Protein AF-A0A9P4GC83-F1 (afdb_monomer)

Structure (mmCIF, N/CA/C/O backbone):
data_AF-A0A9P4GC83-F1
#
_entry.id   AF-A0A9P4GC83-F1
#
loop_
_atom_site.group_PDB
_atom_site.id
_atom_site.type_symbol
_atom_site.label_atom_id
_atom_site.label_alt_id
_atom_site.label_comp_id
_atom_site.label_asym_id
_atom_site.label_entity_id
_atom_site.label_seq_id
_atom_site.pdbx_PDB_ins_code
_atom_site.Cartn_x
_atom_site.Cartn_y
_atom_site.Cartn_z
_atom_site.occupancy
_atom_site.B_iso_or_equiv
_atom_site.auth_seq_id
_atom_site.auth_comp_id
_atom_site.auth_asym_id
_atom_site.auth_atom_id
_atom_site.pdbx_PDB_model_num
ATOM 1 N N . MET A 1 1 ? -7.203 -22.198 38.207 1.00 61.03 1 MET A N 1
ATOM 2 C CA . MET A 1 1 ? -6.965 -21.087 37.252 1.00 61.03 1 MET A CA 1
ATOM 3 C C . MET A 1 1 ? -7.260 -19.683 37.796 1.00 61.03 1 MET A C 1
ATOM 5 O O . MET A 1 1 ? -6.795 -18.734 37.185 1.00 61.03 1 MET A O 1
ATOM 9 N N . ALA A 1 2 ? -7.936 -19.503 38.944 1.00 72.25 2 ALA A N 1
ATOM 10 C CA . ALA A 1 2 ? -8.154 -18.164 39.523 1.00 72.25 2 ALA A CA 1
ATOM 11 C C . ALA A 1 2 ? -6.854 -17.390 39.854 1.00 72.25 2 ALA A C 1
ATOM 13 O O . ALA A 1 2 ? -6.883 -16.169 39.933 1.00 72.25 2 ALA A O 1
ATOM 14 N N . ALA A 1 3 ? -5.722 -18.091 39.991 1.00 88.06 3 ALA A N 1
ATOM 15 C CA . ALA A 1 3 ? -4.434 -17.529 40.393 1.00 88.06 3 ALA A CA 1
ATOM 16 C C . ALA A 1 3 ? -3.537 -17.014 39.247 1.00 88.06 3 ALA A C 1
ATOM 18 O O . ALA A 1 3 ? -2.466 -16.494 39.533 1.00 88.06 3 ALA A O 1
ATOM 19 N N . VAL A 1 4 ? -3.915 -17.166 37.969 1.00 95.44 4 VAL A N 1
ATOM 20 C CA . VAL A 1 4 ? -3.075 -16.663 36.860 1.00 95.44 4 VAL A CA 1
ATOM 21 C C . VAL A 1 4 ? -3.232 -15.139 36.768 1.00 95.44 4 VAL A C 1
ATOM 23 O O . VAL A 1 4 ? -4.381 -14.698 36.716 1.00 95.44 4 VAL A O 1
ATOM 26 N N . PRO A 1 5 ? -2.156 -14.333 36.763 1.00 97.12 5 PRO A N 1
ATOM 27 C CA . PRO A 1 5 ? -2.219 -12.876 36.572 1.00 97.12 5 PRO A CA 1
ATOM 28 C C . PRO A 1 5 ? -2.770 -12.442 35.196 1.00 97.12 5 PRO A C 1
ATOM 30 O O . PRO A 1 5 ? -2.703 -13.203 34.231 1.00 97.12 5 PRO A O 1
ATOM 33 N N . ASP A 1 6 ? -3.357 -11.239 35.101 1.00 97.25 6 ASP A N 1
ATOM 34 C CA . ASP A 1 6 ? -3.986 -10.735 33.859 1.00 97.25 6 ASP A CA 1
ATOM 35 C C . ASP A 1 6 ? -2.978 -10.548 32.718 1.00 97.25 6 ASP A C 1
ATOM 37 O O . ASP A 1 6 ? -3.271 -10.891 31.577 1.00 97.25 6 ASP A O 1
ATOM 41 N N . ASP A 1 7 ? -1.783 -10.054 33.023 1.00 96.38 7 ASP A N 1
ATOM 42 C CA . ASP A 1 7 ? -0.672 -9.870 32.085 1.00 96.38 7 ASP A CA 1
ATOM 43 C C . ASP A 1 7 ? -0.224 -11.193 31.452 1.00 96.38 7 ASP A C 1
ATOM 45 O O . ASP A 1 7 ? 0.020 -11.246 30.247 1.00 96.38 7 ASP A O 1
ATOM 49 N N . ILE A 1 8 ? -0.219 -12.287 32.220 1.00 97.25 8 ILE A N 1
ATOM 50 C CA . ILE A 1 8 ? 0.067 -13.628 31.692 1.00 97.25 8 ILE A CA 1
ATOM 51 C C . ILE A 1 8 ? -1.050 -14.103 30.755 1.00 97.25 8 ILE A C 1
ATOM 53 O O . ILE A 1 8 ? -0.769 -14.664 29.697 1.00 97.25 8 ILE A O 1
ATOM 57 N N . LEU A 1 9 ? -2.318 -13.860 31.101 1.00 96.94 9 LEU A N 1
ATOM 58 C CA . LEU A 1 9 ? -3.450 -14.207 30.231 1.00 96.94 9 LEU A CA 1
ATOM 59 C C . LEU A 1 9 ? -3.446 -13.396 28.930 1.00 96.94 9 LEU A C 1
ATOM 61 O O . LEU A 1 9 ? -3.713 -13.957 27.868 1.00 96.94 9 LEU A O 1
ATOM 65 N N . ILE A 1 10 ? -3.108 -12.106 29.001 1.00 96.50 10 ILE A N 1
ATOM 66 C CA . ILE A 1 10 ? -2.930 -11.246 27.826 1.00 96.50 10 ILE A CA 1
ATOM 67 C C . ILE A 1 10 ? -1.776 -11.769 26.973 1.00 96.50 10 ILE A C 1
ATOM 69 O O . ILE A 1 10 ? -1.946 -11.912 25.768 1.00 96.50 10 ILE A O 1
ATOM 73 N N . ALA A 1 11 ? -0.635 -12.118 27.573 1.00 96.12 11 ALA A N 1
ATOM 74 C CA . ALA A 1 11 ? 0.493 -12.683 26.838 1.00 96.12 11 ALA A CA 1
ATOM 75 C C . ALA A 1 11 ? 0.105 -13.982 26.112 1.00 96.12 11 ALA A C 1
ATOM 77 O O . ALA A 1 11 ? 0.424 -14.132 24.935 1.00 96.12 11 ALA A O 1
ATOM 78 N N . ILE A 1 12 ? -0.640 -14.881 26.768 1.00 96.00 12 ILE A N 1
ATOM 79 C CA . ILE A 1 12 ? -1.166 -16.103 26.139 1.00 96.00 12 ILE A CA 1
ATOM 80 C C . ILE A 1 12 ? -2.078 -15.750 24.961 1.00 96.00 12 ILE A C 1
ATOM 82 O O . ILE A 1 12 ? -1.865 -16.256 23.864 1.00 96.00 12 ILE A O 1
ATOM 86 N N . ALA A 1 13 ? -3.061 -14.869 25.154 1.00 95.75 13 ALA A N 1
ATOM 87 C CA . ALA A 1 13 ? -3.983 -14.470 24.092 1.00 95.75 13 ALA A CA 1
ATOM 88 C C . ALA A 1 13 ? -3.262 -13.805 22.905 1.00 95.75 13 ALA A C 1
ATOM 90 O O . ALA A 1 13 ? -3.585 -14.084 21.751 1.00 95.75 13 ALA A O 1
ATOM 91 N N . THR A 1 14 ? -2.245 -12.984 23.177 1.00 94.81 14 THR A N 1
ATOM 92 C CA . THR A 1 14 ? -1.383 -12.376 22.157 1.00 94.81 14 THR A CA 1
ATOM 93 C C . THR A 1 14 ? -0.623 -13.443 21.374 1.00 94.81 14 THR A C 1
ATOM 95 O O . THR A 1 14 ? -0.592 -13.372 20.150 1.00 94.81 14 THR A O 1
ATOM 98 N N . GLN A 1 15 ? -0.056 -14.459 22.035 1.00 94.50 15 GLN A N 1
ATOM 99 C CA . GLN A 1 15 ? 0.605 -15.569 21.335 1.00 94.50 15 GLN A CA 1
ATOM 100 C C . GLN A 1 15 ? -0.380 -16.413 20.525 1.00 94.50 15 GLN A C 1
ATOM 102 O O . GLN A 1 15 ? -0.055 -16.822 19.416 1.00 94.50 15 GLN A O 1
ATOM 107 N N . LEU A 1 16 ? -1.598 -16.638 21.033 1.00 93.19 16 LEU A N 1
ATOM 108 C CA . LEU A 1 16 ? -2.639 -17.324 20.268 1.00 93.19 16 LEU A CA 1
ATOM 109 C C . LEU A 1 16 ? -2.961 -16.563 18.982 1.00 93.19 16 LEU A C 1
ATOM 111 O O . LEU A 1 16 ? -3.020 -17.192 17.935 1.00 93.19 16 LEU A O 1
ATOM 115 N N . LYS A 1 17 ? -3.100 -15.233 19.048 1.00 91.88 17 LYS A N 1
ATOM 116 C CA . LYS A 1 17 ? -3.368 -14.382 17.878 1.00 91.88 17 LYS A CA 1
ATOM 117 C C . LYS A 1 17 ? -2.250 -14.423 16.829 1.00 91.88 17 LYS A C 1
ATOM 119 O O . LYS A 1 17 ? -2.549 -14.332 15.647 1.00 91.88 17 LYS A O 1
ATOM 124 N N . ARG A 1 18 ? -0.991 -14.565 17.257 1.00 90.38 18 ARG A N 1
ATOM 125 C CA . ARG A 1 18 ? 0.178 -14.603 16.362 1.00 90.38 18 ARG A CA 1
ATOM 126 C C . ARG A 1 18 ? 0.273 -15.874 15.516 1.00 90.38 18 ARG A C 1
ATOM 128 O O . ARG A 1 18 ? 0.962 -15.855 14.507 1.00 90.38 18 ARG A O 1
ATOM 135 N N . ASN A 1 19 ? -0.363 -16.964 15.941 1.00 86.38 19 ASN A N 1
ATOM 136 C CA . ASN A 1 19 ? -0.348 -18.221 15.199 1.00 86.38 19 ASN A CA 1
ATOM 137 C C . ASN A 1 19 ? -1.348 -18.177 14.037 1.00 86.38 19 ASN A C 1
ATOM 139 O O . ASN A 1 19 ? -2.395 -17.548 14.154 1.00 86.38 19 ASN A O 1
ATOM 143 N N . ASP A 1 20 ? -1.085 -18.923 12.965 1.00 67.94 20 ASP A N 1
ATOM 144 C CA . ASP A 1 20 ? -1.919 -18.924 11.749 1.00 67.94 20 ASP A CA 1
ATOM 145 C C . ASP A 1 20 ? -3.374 -19.355 12.011 1.00 67.94 20 ASP A C 1
ATOM 147 O O . ASP A 1 20 ? -4.316 -18.815 11.440 1.00 67.94 20 ASP A O 1
ATOM 151 N N . SER A 1 21 ? -3.603 -20.253 12.976 1.00 72.75 21 SER A N 1
ATOM 152 C CA . SER A 1 21 ? -4.951 -20.637 13.431 1.00 72.75 21 SER A CA 1
ATOM 153 C C . SER A 1 21 ? -5.561 -19.670 14.462 1.00 72.75 21 SER A C 1
ATOM 155 O O . SER A 1 21 ? -6.570 -19.985 15.114 1.00 72.75 21 SER A O 1
ATOM 157 N N . GLY A 1 22 ? -4.933 -18.510 14.655 1.00 69.25 22 GLY A N 1
ATOM 158 C CA . GLY A 1 22 ? -5.035 -17.689 15.854 1.00 69.25 22 GLY A CA 1
ATOM 159 C C . GLY A 1 22 ? -6.421 -17.146 16.134 1.00 69.25 22 GLY A C 1
ATOM 160 O O . GLY A 1 22 ? -6.842 -17.130 17.291 1.00 69.25 22 GLY A O 1
ATOM 161 N N . THR A 1 23 ? -7.186 -16.813 15.094 1.00 79.06 23 THR A N 1
ATOM 162 C CA . THR A 1 23 ? -8.576 -16.364 15.235 1.00 79.06 23 THR A CA 1
ATOM 163 C C . THR A 1 23 ? -9.425 -17.426 15.937 1.00 79.06 23 THR A C 1
ATOM 165 O O . THR A 1 23 ? -10.077 -17.133 16.938 1.00 79.06 23 THR A O 1
ATOM 168 N N . SER A 1 24 ? -9.349 -18.689 15.500 1.00 86.12 24 SER A N 1
ATOM 169 C CA . SER A 1 24 ? -10.138 -19.787 16.082 1.00 86.12 24 SER A CA 1
ATOM 170 C C . SER A 1 24 ? -9.767 -20.077 17.543 1.00 86.12 24 SER A C 1
ATOM 172 O O . SER A 1 24 ? -10.641 -20.284 18.389 1.00 86.12 24 SER A O 1
ATOM 174 N N . HIS A 1 25 ? -8.475 -20.027 17.871 1.00 90.31 25 HIS A N 1
ATOM 175 C CA . HIS A 1 25 ? -7.998 -20.225 19.237 1.00 90.31 25 HIS A CA 1
ATOM 176 C C . HIS A 1 25 ? -8.367 -19.052 20.146 1.00 90.31 25 HIS A C 1
ATOM 178 O O . HIS A 1 25 ? -8.709 -19.261 21.311 1.00 90.31 25 HIS A O 1
ATOM 184 N N . LEU A 1 26 ? -8.347 -17.825 19.624 1.00 92.19 26 LEU A N 1
ATOM 185 C CA . LEU A 1 26 ? -8.762 -16.642 20.365 1.00 92.19 26 LEU A CA 1
ATOM 186 C C . LEU A 1 26 ? -10.275 -16.650 20.638 1.00 92.19 26 LEU A C 1
ATOM 188 O O . LEU A 1 26 ? -10.698 -16.232 21.716 1.00 92.19 26 LEU A O 1
ATOM 192 N N . PHE A 1 27 ? -11.087 -17.210 19.733 1.00 91.31 27 PHE A N 1
ATOM 193 C CA . PHE A 1 27 ? -12.505 -17.476 20.003 1.00 91.31 27 PHE A CA 1
ATOM 194 C C . PHE A 1 27 ? -12.703 -18.462 21.149 1.00 91.31 27 PHE A C 1
ATOM 196 O O . PHE A 1 27 ? -13.449 -18.171 22.086 1.00 91.31 27 PHE A O 1
ATOM 203 N N . ALA A 1 28 ? -12.000 -19.595 21.122 1.00 94.44 28 ALA A N 1
ATOM 204 C CA . ALA A 1 28 ? -12.045 -20.551 22.225 1.00 94.44 28 ALA A CA 1
ATOM 205 C C . ALA A 1 28 ? -11.584 -19.903 23.545 1.00 94.44 28 ALA A C 1
ATOM 207 O O . ALA A 1 28 ? -12.216 -20.095 24.584 1.00 94.44 28 ALA A O 1
ATOM 208 N N . PHE A 1 29 ? -10.543 -19.063 23.499 1.00 95.06 29 PHE A N 1
ATOM 209 C CA . PHE A 1 29 ? -10.026 -18.320 24.651 1.00 95.06 29 PHE A CA 1
ATOM 210 C C . PHE A 1 29 ? -11.097 -17.429 25.296 1.00 95.06 29 PHE A C 1
ATOM 212 O O . PHE A 1 29 ? -11.295 -17.485 26.513 1.00 95.06 29 PHE A O 1
ATOM 219 N N . ILE A 1 30 ? -11.833 -16.634 24.509 1.00 96.31 30 ILE A N 1
ATOM 220 C CA . ILE A 1 30 ? -12.856 -15.732 25.064 1.00 96.31 30 ILE A CA 1
ATOM 221 C C . ILE A 1 30 ? -14.093 -16.468 25.595 1.00 96.31 30 ILE A C 1
ATOM 223 O O . ILE A 1 30 ? -14.866 -15.880 26.348 1.00 96.31 30 ILE A O 1
ATOM 227 N N . GLN A 1 31 ? -14.279 -17.744 25.252 1.00 96.25 31 GLN A N 1
ATOM 228 C CA . GLN A 1 31 ? -15.385 -18.569 25.746 1.00 96.25 31 GLN A CA 1
ATOM 229 C C . GLN A 1 31 ? -15.092 -19.237 27.103 1.00 96.25 31 GLN A C 1
ATOM 231 O O . GLN A 1 31 ? -16.015 -19.740 27.740 1.00 96.25 31 GLN A O 1
ATOM 236 N N . VAL A 1 32 ? -13.843 -19.209 27.593 1.00 96.44 32 VAL A N 1
ATOM 237 C CA . VAL A 1 32 ? -13.439 -19.913 28.829 1.00 96.44 32 VAL A CA 1
ATOM 238 C C . VAL A 1 32 ? -14.127 -19.360 30.083 1.00 96.44 32 VAL A C 1
ATOM 240 O O . VAL A 1 32 ? -14.608 -20.111 30.927 1.00 96.44 32 VAL A O 1
ATOM 243 N N . SER A 1 33 ? -14.122 -18.038 30.269 1.00 96.62 33 SER A N 1
ATOM 244 C CA . SER A 1 33 ? -14.726 -17.377 31.435 1.00 96.62 33 SER A CA 1
ATOM 245 C C . SER A 1 33 ? -14.951 -15.891 31.170 1.00 96.62 33 SER A C 1
ATOM 247 O O . SER A 1 33 ? -14.331 -15.319 30.278 1.00 96.62 33 SER A O 1
ATOM 249 N N . ARG A 1 34 ? -15.747 -15.213 32.011 1.00 96.69 34 ARG A N 1
ATOM 250 C CA . ARG A 1 34 ? -15.958 -13.756 31.907 1.00 96.69 34 ARG A CA 1
ATOM 251 C C . ARG A 1 34 ? -14.649 -12.955 31.940 1.00 96.69 34 ARG A C 1
ATOM 253 O O . ARG A 1 34 ? -14.531 -11.964 31.229 1.00 96.69 34 ARG A O 1
ATOM 260 N N . ARG A 1 35 ? -13.670 -13.374 32.749 1.00 96.69 35 ARG A N 1
ATOM 261 C CA . ARG A 1 35 ? -12.359 -12.708 32.838 1.00 96.69 35 ARG A CA 1
ATOM 262 C C . ARG A 1 35 ? -11.583 -12.843 31.527 1.00 96.69 35 ARG A C 1
ATOM 264 O O . ARG A 1 35 ? -11.107 -11.848 31.001 1.00 96.69 35 ARG A O 1
ATOM 271 N N . TRP A 1 36 ? -11.521 -14.052 30.974 1.00 96.94 36 TRP A N 1
ATOM 272 C CA . TRP A 1 36 ? -10.828 -14.325 29.710 1.00 96.94 36 TRP A CA 1
ATOM 273 C C . TRP A 1 36 ? -11.515 -13.632 28.535 1.00 96.94 36 TRP A C 1
ATOM 275 O O . TRP A 1 36 ? -10.850 -13.021 27.708 1.00 96.94 36 TRP A O 1
ATOM 285 N N . HIS A 1 37 ? -12.848 -13.627 28.530 1.00 96.75 37 HIS A N 1
ATOM 286 C CA . HIS A 1 37 ? -13.650 -12.862 27.586 1.00 96.75 37 HIS A CA 1
ATOM 287 C C . HIS A 1 37 ? -13.256 -11.379 27.584 1.00 96.75 37 HIS A C 1
ATOM 289 O O . HIS A 1 37 ? -12.935 -10.823 26.539 1.00 96.75 37 HIS A O 1
ATOM 295 N N . MET A 1 38 ? -13.214 -10.739 28.758 1.00 97.25 38 MET A N 1
ATOM 296 C CA . MET A 1 38 ? -12.844 -9.324 28.883 1.00 97.25 38 MET A CA 1
ATOM 297 C C . MET A 1 38 ? -11.419 -9.024 28.396 1.00 97.25 38 MET A C 1
ATOM 299 O O . MET A 1 38 ? -11.211 -7.983 27.780 1.00 97.25 38 MET A O 1
ATOM 303 N N . LEU A 1 39 ? -10.458 -9.917 28.654 1.00 97.38 39 LEU A N 1
ATOM 304 C CA . LEU A 1 39 ? -9.053 -9.728 28.265 1.00 97.38 39 LEU A CA 1
ATOM 305 C C . LEU A 1 39 ? -8.784 -10.046 26.788 1.00 97.38 39 LEU A C 1
ATOM 307 O O . LEU A 1 39 ? -7.953 -9.392 26.165 1.00 97.38 39 LEU A O 1
ATOM 311 N N . GLY A 1 40 ? -9.475 -11.035 26.218 1.00 96.62 40 GLY A N 1
ATOM 312 C CA . GLY A 1 40 ? -9.287 -11.442 24.823 1.00 96.62 40 GLY A CA 1
ATOM 313 C C . GLY A 1 40 ? -10.053 -10.573 23.823 1.00 96.62 40 GLY A C 1
ATOM 314 O O . GLY A 1 40 ? -9.612 -10.429 22.686 1.00 96.62 40 GLY A O 1
ATOM 315 N N . LEU A 1 41 ? -11.161 -9.943 24.234 1.00 96.50 41 LEU A N 1
ATOM 316 C CA . LEU A 1 41 ? -11.970 -9.085 23.360 1.00 96.50 41 LEU A CA 1
ATOM 317 C C . LEU A 1 41 ? -11.170 -7.954 22.676 1.00 96.50 41 LEU A C 1
ATOM 319 O O . LEU A 1 41 ? -11.301 -7.819 21.460 1.00 96.50 41 LEU A O 1
ATOM 323 N N . PRO A 1 42 ? -10.339 -7.154 23.381 1.00 96.94 42 PRO A N 1
ATOM 324 C CA . PRO A 1 42 ? -9.515 -6.129 22.737 1.00 96.94 42 PRO A CA 1
ATOM 325 C C . PRO A 1 42 ? -8.538 -6.689 21.697 1.00 96.94 42 PRO A C 1
ATOM 327 O O . PRO A 1 42 ? -8.276 -6.034 20.696 1.00 96.94 42 PRO A O 1
ATOM 330 N N . LEU A 1 43 ? -8.015 -7.901 21.902 1.00 95.25 43 LEU A N 1
ATOM 331 C CA . LEU A 1 43 ? -7.116 -8.545 20.942 1.00 95.25 43 LEU A CA 1
ATOM 332 C C . LEU A 1 43 ? -7.873 -9.040 19.708 1.00 95.25 43 LEU A C 1
ATOM 334 O O . LEU A 1 43 ? -7.364 -8.893 18.596 1.00 95.25 43 LEU A O 1
ATOM 338 N N . LEU A 1 44 ? -9.082 -9.575 19.907 1.00 94.56 44 LEU A N 1
ATOM 339 C CA . LEU A 1 44 ? -9.939 -10.096 18.845 1.00 94.56 44 LEU A CA 1
ATOM 340 C C . LEU A 1 44 ? -10.470 -8.982 17.936 1.00 94.56 44 LEU A C 1
ATOM 342 O O . LEU A 1 44 ? -10.393 -9.094 16.720 1.00 94.56 44 LEU A O 1
ATOM 346 N N . TYR A 1 45 ? -10.979 -7.899 18.526 1.00 96.00 45 TYR A N 1
ATOM 347 C CA . TYR A 1 45 ? -11.541 -6.765 17.783 1.00 96.00 45 TYR A CA 1
ATOM 348 C C . TYR A 1 45 ? -10.507 -5.686 17.446 1.00 96.00 45 TYR A C 1
ATOM 350 O O . TYR A 1 45 ? -10.834 -4.739 16.740 1.00 96.00 45 TYR A O 1
ATOM 358 N N . GLY A 1 46 ? -9.277 -5.798 17.956 1.00 96.31 46 GLY A N 1
ATOM 359 C CA . GLY A 1 46 ? -8.257 -4.759 17.830 1.00 96.31 46 GLY A CA 1
ATOM 360 C C . GLY A 1 46 ? -7.879 -4.453 16.386 1.00 96.31 46 GLY A C 1
ATOM 361 O O . GLY A 1 46 ? -7.846 -3.290 16.006 1.00 96.31 46 GLY A O 1
ATOM 362 N N . ASN A 1 47 ? -7.637 -5.483 15.575 1.00 96.56 47 ASN A N 1
ATOM 363 C CA . ASN A 1 47 ? -7.235 -5.336 14.175 1.00 96.56 47 ASN A CA 1
ATOM 364 C C . ASN A 1 47 ? -8.162 -6.203 13.325 1.00 96.56 47 ASN A C 1
ATOM 366 O O . ASN A 1 47 ? -8.007 -7.422 13.306 1.00 96.56 47 ASN A O 1
ATOM 370 N N . ILE A 1 48 ? -9.159 -5.573 12.707 1.00 95.75 48 ILE A N 1
ATOM 371 C CA . ILE A 1 48 ? -10.187 -6.240 11.908 1.00 95.75 48 ILE A CA 1
ATOM 372 C C . ILE A 1 48 ? -9.793 -6.132 10.441 1.00 95.75 48 ILE A C 1
ATOM 374 O O . ILE A 1 48 ? -9.567 -5.030 9.945 1.00 95.75 48 ILE A O 1
ATOM 378 N N . SER A 1 49 ? -9.772 -7.264 9.746 1.00 94.62 49 SER A N 1
ATOM 379 C CA . SER A 1 49 ? -9.771 -7.299 8.288 1.00 94.62 49 SER A CA 1
ATOM 380 C C . SER A 1 49 ? -11.099 -7.850 7.795 1.00 94.62 49 SER A C 1
ATOM 382 O O . SER A 1 49 ? -11.639 -8.791 8.380 1.00 94.62 49 SER A O 1
ATOM 384 N N . VAL A 1 50 ? -11.639 -7.235 6.751 1.00 94.06 50 VAL A N 1
ATOM 385 C CA . VAL A 1 50 ? -12.881 -7.639 6.104 1.00 94.06 50 VAL A CA 1
ATOM 386 C C . VAL A 1 50 ? -12.588 -7.818 4.622 1.00 94.06 50 VAL A C 1
ATOM 388 O O . VAL A 1 50 ? -12.293 -6.849 3.922 1.00 94.06 50 VAL A O 1
ATOM 391 N N . THR A 1 51 ? -12.649 -9.063 4.154 1.00 92.44 51 THR A N 1
ATOM 392 C CA . THR A 1 51 ? -12.488 -9.401 2.736 1.00 92.44 51 THR A CA 1
ATOM 393 C C . THR A 1 51 ? -13.813 -9.264 1.990 1.00 92.44 51 THR A C 1
ATOM 395 O O . THR A 1 51 ? -14.874 -9.152 2.611 1.00 92.44 51 THR A O 1
ATOM 398 N N . THR A 1 52 ? -13.768 -9.345 0.660 1.00 88.94 52 THR A N 1
ATOM 399 C CA . THR A 1 52 ? -14.924 -9.365 -0.249 1.00 88.94 52 THR A CA 1
ATOM 400 C C . THR A 1 52 ? -16.128 -10.134 0.297 1.00 88.94 52 THR A C 1
ATOM 402 O O . THR A 1 52 ? -17.237 -9.602 0.328 1.00 88.94 52 THR A O 1
ATOM 405 N N . ARG A 1 53 ? -15.913 -11.374 0.758 1.00 87.50 53 ARG A N 1
ATOM 406 C CA . ARG A 1 53 ? -16.980 -12.268 1.243 1.00 87.50 53 ARG A CA 1
ATOM 407 C C . ARG A 1 53 ? -17.597 -11.792 2.559 1.00 87.50 53 ARG A C 1
ATOM 409 O O . ARG A 1 53 ? -18.797 -11.943 2.771 1.00 87.50 53 ARG A O 1
ATOM 416 N N . GLY A 1 54 ? -16.785 -11.184 3.421 1.00 90.31 54 GLY A N 1
ATOM 417 C CA . GLY A 1 54 ? -17.195 -10.717 4.743 1.00 90.31 54 GLY A CA 1
ATOM 418 C C . GLY A 1 54 ? -17.813 -9.318 4.757 1.00 90.31 54 GLY A C 1
ATOM 419 O O . GLY A 1 54 ? -18.461 -8.973 5.746 1.00 90.31 54 GLY A O 1
ATOM 420 N N . LEU A 1 55 ? -17.641 -8.508 3.702 1.00 91.25 55 LEU A N 1
ATOM 421 C CA . LEU A 1 55 ? -18.038 -7.092 3.694 1.00 91.25 55 LEU A CA 1
ATOM 422 C C . LEU A 1 55 ? -19.510 -6.880 4.038 1.00 91.25 55 LEU A C 1
ATOM 424 O O . LEU A 1 55 ? -19.818 -6.122 4.960 1.00 91.25 55 LEU A O 1
ATOM 428 N N . GLU A 1 56 ? -20.420 -7.534 3.311 1.00 92.06 56 GLU A N 1
ATOM 429 C CA . GLU A 1 56 ? -21.859 -7.334 3.510 1.00 92.06 56 GLU A CA 1
ATOM 430 C C . GLU A 1 56 ? -22.290 -7.781 4.895 1.00 92.06 56 GLU A C 1
ATOM 432 O O . GLU A 1 56 ? -22.987 -7.053 5.609 1.00 92.06 56 GLU A O 1
ATOM 437 N N . ARG A 1 57 ? -21.833 -8.962 5.305 1.00 91.00 57 ARG A N 1
ATOM 438 C CA . ARG A 1 57 ? -22.178 -9.477 6.617 1.00 91.00 57 ARG A CA 1
ATOM 439 C C . ARG A 1 57 ? -21.655 -8.554 7.704 1.00 91.00 57 ARG A C 1
ATOM 441 O O . ARG A 1 57 ? -22.447 -8.148 8.547 1.00 91.00 57 ARG A O 1
ATOM 448 N N . PHE A 1 58 ? -20.373 -8.190 7.672 1.00 94.44 58 PHE A N 1
ATOM 449 C CA . PHE A 1 58 ? -19.765 -7.296 8.655 1.00 94.44 58 PHE A CA 1
ATOM 450 C C . PHE A 1 58 ? -20.532 -5.976 8.752 1.00 94.44 58 PHE A C 1
ATOM 452 O O . PHE A 1 58 ? -20.897 -5.569 9.854 1.00 94.44 58 PHE A O 1
ATOM 459 N N . ALA A 1 59 ? -20.856 -5.357 7.613 1.00 94.75 59 ALA A N 1
ATOM 460 C CA . ALA A 1 59 ? -21.624 -4.118 7.571 1.00 94.75 59 ALA A CA 1
ATOM 461 C C . ALA A 1 59 ? -23.004 -4.240 8.248 1.00 94.75 59 ALA A C 1
ATOM 463 O O . ALA A 1 59 ? -23.487 -3.278 8.842 1.00 94.75 59 ALA A O 1
ATOM 464 N N . ASN A 1 60 ? -23.624 -5.422 8.190 1.00 93.38 60 ASN A N 1
ATOM 465 C CA . ASN A 1 60 ? -24.945 -5.675 8.765 1.00 93.38 60 ASN A CA 1
ATOM 466 C C . ASN A 1 60 ? -24.903 -6.105 10.241 1.00 93.38 60 ASN A C 1
ATOM 468 O O . ASN A 1 60 ? -25.838 -5.809 10.986 1.00 93.38 60 ASN A O 1
ATOM 472 N N . ILE A 1 61 ? -23.862 -6.827 10.672 1.00 94.69 61 ILE A N 1
ATOM 473 C CA . ILE A 1 61 ? -23.819 -7.452 12.007 1.00 94.69 61 ILE A CA 1
ATOM 474 C C . ILE A 1 61 ? -22.882 -6.754 12.991 1.00 94.69 61 ILE A C 1
ATOM 476 O O . ILE A 1 61 ? -22.929 -7.059 14.187 1.00 94.69 61 ILE A O 1
ATOM 480 N N . PHE A 1 62 ? -22.018 -5.846 12.527 1.00 95.00 62 PHE A N 1
ATOM 481 C CA . PHE A 1 62 ? -21.090 -5.152 13.410 1.00 95.00 62 PHE A CA 1
ATOM 482 C C . PHE A 1 62 ? -21.852 -4.380 14.491 1.00 95.00 62 PHE A C 1
ATOM 484 O O . PHE A 1 62 ? -22.695 -3.528 14.215 1.00 95.00 62 PHE A O 1
ATOM 491 N N . LEU A 1 63 ? -21.536 -4.672 15.754 1.00 95.00 63 LEU A N 1
ATOM 492 C CA . LEU A 1 63 ? -22.184 -4.036 16.893 1.00 95.00 63 LEU A CA 1
ATOM 493 C C . LEU A 1 63 ? -21.362 -2.820 17.347 1.00 95.00 63 LEU A C 1
ATOM 495 O O . LEU A 1 63 ? -20.252 -3.010 17.855 1.00 95.00 63 LEU A O 1
ATOM 499 N N . PRO A 1 64 ? -21.917 -1.589 17.315 1.00 95.75 64 PRO A N 1
ATOM 500 C CA . PRO A 1 64 ? -21.194 -0.367 17.690 1.00 95.75 64 PRO A CA 1
ATOM 501 C C . PRO A 1 64 ? -20.573 -0.390 19.094 1.00 95.75 64 PRO A C 1
ATOM 503 O O . PRO A 1 64 ? -19.590 0.299 19.359 1.00 95.75 64 PRO A O 1
ATOM 506 N N . LYS A 1 65 ? -21.095 -1.225 20.006 1.00 96.12 65 LYS A N 1
ATOM 507 C CA . LYS A 1 65 ? -20.533 -1.415 21.355 1.00 96.12 65 LYS A CA 1
ATOM 508 C C . LYS A 1 65 ? -19.074 -1.897 21.346 1.00 96.12 65 LYS A C 1
ATOM 510 O O . LYS A 1 65 ? -18.360 -1.646 22.315 1.00 96.12 65 LYS A O 1
ATOM 515 N N . TYR A 1 66 ? -18.633 -2.564 20.277 1.00 96.88 66 TYR A N 1
ATOM 516 C CA . TYR A 1 66 ? -17.247 -3.003 20.105 1.00 96.88 66 TYR A CA 1
ATOM 517 C C . TYR A 1 66 ? -16.366 -1.962 19.406 1.00 96.88 66 TYR A C 1
ATOM 519 O O . TYR A 1 66 ? -15.151 -2.128 19.394 1.00 96.88 66 TYR A O 1
ATOM 527 N N . GLY A 1 67 ? -16.926 -0.855 18.901 1.00 97.19 67 GLY A N 1
ATOM 528 C CA . GLY A 1 67 ? -16.175 0.170 18.165 1.00 97.19 67 GLY A CA 1
ATOM 529 C C . GLY A 1 67 ? -15.010 0.779 18.948 1.00 97.19 67 GLY A C 1
ATOM 530 O O . GLY A 1 67 ? -13.971 1.093 18.379 1.00 97.19 67 GLY A O 1
ATOM 531 N N . LYS A 1 68 ? -15.113 0.846 20.281 1.00 97.69 68 LYS A N 1
ATOM 532 C CA . LYS A 1 68 ? -14.020 1.311 21.155 1.00 97.69 68 LYS A CA 1
ATOM 533 C C . LYS A 1 68 ? -12.833 0.346 21.235 1.00 97.69 68 LYS A C 1
ATOM 535 O O . LYS A 1 68 ? -11.769 0.748 21.699 1.00 97.69 68 LYS A O 1
ATOM 540 N N . LEU A 1 69 ? -13.016 -0.915 20.857 1.00 97.75 69 LEU A N 1
ATOM 541 C CA . LEU A 1 69 ? -11.951 -1.916 20.849 1.00 97.75 69 LEU A CA 1
ATOM 542 C C . LEU A 1 69 ? -11.188 -1.919 19.525 1.00 97.75 69 LEU A C 1
ATOM 544 O O . LEU A 1 69 ? -10.034 -2.331 19.511 1.00 97.75 69 LEU A O 1
ATOM 548 N N . VAL A 1 70 ? -11.810 -1.442 18.444 1.00 98.25 70 VAL A N 1
ATOM 549 C CA . VAL A 1 70 ? -11.210 -1.429 17.110 1.00 98.25 70 VAL A CA 1
ATOM 550 C C . VAL A 1 70 ? -10.111 -0.378 17.043 1.00 98.25 70 VAL A C 1
ATOM 552 O O . VAL A 1 70 ? -10.335 0.801 17.320 1.00 98.25 70 VAL A O 1
ATOM 555 N N . ARG A 1 71 ? -8.910 -0.829 16.689 1.00 98.38 71 ARG A N 1
ATOM 556 C CA . ARG A 1 71 ? -7.709 -0.012 16.490 1.00 98.38 71 ARG A CA 1
ATOM 557 C C . ARG A 1 71 ? -7.281 0.024 15.028 1.00 98.38 71 ARG A C 1
ATOM 559 O O . ARG A 1 71 ? -6.711 1.024 14.609 1.00 98.38 71 ARG A O 1
ATOM 566 N N . SER A 1 72 ? -7.576 -1.016 14.258 1.00 98.50 72 SER A N 1
ATOM 567 C CA . SER A 1 72 ? -7.396 -1.033 12.811 1.00 98.50 72 SER A CA 1
ATOM 568 C C . SER A 1 72 ? -8.589 -1.680 12.117 1.00 98.50 72 SER A C 1
ATOM 570 O O . SER A 1 72 ? -9.134 -2.668 12.619 1.00 98.50 72 SER A O 1
ATOM 572 N N . LEU A 1 73 ? -8.974 -1.112 10.975 1.00 98.31 73 LEU A N 1
ATOM 573 C CA . LEU A 1 73 ? -9.950 -1.675 10.051 1.00 98.31 73 LEU A CA 1
ATOM 574 C C . LEU A 1 73 ? -9.349 -1.695 8.642 1.00 98.31 73 LEU A C 1
ATOM 576 O O . LEU A 1 73 ? -9.030 -0.640 8.092 1.00 98.31 73 LEU A O 1
ATOM 580 N N . SER A 1 74 ? -9.239 -2.885 8.060 1.00 97.94 74 SER A N 1
ATOM 581 C CA . SER A 1 74 ? -8.816 -3.094 6.675 1.00 97.94 74 SER A CA 1
ATOM 582 C C . SER A 1 74 ? -9.971 -3.669 5.863 1.00 97.94 74 SER A C 1
ATOM 584 O O . SER A 1 74 ? -10.526 -4.704 6.225 1.00 97.94 74 SER A O 1
ATOM 586 N N . LEU A 1 75 ? -10.341 -3.000 4.778 1.00 96.69 75 LEU A N 1
ATOM 587 C CA . LEU A 1 75 ? -11.334 -3.454 3.812 1.00 96.69 75 LEU A CA 1
ATOM 588 C C . LEU A 1 75 ? -10.585 -3.896 2.555 1.00 96.69 75 LEU A C 1
ATOM 590 O O . LEU A 1 75 ? -9.938 -3.073 1.909 1.00 96.69 75 LEU A O 1
ATOM 594 N N . ARG A 1 76 ? -10.649 -5.185 2.225 1.00 93.75 76 ARG A N 1
ATOM 595 C CA . ARG A 1 76 ? -9.965 -5.769 1.065 1.00 93.75 76 ARG A CA 1
ATOM 596 C C . ARG A 1 76 ? -10.983 -6.315 0.085 1.00 93.75 76 ARG A C 1
ATOM 598 O O . ARG A 1 76 ? -11.769 -7.192 0.443 1.00 93.75 76 ARG A O 1
ATOM 605 N N . VAL A 1 77 ? -10.958 -5.814 -1.142 1.00 92.25 77 VAL A N 1
ATOM 606 C CA . VAL A 1 77 ? -11.849 -6.276 -2.205 1.00 92.25 77 VAL A CA 1
ATOM 607 C C . VAL A 1 77 ? -11.033 -6.877 -3.322 1.00 92.25 77 VAL A C 1
ATOM 609 O O . VAL A 1 77 ? -10.209 -6.212 -3.933 1.00 92.25 77 VAL A O 1
ATOM 612 N N . GLY A 1 78 ? -11.289 -8.149 -3.575 1.00 88.19 78 GLY A N 1
ATOM 613 C CA . GLY A 1 78 ? -10.569 -8.982 -4.517 1.00 88.19 78 GLY A CA 1
ATOM 614 C C . GLY A 1 78 ? -11.496 -9.623 -5.535 1.00 88.19 78 GLY A C 1
ATOM 615 O O . GLY A 1 78 ? -12.714 -9.437 -5.523 1.00 88.19 78 GLY A O 1
ATOM 616 N N . ALA A 1 79 ? -10.941 -10.424 -6.438 1.00 80.06 79 ALA A N 1
ATOM 617 C CA . ALA A 1 79 ? -11.782 -11.353 -7.189 1.00 80.06 79 ALA A CA 1
ATOM 618 C C . ALA A 1 79 ? -12.445 -12.352 -6.219 1.00 80.06 79 ALA A C 1
ATOM 620 O O . ALA A 1 79 ? -11.834 -12.756 -5.241 1.00 80.06 79 ALA A O 1
ATOM 621 N N . ILE A 1 80 ? -13.648 -12.846 -6.537 1.00 69.19 80 ILE A N 1
ATOM 622 C CA . ILE A 1 80 ? -14.369 -13.873 -5.740 1.00 69.19 80 ILE A CA 1
ATOM 623 C C . ILE A 1 80 ? -13.527 -15.161 -5.535 1.00 69.19 80 ILE A C 1
ATOM 625 O O . ILE A 1 80 ? -13.794 -15.993 -4.663 1.00 69.19 80 ILE A O 1
ATOM 629 N N . ARG A 1 81 ? -12.491 -15.337 -6.366 1.00 65.06 81 ARG A N 1
ATOM 630 C CA . ARG A 1 81 ? -11.500 -16.419 -6.312 1.00 65.06 81 ARG A CA 1
ATOM 631 C C . ARG A 1 81 ? -10.061 -15.907 -6.157 1.00 65.06 81 ARG A C 1
ATOM 633 O O . ARG A 1 81 ? -9.138 -16.630 -6.529 1.00 65.06 81 ARG A O 1
ATOM 640 N N . SER A 1 82 ? -9.847 -14.664 -5.719 1.00 63.19 82 SER A N 1
ATOM 641 C CA . SER A 1 82 ? -8.483 -14.160 -5.542 1.00 63.19 82 SER A CA 1
ATOM 642 C C . SER A 1 82 ? -7.768 -14.932 -4.440 1.00 63.19 82 SER A C 1
ATOM 644 O O . SER A 1 82 ? -8.387 -15.586 -3.597 1.00 63.19 82 SER A O 1
ATOM 646 N N . HIS A 1 83 ? -6.439 -14.871 -4.456 1.00 58.09 83 HIS A N 1
ATOM 647 C CA . HIS A 1 83 ? -5.607 -15.507 -3.439 1.00 58.09 83 HIS A CA 1
ATOM 648 C C . HIS A 1 83 ? -5.909 -15.006 -2.025 1.00 58.09 83 HIS A C 1
ATOM 650 O O . HIS A 1 83 ? -5.673 -15.740 -1.074 1.00 58.09 83 HIS A O 1
ATOM 656 N N . VAL A 1 84 ? -6.479 -13.806 -1.883 1.00 58.62 84 VAL A N 1
ATOM 657 C CA . VAL A 1 84 ? -6.922 -13.274 -0.589 1.00 58.62 84 VAL A CA 1
ATOM 658 C C . VAL A 1 84 ? -8.132 -14.035 -0.042 1.00 58.62 84 VAL A C 1
ATOM 660 O O . VAL A 1 84 ? -8.217 -14.251 1.162 1.00 58.62 84 VAL A O 1
ATOM 663 N N . ASP A 1 85 ? -9.016 -14.520 -0.915 1.00 55.09 85 ASP A N 1
ATOM 664 C CA . ASP A 1 85 ? -10.152 -15.375 -0.544 1.00 55.09 85 ASP A CA 1
ATOM 665 C C . ASP A 1 85 ? -9.773 -16.866 -0.443 1.00 55.09 85 ASP A C 1
ATOM 667 O O . ASP A 1 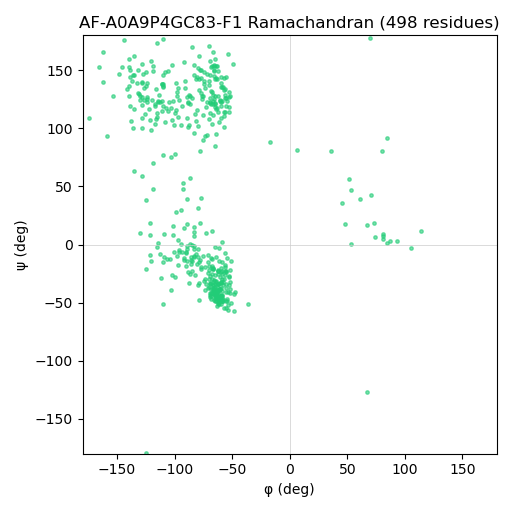85 ? -10.466 -17.642 0.213 1.00 55.09 85 ASP A O 1
ATOM 671 N N . MET A 1 86 ? -8.698 -17.275 -1.122 1.00 50.56 86 MET A N 1
ATOM 672 C CA . MET A 1 86 ? -8.184 -18.652 -1.174 1.00 50.56 86 MET A CA 1
ATOM 673 C C . MET A 1 86 ? -6.970 -18.857 -0.264 1.00 50.56 86 MET A C 1
ATOM 675 O O . MET A 1 86 ? -6.241 -19.832 -0.453 1.00 50.56 86 MET A O 1
ATOM 679 N N . ASP A 1 87 ? -6.722 -17.939 0.675 1.00 47.34 87 ASP A N 1
ATOM 680 C CA . ASP A 1 87 ? -5.574 -18.010 1.572 1.00 47.34 87 ASP A CA 1
ATOM 681 C C . ASP A 1 87 ? -5.568 -19.397 2.250 1.00 47.34 87 ASP A C 1
ATOM 683 O O . ASP A 1 87 ? -6.491 -19.704 3.007 1.00 47.34 87 ASP A O 1
ATOM 687 N N . PRO A 1 88 ? -4.573 -20.268 1.981 1.00 38.03 88 PRO A N 1
ATOM 688 C CA . PRO A 1 88 ? -4.512 -21.606 2.571 1.00 38.03 88 PRO A CA 1
ATOM 689 C C . PRO A 1 88 ? -4.338 -21.560 4.098 1.00 38.03 88 PRO A C 1
ATOM 691 O O . PRO A 1 88 ? -4.463 -22.592 4.762 1.00 38.03 88 PRO A O 1
ATOM 694 N N . TYR A 1 89 ? -4.052 -20.375 4.644 1.00 41.78 89 TYR A N 1
ATOM 695 C CA . TYR A 1 89 ? -3.946 -20.089 6.067 1.00 41.78 89 TYR A CA 1
ATOM 696 C C . TYR A 1 89 ? -5.230 -19.476 6.651 1.00 41.78 89 TYR A C 1
ATOM 698 O O . TYR A 1 89 ? -5.375 -19.429 7.874 1.00 41.78 89 TYR A O 1
ATOM 706 N N . LEU A 1 90 ? -6.204 -19.077 5.820 1.00 44.12 90 LEU A N 1
ATOM 707 C CA . LEU A 1 90 ? -7.585 -18.924 6.273 1.00 44.12 90 LEU A CA 1
ATOM 708 C C . LEU A 1 90 ? -8.187 -20.332 6.410 1.00 44.12 90 LEU A C 1
ATOM 710 O O . LEU A 1 90 ? -8.093 -21.134 5.481 1.00 44.12 90 LEU A O 1
ATOM 714 N N . PRO A 1 91 ? -8.792 -20.684 7.561 1.00 37.97 91 PRO A N 1
ATOM 715 C CA . PRO A 1 91 ? -9.406 -21.993 7.742 1.00 37.97 91 PRO A CA 1
ATOM 716 C C . PRO A 1 91 ? -10.392 -22.259 6.605 1.00 37.97 91 PRO A C 1
ATOM 718 O O . PRO A 1 91 ? -11.376 -21.537 6.458 1.00 37.97 91 PRO A O 1
ATOM 721 N N . SER A 1 92 ? -10.134 -23.299 5.815 1.00 39.81 92 SER A N 1
ATOM 722 C CA . SER A 1 92 ? -10.850 -23.601 4.574 1.00 39.81 92 SER A CA 1
ATOM 723 C C . SER A 1 92 ? -12.321 -24.014 4.744 1.00 39.81 92 SER A C 1
ATOM 725 O O . SER A 1 92 ? -12.904 -24.471 3.773 1.00 39.81 92 SER A O 1
ATOM 727 N N . ASN A 1 93 ? -12.930 -23.857 5.931 1.00 42.75 93 ASN A N 1
ATOM 728 C CA . ASN A 1 93 ? -14.362 -24.059 6.196 1.00 42.75 93 ASN A CA 1
ATOM 729 C C . ASN A 1 93 ? -14.824 -23.378 7.516 1.00 42.75 93 ASN A C 1
ATOM 731 O O . ASN A 1 93 ? -14.128 -23.431 8.537 1.00 42.75 93 ASN A O 1
ATOM 735 N N . ASP A 1 94 ? -16.023 -22.780 7.484 1.00 45.38 94 ASP A N 1
ATOM 736 C CA . ASP A 1 94 ? -16.980 -22.426 8.565 1.00 45.38 94 ASP A CA 1
ATOM 737 C C . ASP A 1 94 ? -16.556 -21.604 9.797 1.00 45.38 94 ASP A C 1
ATOM 739 O O . ASP A 1 94 ? -17.380 -21.371 10.687 1.00 45.38 94 ASP A O 1
ATOM 743 N N . ARG A 1 95 ? -15.298 -21.169 9.927 1.00 47.81 95 ARG A N 1
ATOM 744 C CA . ARG A 1 95 ? -14.799 -20.605 11.205 1.00 47.81 95 ARG A CA 1
ATOM 745 C C . ARG A 1 95 ? -14.263 -19.183 11.166 1.00 47.81 95 ARG A C 1
ATOM 747 O O . ARG A 1 95 ? -13.743 -18.720 12.184 1.00 47.81 95 ARG A O 1
ATOM 754 N N . ASP A 1 96 ? -14.417 -18.469 10.057 1.00 51.47 96 ASP A N 1
ATOM 755 C CA . ASP A 1 96 ? -14.365 -17.011 10.151 1.00 51.47 96 ASP A CA 1
ATOM 756 C C . ASP A 1 96 ? -15.592 -16.575 10.980 1.00 51.47 96 ASP A C 1
ATOM 758 O O . ASP A 1 96 ? -16.714 -16.966 10.650 1.00 51.47 96 ASP A O 1
ATOM 762 N N . PRO A 1 97 ? -15.446 -15.806 12.073 1.00 52.94 97 PRO A N 1
ATOM 763 C CA . PRO A 1 97 ? -16.598 -15.261 12.801 1.00 52.94 97 PRO A CA 1
ATOM 764 C C . PRO A 1 97 ? -17.549 -14.448 11.921 1.00 52.94 97 PRO A C 1
ATOM 766 O O . PRO A 1 97 ? -18.730 -14.306 12.252 1.00 52.94 97 PRO A O 1
ATOM 769 N N . TRP A 1 98 ? -17.042 -13.933 10.803 1.00 52.12 98 TRP A N 1
ATOM 770 C CA . TRP A 1 98 ? -17.809 -13.255 9.775 1.00 52.12 98 TRP A CA 1
ATOM 771 C C . TRP A 1 98 ? -18.201 -14.195 8.614 1.00 52.12 98 TRP A C 1
ATOM 773 O O . TRP A 1 98 ? -19.009 -13.795 7.791 1.00 52.12 98 TRP A O 1
ATOM 783 N N . ASN A 1 99 ? -17.772 -15.464 8.568 1.00 47.03 99 ASN A N 1
ATOM 784 C CA . ASN A 1 99 ? -18.248 -16.489 7.612 1.00 47.03 99 ASN A CA 1
ATOM 785 C C . ASN A 1 99 ? -18.791 -17.765 8.291 1.00 47.03 99 ASN A C 1
ATOM 787 O O . ASN A 1 99 ? -18.599 -18.859 7.779 1.00 47.03 99 ASN A O 1
ATOM 791 N N . LEU A 1 100 ? -19.512 -17.660 9.417 1.00 46.09 100 LEU A N 1
ATOM 792 C CA . LEU A 1 100 ? -20.391 -18.753 9.862 1.00 46.09 100 LEU A CA 1
ATOM 793 C C . LEU A 1 100 ? -21.496 -18.941 8.810 1.00 46.09 100 LEU A C 1
ATOM 795 O O . LEU A 1 100 ? -22.473 -18.179 8.829 1.00 46.09 100 LEU A O 1
ATOM 799 N N . GLU A 1 101 ? -21.316 -19.868 7.873 1.00 44.31 101 GLU A N 1
ATOM 800 C CA . GLU A 1 101 ? -22.404 -20.415 7.071 1.00 44.31 101 GLU A CA 1
ATOM 801 C C . GLU A 1 101 ? -23.305 -21.210 8.023 1.00 44.31 101 GLU A C 1
ATOM 803 O O . GLU A 1 101 ? -22.909 -22.201 8.628 1.00 44.31 101 GLU A O 1
ATOM 808 N N . GLY A 1 102 ? -24.518 -20.710 8.245 1.00 39.16 102 GLY A N 1
ATOM 809 C CA . GLY A 1 102 ? -25.608 -21.580 8.655 1.00 39.16 102 GLY A CA 1
ATOM 810 C C . GLY A 1 102 ? -26.206 -22.124 7.373 1.00 39.16 102 GLY A C 1
ATOM 811 O O . GLY A 1 102 ? -26.600 -21.300 6.555 1.00 39.16 102 GLY A O 1
ATOM 812 N N . ASP A 1 103 ? -26.220 -23.453 7.218 1.00 38.09 103 ASP A N 1
ATOM 813 C CA . ASP A 1 103 ? -26.895 -24.232 6.168 1.00 38.09 103 ASP A CA 1
ATOM 814 C C . ASP A 1 103 ? -27.987 -23.432 5.430 1.00 38.09 103 ASP A C 1
ATOM 816 O O . ASP A 1 103 ? -29.167 -23.451 5.787 1.00 38.09 103 ASP A O 1
ATOM 820 N N . LEU A 1 104 ? -27.586 -22.720 4.379 1.00 40.78 104 LEU A N 1
ATOM 821 C CA . LEU A 1 104 ? -28.480 -22.269 3.326 1.00 40.78 104 LEU A CA 1
ATOM 822 C C . LEU A 1 104 ? -28.232 -23.209 2.159 1.00 40.78 104 LEU A C 1
ATOM 824 O O . LEU A 1 104 ? -27.553 -22.894 1.186 1.00 40.78 104 LEU A O 1
ATOM 828 N N . SER A 1 105 ? -28.769 -24.417 2.303 1.00 40.66 105 SER A N 1
ATOM 829 C CA . SER A 1 105 ? -28.993 -25.319 1.189 1.00 40.66 105 SER A CA 1
ATOM 830 C C . SER A 1 105 ? -30.025 -24.683 0.253 1.00 40.66 105 SER A C 1
ATOM 832 O O . SER A 1 105 ? -31.213 -24.967 0.372 1.00 40.66 105 SER A O 1
ATOM 834 N N . ASP A 1 106 ? -29.585 -23.823 -0.661 1.00 37.88 106 ASP A N 1
ATOM 835 C CA . ASP A 1 106 ? -30.412 -23.341 -1.763 1.00 37.88 106 ASP A CA 1
ATOM 836 C C . ASP A 1 106 ? -29.633 -23.367 -3.086 1.00 37.88 106 ASP A C 1
ATOM 838 O O . ASP A 1 106 ? -28.656 -22.653 -3.290 1.00 37.88 106 ASP A O 1
ATOM 842 N N . GLY A 1 107 ? -30.132 -24.200 -4.004 1.00 35.38 107 GLY A N 1
ATOM 843 C CA . GLY A 1 107 ? -30.190 -23.877 -5.429 1.00 35.38 107 GLY A CA 1
ATOM 844 C C . GLY A 1 107 ? -28.923 -24.045 -6.267 1.00 35.38 107 GLY A C 1
ATOM 845 O O . GLY A 1 107 ? -28.289 -23.070 -6.640 1.00 35.38 107 GLY A O 1
ATOM 846 N N . ASN A 1 108 ? -28.647 -25.289 -6.666 1.00 34.38 108 ASN A N 1
ATOM 847 C CA . ASN A 1 108 ? -28.095 -25.709 -7.965 1.00 34.38 108 ASN A CA 1
ATOM 848 C C . ASN A 1 108 ? -27.647 -24.575 -8.936 1.00 34.38 108 ASN A C 1
ATOM 850 O O . ASN A 1 108 ? -28.349 -24.235 -9.887 1.00 34.38 108 ASN A O 1
ATOM 854 N N . LEU A 1 109 ? -26.444 -24.032 -8.732 1.00 33.56 109 LEU A N 1
ATOM 855 C CA . LEU A 1 109 ? -25.685 -23.275 -9.735 1.00 33.56 109 LEU A CA 1
ATOM 856 C C . LEU A 1 109 ? -24.482 -24.122 -10.157 1.00 33.56 109 LEU A C 1
ATOM 858 O O . LEU A 1 109 ? -23.347 -23.909 -9.734 1.00 33.56 109 LEU A O 1
ATOM 862 N N . THR A 1 110 ? -24.733 -25.124 -10.993 1.00 31.02 110 THR A N 1
ATOM 863 C CA . THR A 1 110 ? -23.684 -25.794 -11.761 1.00 31.02 110 THR A CA 1
ATOM 864 C C . THR A 1 110 ? -23.273 -24.869 -12.905 1.00 31.02 110 THR A C 1
ATOM 866 O O . THR A 1 110 ? -23.855 -24.882 -13.983 1.00 31.02 110 THR A O 1
ATOM 869 N N . MET A 1 111 ? -22.282 -24.009 -12.659 1.00 33.91 111 MET A N 1
ATOM 870 C CA . MET A 1 111 ? -21.608 -23.271 -13.728 1.00 33.91 111 MET A CA 1
ATOM 871 C C . MET A 1 111 ? -20.538 -24.165 -14.357 1.00 33.91 111 MET A C 1
ATOM 873 O O . MET A 1 111 ? -19.536 -24.489 -13.717 1.00 33.91 111 MET A O 1
ATOM 877 N N . GLU A 1 112 ? -20.751 -24.550 -15.615 1.00 31.64 112 GLU A N 1
ATOM 878 C CA . GLU A 1 112 ? -19.716 -25.145 -16.459 1.00 31.64 112 GLU A CA 1
ATOM 879 C C . GLU A 1 112 ? -18.549 -24.160 -16.608 1.00 31.64 112 GLU A C 1
ATOM 881 O O . GLU A 1 112 ? -18.708 -23.011 -17.023 1.00 31.64 112 GLU A O 1
ATOM 886 N N . ALA A 1 113 ? -17.357 -24.610 -16.224 1.00 29.91 113 ALA A N 1
ATOM 887 C CA . ALA A 1 113 ? -16.127 -23.856 -16.372 1.00 29.91 113 ALA A CA 1
ATOM 888 C C . ALA A 1 113 ? -15.706 -23.846 -17.849 1.00 29.91 113 ALA A C 1
ATOM 890 O O . ALA A 1 113 ? -15.011 -24.748 -18.315 1.00 29.91 113 ALA A O 1
ATOM 891 N N . GLY A 1 114 ? -16.117 -22.813 -18.584 1.00 31.23 114 GLY A N 1
ATOM 892 C CA . GLY A 1 114 ? -15.484 -22.456 -19.849 1.00 31.23 114 GLY A CA 1
ATOM 893 C C . GLY A 1 114 ? -14.042 -22.022 -19.587 1.00 31.23 114 GLY A C 1
ATOM 894 O O . GLY A 1 114 ? -13.799 -21.092 -18.817 1.00 31.23 114 GLY A O 1
ATOM 895 N N . ALA A 1 115 ? -13.080 -22.718 -20.190 1.00 32.09 115 ALA A N 1
ATOM 896 C CA . ALA A 1 115 ? -11.678 -22.326 -20.179 1.00 32.09 115 ALA A CA 1
ATOM 897 C C . ALA A 1 115 ? -11.534 -20.955 -20.861 1.00 32.09 115 ALA A C 1
ATOM 899 O O . ALA A 1 115 ? -11.641 -20.845 -22.080 1.00 32.09 115 ALA A O 1
ATOM 900 N N . LEU A 1 116 ? -11.325 -19.903 -20.069 1.00 37.25 116 LEU A N 1
ATOM 901 C CA . LEU A 1 116 ? -10.974 -18.579 -20.575 1.00 37.25 116 LEU A CA 1
ATOM 902 C C . LEU A 1 116 ? -9.542 -18.645 -21.123 1.00 37.25 116 LEU A C 1
ATOM 904 O O . LEU A 1 116 ? -8.580 -18.780 -20.365 1.00 37.25 116 LEU A O 1
ATOM 908 N N . ASN A 1 117 ? -9.412 -18.600 -22.449 1.00 33.44 117 ASN A N 1
ATOM 909 C CA . ASN A 1 117 ? -8.130 -18.555 -23.142 1.00 33.44 117 ASN A CA 1
ATOM 910 C C . ASN A 1 117 ? -7.446 -17.201 -22.896 1.00 33.44 117 ASN A C 1
ATOM 912 O O . ASN A 1 117 ? -7.970 -16.149 -23.245 1.00 33.44 117 ASN A O 1
ATOM 916 N N . ALA A 1 118 ? -6.229 -17.232 -22.352 1.00 38.72 118 ALA A N 1
ATOM 917 C CA . ALA A 1 118 ? -5.412 -16.054 -22.045 1.00 38.72 118 ALA A CA 1
ATOM 918 C C . ALA A 1 118 ? -4.804 -15.340 -23.281 1.00 38.72 118 ALA A C 1
ATOM 920 O O . ALA A 1 118 ? -3.966 -14.449 -23.126 1.00 38.72 118 ALA A O 1
ATOM 921 N N . ASP A 1 119 ? -5.214 -15.701 -24.502 1.00 37.50 119 ASP A N 1
ATOM 922 C CA . ASP A 1 119 ? -4.7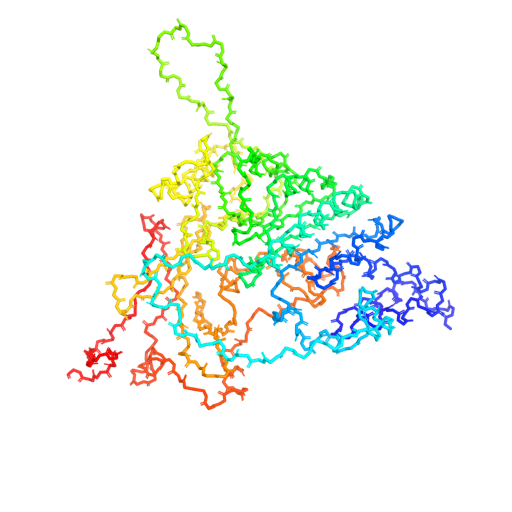83 -15.035 -25.742 1.00 37.50 119 ASP A CA 1
ATOM 923 C C . ASP A 1 119 ? -5.577 -13.760 -26.076 1.00 37.50 119 ASP A C 1
ATOM 925 O O . ASP A 1 119 ? -5.129 -12.955 -26.892 1.00 37.50 119 ASP A O 1
ATOM 929 N N . GLU A 1 120 ? -6.678 -13.479 -25.373 1.00 38.66 120 GLU A N 1
ATOM 930 C CA . GLU A 1 120 ? -7.482 -12.264 -25.596 1.00 38.66 120 GLU A CA 1
ATOM 931 C C . GLU A 1 120 ? -6.815 -10.954 -25.138 1.00 38.66 120 GLU A C 1
ATOM 933 O O . GLU A 1 120 ? -7.298 -9.876 -25.468 1.00 38.66 120 GLU A O 1
ATOM 938 N N . ASN A 1 121 ? -5.683 -10.988 -24.427 1.00 39.47 121 ASN A N 1
ATOM 939 C CA . ASN A 1 121 ? -5.032 -9.765 -23.931 1.00 39.47 121 ASN A CA 1
ATOM 940 C C . ASN A 1 121 ? -4.012 -9.130 -24.898 1.00 39.47 121 ASN A C 1
ATOM 942 O O . ASN A 1 121 ? -3.444 -8.089 -24.573 1.00 39.47 121 ASN A O 1
ATOM 946 N N . HIS A 1 122 ? -3.759 -9.714 -26.077 1.00 37.72 122 HIS A N 1
ATOM 947 C CA . HIS A 1 122 ? -2.856 -9.119 -27.084 1.00 37.72 122 HIS A CA 1
ATOM 948 C C . HIS A 1 122 ? -3.498 -8.838 -28.449 1.00 37.72 122 HIS A C 1
ATOM 950 O O . HIS A 1 122 ? -2.905 -8.118 -29.244 1.00 37.72 122 HIS A O 1
ATOM 956 N N . ALA A 1 123 ? -4.730 -9.295 -28.691 1.00 35.81 123 ALA A N 1
ATOM 957 C CA . ALA A 1 123 ? -5.528 -8.919 -29.864 1.00 35.81 123 ALA A CA 1
ATOM 958 C C . ALA A 1 123 ? -6.553 -7.803 -29.553 1.00 35.81 123 ALA A C 1
ATOM 960 O O . ALA A 1 123 ? -7.603 -7.722 -30.178 1.00 35.81 123 ALA A O 1
ATOM 961 N N . ARG A 1 124 ? -6.267 -6.940 -28.567 1.00 43.53 124 ARG A N 1
ATOM 962 C CA . ARG A 1 124 ? -7.154 -5.861 -28.082 1.00 43.53 124 ARG A CA 1
ATOM 963 C C . ARG A 1 124 ? -6.911 -4.518 -28.776 1.00 43.53 124 ARG A C 1
ATOM 965 O O . ARG A 1 124 ? -6.791 -3.482 -28.127 1.00 43.53 124 ARG A O 1
ATOM 972 N N . SER A 1 125 ? -6.834 -4.530 -30.101 1.00 39.69 125 SER A N 1
ATOM 973 C CA . SER A 1 125 ? -6.894 -3.305 -30.896 1.00 39.69 125 SER A CA 1
ATOM 974 C C . SER A 1 125 ? -8.206 -3.274 -31.672 1.00 39.69 125 SER A C 1
ATOM 976 O O . SER A 1 125 ? -8.401 -4.082 -32.572 1.00 39.69 125 SER A O 1
ATOM 978 N N . GLU A 1 126 ? -9.032 -2.286 -31.323 1.00 37.50 126 GLU A N 1
ATOM 979 C CA . GLU A 1 126 ? -10.134 -1.722 -32.116 1.00 37.50 126 GLU A CA 1
ATOM 980 C C . GLU A 1 126 ? -11.497 -2.445 -32.058 1.00 37.50 126 GLU A C 1
ATOM 982 O O . GLU A 1 126 ? -11.844 -3.261 -32.901 1.00 37.50 126 GLU A O 1
ATOM 987 N N . GLY A 1 127 ? -12.345 -2.009 -31.115 1.00 41.22 127 GLY A N 1
ATOM 988 C CA . GLY A 1 127 ? -13.761 -1.761 -31.425 1.00 41.22 127 GLY A CA 1
ATOM 989 C C . GLY A 1 127 ? -14.825 -2.751 -30.943 1.00 41.22 127 GLY A C 1
ATOM 990 O O . GLY A 1 127 ? -16.002 -2.456 -31.136 1.00 41.22 127 GLY A O 1
ATOM 991 N N . GLU A 1 128 ? -14.486 -3.871 -30.303 1.00 40.69 128 GLU A N 1
ATOM 992 C CA . GLU A 1 128 ? -15.514 -4.744 -29.713 1.00 40.69 128 GLU A CA 1
ATOM 993 C C . GLU A 1 128 ? -15.934 -4.239 -28.323 1.00 40.69 128 GLU A C 1
ATOM 995 O O . GLU A 1 128 ? -15.288 -4.505 -27.305 1.00 40.69 128 GLU A O 1
ATOM 1000 N N . GLU A 1 129 ? -17.034 -3.480 -28.288 1.00 43.38 129 GLU A N 1
ATOM 1001 C CA . GLU A 1 129 ? -17.810 -3.254 -27.068 1.00 43.38 129 GLU A CA 1
ATOM 1002 C C . GLU A 1 129 ? -18.300 -4.614 -26.558 1.00 43.38 129 GLU A C 1
ATOM 1004 O O . GLU A 1 129 ? -19.157 -5.256 -27.167 1.00 43.38 129 GLU A O 1
ATOM 1009 N N . TRP A 1 130 ? -17.732 -5.077 -25.443 1.00 44.34 130 TRP A N 1
ATOM 1010 C CA . TRP A 1 130 ? -18.240 -6.257 -24.753 1.00 44.34 130 TRP A CA 1
ATOM 1011 C C . TRP A 1 130 ? -19.716 -6.015 -24.419 1.00 44.34 130 TRP A C 1
ATOM 1013 O O . TRP A 1 130 ? -20.018 -4.971 -23.831 1.00 44.34 130 TRP A O 1
ATOM 1023 N N . PRO A 1 131 ? -20.641 -6.933 -24.762 1.00 49.47 131 PRO A N 1
ATOM 1024 C CA . PRO A 1 131 ? -22.027 -6.791 -24.352 1.00 49.47 131 PRO A CA 1
ATOM 1025 C C . PRO A 1 131 ? -22.055 -6.700 -22.826 1.00 49.47 131 PRO A C 1
ATOM 1027 O O . PRO A 1 131 ? -21.664 -7.638 -22.132 1.00 49.47 131 PRO A O 1
ATOM 1030 N N . PHE A 1 132 ? -22.457 -5.534 -22.320 1.00 52.19 132 PHE A N 1
ATOM 1031 C CA . PHE A 1 132 ? -22.615 -5.281 -20.895 1.00 52.19 132 PHE A CA 1
ATOM 1032 C C . PHE A 1 132 ? -23.610 -6.313 -20.345 1.00 52.19 132 PHE A C 1
ATOM 1034 O O . PHE A 1 132 ? -24.788 -6.302 -20.700 1.00 52.19 132 PHE A O 1
ATOM 1041 N N . ASP A 1 133 ? -23.130 -7.254 -19.533 1.00 63.25 133 ASP A N 1
ATOM 1042 C CA . ASP A 1 133 ? -23.973 -8.265 -18.894 1.00 63.25 133 ASP A CA 1
ATOM 1043 C C . ASP A 1 133 ? -24.845 -7.570 -17.834 1.00 63.25 133 ASP A C 1
ATOM 1045 O O . ASP A 1 133 ? -24.319 -6.958 -16.903 1.00 63.25 133 ASP A O 1
ATOM 1049 N N . GLU A 1 134 ? -26.176 -7.669 -17.931 1.00 63.56 134 GLU A N 1
ATOM 1050 C CA . GLU A 1 134 ? -27.114 -7.144 -16.918 1.00 63.56 134 GLU A CA 1
ATOM 1051 C C . GLU A 1 134 ? -26.779 -7.647 -15.495 1.00 63.56 134 GLU A C 1
ATOM 1053 O O . GLU A 1 134 ? -27.046 -6.969 -14.494 1.00 63.56 134 GLU A O 1
ATOM 1058 N N . ASN A 1 135 ? -26.148 -8.822 -15.364 1.00 66.00 135 ASN A N 1
ATOM 1059 C CA . ASN A 1 135 ? -25.671 -9.314 -14.070 1.00 66.00 135 ASN A CA 1
ATOM 1060 C C . ASN A 1 135 ? -24.483 -8.512 -13.527 1.00 66.00 135 ASN A C 1
ATOM 1062 O O . ASN A 1 135 ? -24.329 -8.405 -12.307 1.00 66.00 135 ASN A O 1
ATOM 1066 N N . GLN A 1 136 ? -23.647 -7.939 -14.394 1.00 62.41 136 GLN A N 1
ATOM 1067 C CA . GLN A 1 136 ? -22.547 -7.064 -13.998 1.00 62.41 136 GLN A CA 1
ATOM 1068 C C . GLN A 1 136 ? -23.084 -5.745 -13.431 1.00 62.41 136 GLN A C 1
ATOM 1070 O O . GLN A 1 136 ? -22.632 -5.316 -12.370 1.00 62.41 136 GLN A O 1
ATOM 1075 N N . GLU A 1 137 ? -24.115 -5.161 -14.045 1.00 58.28 137 GLU A N 1
ATOM 1076 C CA . GLU A 1 137 ? -24.762 -3.936 -13.551 1.00 58.28 137 GLU A CA 1
ATOM 1077 C C . GLU A 1 137 ? -25.430 -4.138 -12.176 1.00 58.28 137 GLU A C 1
ATOM 1079 O O . GLU A 1 137 ? -25.267 -3.320 -11.260 1.00 58.28 137 GLU A O 1
ATOM 1084 N N . ARG A 1 138 ? -26.099 -5.284 -11.967 1.00 62.34 138 ARG A N 1
ATOM 1085 C CA . ARG A 1 138 ? -26.631 -5.656 -10.641 1.00 62.34 138 ARG A CA 1
ATOM 1086 C C . ARG A 1 138 ? -25.530 -5.808 -9.590 1.00 62.34 138 ARG A C 1
ATOM 1088 O O . ARG A 1 138 ? -25.719 -5.387 -8.449 1.00 62.34 138 ARG A O 1
ATOM 1095 N N . ARG A 1 139 ? -24.378 -6.385 -9.952 1.00 65.19 139 ARG A N 1
ATOM 1096 C CA . ARG A 1 139 ? -23.227 -6.530 -9.040 1.00 65.19 139 ARG A CA 1
ATOM 1097 C C . ARG A 1 139 ? -22.623 -5.177 -8.657 1.00 65.19 139 ARG A C 1
ATOM 1099 O O . ARG A 1 139 ? -22.373 -4.957 -7.474 1.00 65.19 139 ARG A O 1
ATOM 1106 N N . VAL A 1 140 ? -22.469 -4.265 -9.618 1.00 60.28 140 VAL A N 1
ATOM 1107 C CA . VAL A 1 140 ? -21.963 -2.898 -9.390 1.00 60.28 140 VAL A CA 1
ATOM 1108 C C . VAL A 1 140 ? -22.897 -2.101 -8.473 1.00 60.28 140 VAL A C 1
ATOM 1110 O O . VAL A 1 140 ? -22.449 -1.462 -7.526 1.00 60.28 140 VAL A O 1
ATOM 1113 N N . THR A 1 141 ? -24.212 -2.175 -8.687 1.00 59.22 141 THR A N 1
ATOM 1114 C CA . THR A 1 141 ? -25.183 -1.443 -7.850 1.00 59.22 141 THR A CA 1
ATOM 1115 C C . THR A 1 141 ? -25.118 -1.880 -6.378 1.00 59.22 141 THR A C 1
ATOM 1117 O O . THR A 1 141 ? -25.262 -1.063 -5.464 1.00 59.22 141 THR A O 1
ATOM 1120 N N . ASN A 1 142 ? -24.826 -3.160 -6.130 1.00 73.81 142 ASN A N 1
ATOM 1121 C CA . ASN A 1 142 ? -24.679 -3.693 -4.779 1.00 73.81 142 ASN A CA 1
ATOM 1122 C C . ASN A 1 142 ? -23.387 -3.233 -4.081 1.00 73.81 142 ASN A C 1
ATOM 1124 O O . ASN A 1 142 ? -23.420 -3.007 -2.869 1.00 73.81 142 ASN A O 1
ATOM 1128 N N . SER A 1 143 ? -22.271 -3.035 -4.800 1.00 75.44 143 SER A N 1
ATOM 1129 C CA . SER A 1 143 ? -21.014 -2.580 -4.179 1.00 75.44 143 SER A CA 1
ATOM 1130 C C . SER A 1 143 ? -21.120 -1.151 -3.638 1.00 75.44 143 SER A C 1
ATOM 1132 O O . SER A 1 143 ? -20.651 -0.877 -2.533 1.00 75.44 143 SER A 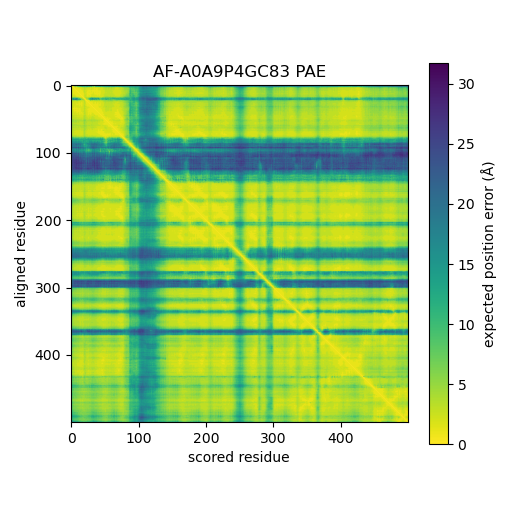O 1
ATOM 1134 N N . VAL A 1 144 ? -21.808 -0.250 -4.346 1.00 79.50 144 VAL A N 1
ATOM 1135 C CA . VAL A 1 144 ? -22.019 1.143 -3.903 1.00 79.50 144 VAL A CA 1
ATOM 1136 C C . VAL A 1 144 ? -22.694 1.208 -2.533 1.00 79.50 144 VAL A C 1
ATOM 1138 O O . VAL A 1 144 ? -22.189 1.834 -1.594 1.00 79.50 144 VAL A O 1
ATOM 1141 N N . LEU A 1 145 ? -23.845 0.542 -2.412 1.00 85.44 145 LEU A N 1
ATOM 1142 C CA . LEU A 1 145 ? -24.627 0.527 -1.176 1.00 85.44 145 LEU A CA 1
ATOM 1143 C C . LEU A 1 145 ? -23.864 -0.154 -0.042 1.00 85.44 145 LEU A C 1
ATOM 1145 O O . LEU A 1 145 ? -24.008 0.238 1.117 1.00 85.44 145 LEU A O 1
ATOM 1149 N N . LEU A 1 146 ? -23.041 -1.146 -0.373 1.00 90.31 146 LEU A N 1
ATOM 1150 C CA . LEU A 1 146 ? -22.239 -1.881 0.586 1.00 90.31 146 LEU A CA 1
ATOM 1151 C C . LEU A 1 146 ? -21.211 -0.986 1.286 1.00 90.31 146 LEU A C 1
ATOM 1153 O O . LEU A 1 146 ? -21.211 -0.913 2.515 1.00 90.31 146 LEU A O 1
ATOM 1157 N N . PHE A 1 147 ? -20.381 -0.250 0.542 1.00 93.31 147 PHE A N 1
ATOM 1158 C CA . PHE A 1 147 ? -19.381 0.633 1.157 1.00 93.31 147 PHE A CA 1
ATOM 1159 C C . PHE A 1 147 ? -20.010 1.802 1.913 1.00 93.31 147 PHE A C 1
ATOM 1161 O O . PHE A 1 147 ? -19.522 2.180 2.978 1.00 93.31 147 PHE A O 1
ATOM 1168 N N . ALA A 1 148 ? -21.133 2.338 1.429 1.00 94.94 148 ALA A N 1
ATOM 1169 C CA . ALA A 1 148 ? -21.842 3.407 2.127 1.00 94.94 148 ALA A CA 1
ATOM 1170 C C . ALA A 1 148 ? -22.278 2.999 3.552 1.00 94.94 148 ALA A C 1
ATOM 1172 O O . ALA A 1 148 ? -22.304 3.842 4.450 1.00 94.94 148 ALA A O 1
ATOM 1173 N N . ARG A 1 149 ? -22.545 1.706 3.807 1.00 96.12 149 ARG A N 1
ATOM 1174 C CA . ARG A 1 149 ? -22.871 1.193 5.155 1.00 96.12 149 ARG A CA 1
ATOM 1175 C C . ARG A 1 149 ? -21.703 1.273 6.141 1.00 96.12 149 ARG A C 1
ATOM 1177 O O . ARG A 1 149 ? -21.939 1.282 7.348 1.00 96.12 149 ARG A O 1
ATOM 1184 N N . PHE A 1 150 ? -20.460 1.386 5.671 1.00 97.31 150 PHE A N 1
ATOM 1185 C CA . PHE A 1 150 ? -19.300 1.544 6.551 1.00 97.31 150 PHE A CA 1
ATOM 1186 C C . PHE A 1 150 ? -19.156 2.963 7.108 1.00 97.31 150 PHE A C 1
ATOM 1188 O O . PHE A 1 150 ? -18.564 3.125 8.171 1.00 97.31 150 PHE A O 1
ATOM 1195 N N . ILE A 1 151 ? -19.745 3.978 6.470 1.00 97.88 151 ILE A N 1
ATOM 1196 C CA . ILE A 1 151 ? -19.710 5.372 6.945 1.00 97.88 151 ILE A CA 1
ATOM 1197 C C . ILE A 1 151 ? -20.205 5.484 8.403 1.00 97.88 151 ILE A C 1
ATOM 1199 O O . ILE A 1 151 ? -19.433 5.928 9.256 1.00 97.88 151 ILE A O 1
ATOM 1203 N N . PRO A 1 152 ? -21.427 5.037 8.767 1.00 97.88 152 PRO A N 1
ATOM 1204 C CA . PRO A 1 152 ? -21.865 5.079 10.163 1.00 97.88 152 PRO A CA 1
ATOM 1205 C C . PRO A 1 152 ? -21.024 4.179 11.081 1.00 97.88 152 PRO A C 1
ATOM 1207 O O . PRO A 1 152 ? -20.811 4.537 12.240 1.00 97.88 152 PRO A O 1
ATOM 1210 N N . ILE A 1 153 ? -20.494 3.053 10.588 1.00 97.94 153 ILE A N 1
ATOM 1211 C CA . ILE A 1 153 ? -19.611 2.183 11.378 1.00 97.94 153 ILE A CA 1
ATOM 1212 C C . ILE A 1 153 ? -18.352 2.945 11.791 1.00 97.94 153 ILE A C 1
ATOM 1214 O O . ILE A 1 153 ? -18.052 2.975 12.985 1.00 97.94 153 ILE A O 1
ATOM 1218 N N . LEU A 1 154 ? -17.673 3.612 10.852 1.00 98.25 154 LEU A N 1
ATOM 1219 C CA . LEU A 1 154 ? -16.444 4.375 11.095 1.00 98.25 154 LEU A CA 1
ATOM 1220 C C . LEU A 1 154 ? -16.627 5.437 12.184 1.00 98.25 154 LEU A C 1
ATOM 1222 O O . LEU A 1 154 ? -15.789 5.541 13.081 1.00 98.25 154 LEU A O 1
ATOM 1226 N N . THR A 1 155 ? -17.768 6.135 12.198 1.00 97.88 155 THR A N 1
ATOM 1227 C CA . THR A 1 155 ? -18.066 7.131 13.245 1.00 97.88 155 THR A CA 1
ATOM 1228 C C . THR A 1 155 ? -18.151 6.534 14.658 1.00 97.88 155 THR A C 1
ATOM 1230 O O . THR A 1 155 ? -17.940 7.238 15.648 1.00 97.88 155 THR A O 1
ATOM 1233 N N . SER A 1 156 ? -18.418 5.227 14.783 1.00 97.81 156 SER A N 1
ATOM 1234 C CA . SER A 1 156 ? -18.458 4.519 16.071 1.00 97.81 156 SER A CA 1
ATOM 1235 C C . SER A 1 156 ? -17.082 4.037 16.558 1.00 97.81 156 SER A C 1
ATOM 1237 O O . SER A 1 156 ? -16.927 3.704 17.739 1.00 97.81 156 SER A O 1
ATOM 1239 N N . LEU A 1 157 ? -16.063 4.030 15.690 1.00 98.25 157 LEU A N 1
ATOM 1240 C CA . LEU A 1 157 ? -14.735 3.474 15.968 1.00 98.25 157 LEU A CA 1
ATOM 1241 C C . LEU A 1 157 ? -13.811 4.493 16.651 1.00 98.25 157 LEU A C 1
ATOM 1243 O O . LEU A 1 157 ? -12.728 4.791 16.170 1.00 98.25 157 LEU A O 1
ATOM 1247 N N . GLN A 1 158 ? -14.212 5.039 17.798 1.00 97.50 158 GLN A N 1
ATOM 1248 C CA . GLN A 1 158 ? -13.537 6.169 18.472 1.00 97.50 158 GLN A CA 1
ATOM 1249 C C . GLN A 1 158 ? -12.022 5.995 18.711 1.00 97.50 158 GLN A C 1
ATOM 1251 O O . GLN A 1 158 ? -11.309 6.981 18.882 1.00 97.50 158 GLN A O 1
ATOM 1256 N N . ASN A 1 159 ? -11.531 4.755 18.725 1.00 98.19 159 ASN A N 1
ATOM 1257 C CA . ASN A 1 159 ? -10.138 4.394 18.974 1.00 98.19 159 ASN A CA 1
ATOM 1258 C C . ASN A 1 159 ? -9.391 3.884 17.726 1.00 98.19 159 ASN A C 1
ATOM 1260 O O . ASN A 1 159 ? -8.268 3.392 17.869 1.00 98.19 159 ASN A O 1
ATOM 1264 N N . LEU A 1 160 ? -9.993 3.997 16.538 1.00 98.69 160 LEU A N 1
ATOM 1265 C CA . LEU A 1 160 ? -9.390 3.601 15.269 1.00 98.69 160 LEU A CA 1
ATOM 1266 C C . LEU A 1 160 ? -8.110 4.402 15.049 1.00 98.69 160 LEU A C 1
ATOM 1268 O O . LEU A 1 160 ? -8.162 5.619 14.986 1.00 98.69 160 LEU A O 1
ATOM 1272 N N . ALA A 1 161 ? -6.973 3.727 14.944 1.00 98.62 161 ALA A N 1
ATOM 1273 C CA . ALA A 1 161 ? -5.665 4.315 14.674 1.00 98.62 161 ALA A CA 1
ATOM 1274 C C . ALA A 1 161 ? -5.269 4.189 13.195 1.00 98.62 161 ALA A C 1
ATOM 1276 O O . ALA A 1 161 ? -4.506 5.016 12.693 1.00 98.62 161 ALA A O 1
ATOM 1277 N N . SER A 1 162 ? -5.776 3.167 12.503 1.00 98.75 162 SER A N 1
ATOM 1278 C CA . SER A 1 162 ? -5.450 2.872 11.109 1.00 98.75 162 SER A CA 1
ATOM 1279 C C . SER A 1 162 ? -6.688 2.445 10.327 1.00 98.75 162 SER A C 1
ATOM 1281 O O . SER A 1 162 ? -7.503 1.662 10.817 1.00 98.75 162 SER A O 1
ATOM 1283 N N . PHE A 1 163 ? -6.818 2.974 9.115 1.00 98.75 163 PHE A N 1
ATOM 1284 C CA . PHE A 1 163 ? -7.815 2.560 8.139 1.00 98.75 163 PHE A CA 1
ATOM 1285 C C . PHE A 1 163 ? -7.121 2.220 6.821 1.00 98.75 163 PHE A C 1
ATOM 1287 O O . PHE A 1 163 ? -6.262 2.977 6.367 1.00 98.75 163 PHE A O 1
ATOM 1294 N N . SER A 1 164 ? -7.501 1.095 6.224 1.00 98.56 164 SER A N 1
ATOM 1295 C CA . SER A 1 164 ? -7.026 0.661 4.912 1.00 98.56 164 SER A CA 1
ATOM 1296 C C . SER A 1 164 ? -8.218 0.237 4.055 1.00 98.56 164 SER A C 1
ATOM 1298 O O . SER A 1 164 ? -9.063 -0.535 4.510 1.00 98.56 164 SER A O 1
ATOM 1300 N N . LEU A 1 165 ? -8.296 0.752 2.831 1.00 97.69 165 LEU A N 1
ATOM 1301 C CA . LEU A 1 165 ? -9.187 0.268 1.781 1.00 97.69 165 LEU A CA 1
ATOM 1302 C C . LEU A 1 165 ? -8.325 -0.114 0.580 1.00 97.69 165 LEU A C 1
ATOM 1304 O O . LEU A 1 165 ? -7.685 0.760 0.001 1.00 97.69 165 LEU A O 1
ATOM 1308 N N . VAL A 1 166 ? -8.329 -1.395 0.220 1.00 95.75 166 VAL A N 1
ATOM 1309 C CA . VAL A 1 166 ? -7.578 -1.945 -0.914 1.00 95.75 166 VAL A CA 1
ATOM 1310 C C . VAL A 1 166 ? -8.539 -2.666 -1.854 1.00 95.75 166 VAL A C 1
ATOM 1312 O O . VAL A 1 166 ? -9.275 -3.558 -1.429 1.00 95.75 166 VAL A O 1
ATOM 1315 N N . VAL A 1 167 ? -8.527 -2.288 -3.128 1.00 93.75 167 VAL A N 1
ATOM 1316 C CA . VAL A 1 167 ? -9.266 -2.927 -4.219 1.00 93.75 167 VAL A CA 1
ATOM 1317 C C . VAL A 1 167 ? -8.248 -3.509 -5.198 1.00 93.75 167 VAL A C 1
ATOM 1319 O O . VAL A 1 167 ? -7.550 -2.774 -5.888 1.00 93.75 167 VAL A O 1
ATOM 1322 N N . GLU A 1 168 ? -8.156 -4.833 -5.246 1.00 91.06 168 GLU A N 1
ATOM 1323 C CA . GLU A 1 168 ? -7.199 -5.569 -6.079 1.00 91.06 168 GLU A CA 1
ATOM 1324 C C . GLU A 1 168 ? -7.506 -5.403 -7.576 1.00 91.06 168 GLU A C 1
ATOM 1326 O O . GLU A 1 168 ? -8.663 -5.279 -7.986 1.00 91.06 168 GLU A O 1
ATOM 1331 N N . THR A 1 169 ? -6.483 -5.528 -8.427 1.00 84.69 169 THR A N 1
ATOM 1332 C CA . THR A 1 169 ? -6.583 -5.433 -9.904 1.00 84.69 169 THR A CA 1
ATOM 1333 C C . THR A 1 169 ? -7.660 -6.350 -10.462 1.00 84.69 169 THR A C 1
ATOM 1335 O O . THR A 1 169 ? -8.382 -6.004 -11.396 1.00 84.69 169 THR A O 1
ATOM 1338 N N . ARG A 1 170 ? -7.785 -7.545 -9.881 1.00 82.50 170 ARG A N 1
ATOM 1339 C CA . ARG A 1 170 ? -8.713 -8.574 -10.358 1.00 82.50 170 ARG A CA 1
ATOM 1340 C C . ARG A 1 170 ? -10.159 -8.325 -9.908 1.00 82.50 170 ARG A C 1
ATOM 1342 O O . ARG A 1 170 ? -11.053 -9.065 -10.317 1.00 82.50 170 ARG A O 1
ATOM 1349 N N . ALA A 1 171 ? -10.413 -7.294 -9.101 1.00 85.62 171 ALA A N 1
ATOM 1350 C CA . ALA A 1 171 ? -11.737 -6.903 -8.629 1.00 85.62 171 ALA A CA 1
ATOM 1351 C C . ALA A 1 171 ? -12.438 -5.908 -9.571 1.00 85.62 171 ALA A C 1
ATOM 1353 O O . ALA A 1 171 ? -13.147 -5.021 -9.113 1.00 85.62 171 ALA A O 1
ATOM 1354 N N . SER A 1 172 ? -12.305 -6.078 -10.891 1.00 81.88 172 SER A N 1
ATOM 1355 C CA . SER A 1 172 ? -12.923 -5.197 -11.904 1.00 81.88 172 SER A CA 1
ATOM 1356 C C . SER A 1 172 ? -14.455 -5.113 -11.830 1.00 81.88 172 SER A C 1
ATOM 1358 O O . SER A 1 172 ? -15.070 -4.226 -12.416 1.00 81.88 172 SER A O 1
ATOM 1360 N N . TRP A 1 173 ? -15.085 -6.041 -11.107 1.00 82.50 173 TRP A N 1
ATOM 1361 C CA . TRP A 1 173 ? -16.514 -6.043 -10.807 1.00 82.50 173 TRP A CA 1
ATOM 1362 C C . TRP A 1 173 ? -16.902 -5.040 -9.705 1.00 82.50 173 TRP A C 1
ATOM 1364 O O . TRP A 1 173 ? -18.080 -4.708 -9.576 1.00 82.50 173 TRP A O 1
ATOM 1374 N N . CYS A 1 174 ? -15.944 -4.587 -8.894 1.00 87.62 174 CYS A N 1
ATOM 1375 C CA . CYS A 1 174 ? -16.175 -3.716 -7.754 1.00 87.62 174 CYS A CA 1
ATOM 1376 C C . CYS A 1 174 ? -15.831 -2.274 -8.113 1.00 87.62 174 CYS A C 1
ATOM 1378 O O . CYS A 1 174 ? -14.669 -1.886 -8.079 1.00 87.62 174 CYS A O 1
ATOM 1380 N N . LEU A 1 175 ? -16.851 -1.458 -8.367 1.00 88.94 175 LEU A N 1
ATOM 1381 C CA . LEU A 1 175 ? -16.691 -0.010 -8.470 1.00 88.94 175 LEU A CA 1
ATOM 1382 C C . LEU A 1 175 ? -17.049 0.644 -7.135 1.00 88.94 175 LEU A C 1
ATOM 1384 O O . LEU A 1 175 ? -18.069 0.303 -6.521 1.00 88.94 175 LEU A O 1
ATOM 1388 N N . VAL A 1 176 ? -16.209 1.578 -6.689 1.00 91.38 176 VAL A N 1
ATOM 1389 C CA . VAL A 1 176 ? -16.416 2.328 -5.443 1.00 91.38 176 VAL A CA 1
ATOM 1390 C C . VAL A 1 176 ? -16.593 3.807 -5.781 1.00 91.38 176 VAL A C 1
ATOM 1392 O O . VAL A 1 176 ? -15.615 4.462 -6.136 1.00 91.38 176 VAL A O 1
ATOM 1395 N N . PRO A 1 177 ? -17.807 4.373 -5.673 1.00 92.06 177 PRO A N 1
ATOM 1396 C CA . PRO A 1 177 ? -18.033 5.760 -6.056 1.00 92.06 177 PRO A CA 1
ATOM 1397 C C . PRO A 1 177 ? -17.170 6.724 -5.249 1.00 92.06 177 PRO A C 1
ATOM 1399 O O . PRO A 1 177 ? -16.960 6.541 -4.043 1.00 92.06 177 PRO A O 1
ATOM 1402 N N . ARG A 1 178 ? -16.718 7.801 -5.894 1.00 92.75 178 ARG A N 1
ATOM 1403 C CA . ARG A 1 178 ? -15.849 8.794 -5.255 1.00 92.75 178 ARG A CA 1
ATOM 1404 C C . ARG A 1 178 ? -16.533 9.488 -4.093 1.00 92.75 178 ARG A C 1
ATOM 1406 O O . ARG A 1 178 ? -15.912 9.658 -3.045 1.00 92.75 178 ARG A O 1
ATOM 1413 N N . ALA A 1 179 ? -17.819 9.803 -4.242 1.00 93.56 179 ALA A N 1
ATOM 1414 C CA . ALA A 1 179 ? -18.659 10.290 -3.148 1.00 93.56 179 ALA A CA 1
ATOM 1415 C C . ALA A 1 179 ? -18.641 9.350 -1.928 1.00 93.56 179 ALA A C 1
ATOM 1417 O O . ALA A 1 179 ? -18.552 9.807 -0.787 1.00 93.56 179 ALA A O 1
ATOM 1418 N N . THR A 1 180 ? -18.670 8.033 -2.151 1.00 95.19 180 THR A N 1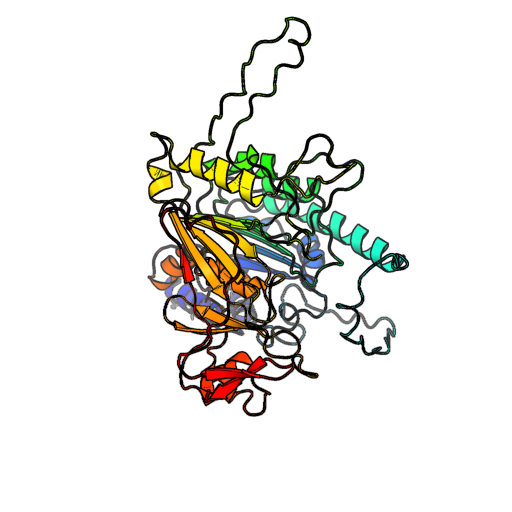
ATOM 1419 C CA . THR A 1 180 ? -18.603 7.040 -1.074 1.00 95.19 180 THR A CA 1
ATOM 1420 C C . THR A 1 180 ? -17.226 7.025 -0.417 1.00 95.19 180 THR A C 1
ATOM 1422 O O . THR A 1 180 ? -17.152 7.057 0.808 1.00 95.19 180 THR A O 1
ATOM 1425 N N . ILE A 1 181 ? -16.141 7.043 -1.196 1.00 96.88 181 ILE A N 1
ATOM 1426 C CA . ILE A 1 181 ? -14.769 7.108 -0.662 1.00 96.88 181 ILE A CA 1
ATOM 1427 C C . ILE A 1 181 ? -14.560 8.388 0.156 1.00 96.88 181 ILE A C 1
ATOM 1429 O O . ILE A 1 181 ? -14.054 8.327 1.276 1.00 96.88 181 ILE A O 1
ATOM 1433 N N . ALA A 1 182 ? -14.995 9.538 -0.360 1.00 97.00 182 ALA A N 1
ATOM 1434 C CA . ALA A 1 182 ? -14.957 10.806 0.362 1.00 97.00 182 ALA A CA 1
ATOM 1435 C C . ALA A 1 182 ? -15.750 10.728 1.676 1.00 97.00 182 ALA A C 1
ATOM 1437 O O . ALA A 1 182 ? -15.238 11.122 2.723 1.00 97.00 182 ALA A O 1
ATOM 1438 N N . GLY A 1 183 ? -16.950 10.138 1.646 1.00 97.56 183 GLY A N 1
ATOM 1439 C CA . GLY A 1 183 ? -17.765 9.896 2.837 1.00 97.56 183 GLY A CA 1
ATOM 1440 C C . GLY A 1 183 ? -17.094 8.979 3.865 1.00 97.56 183 GLY A C 1
ATOM 1441 O O . GLY A 1 183 ? -17.196 9.237 5.064 1.00 97.56 183 GLY A O 1
ATOM 1442 N N . LEU A 1 184 ? -16.368 7.945 3.423 1.00 98.19 184 LEU A N 1
ATOM 1443 C CA . LEU A 1 184 ? -15.572 7.086 4.308 1.00 98.19 184 LEU A CA 1
ATOM 1444 C C . LEU A 1 184 ? -14.446 7.881 4.976 1.00 98.19 184 LEU A C 1
ATOM 1446 O O . LEU A 1 184 ? -14.309 7.823 6.196 1.00 98.19 184 LEU A O 1
ATOM 1450 N N . ILE A 1 185 ? -13.683 8.655 4.198 1.00 98.56 185 ILE A N 1
ATOM 1451 C CA . ILE A 1 185 ? -12.586 9.498 4.702 1.00 98.56 185 ILE A CA 1
ATOM 1452 C C . ILE A 1 185 ? -13.106 10.520 5.718 1.00 98.56 185 ILE A C 1
ATOM 1454 O O . ILE A 1 185 ? -12.512 10.700 6.784 1.00 98.56 185 ILE A O 1
ATOM 1458 N N . ASP A 1 186 ? -14.229 11.164 5.412 1.00 98.19 186 ASP A N 1
ATOM 1459 C CA . ASP A 1 186 ? -14.828 12.197 6.258 1.00 98.19 186 ASP A CA 1
ATOM 1460 C C . ASP A 1 186 ? -15.438 11.625 7.544 1.00 98.19 186 ASP A C 1
ATOM 1462 O O . ASP A 1 186 ? -15.504 12.319 8.560 1.00 98.19 186 ASP A O 1
ATOM 1466 N N . ALA A 1 187 ? -15.812 10.344 7.538 1.00 98.44 187 ALA A N 1
ATOM 1467 C CA . ALA A 1 187 ? -16.251 9.615 8.723 1.00 98.44 187 ALA A CA 1
ATOM 1468 C C . ALA A 1 187 ? -15.097 9.097 9.599 1.00 98.44 187 ALA A C 1
ATOM 1470 O O . ALA A 1 187 ? -15.358 8.607 10.704 1.00 98.44 187 ALA A O 1
ATOM 1471 N N . LEU A 1 188 ? -13.834 9.194 9.154 1.00 98.69 188 LEU A N 1
ATOM 1472 C CA . LEU A 1 188 ? -12.696 8.715 9.938 1.00 98.69 188 LEU A CA 1
ATOM 1473 C C . LEU A 1 188 ? -12.542 9.532 11.233 1.00 98.69 188 LEU A C 1
ATOM 1475 O O . LEU A 1 188 ? -12.286 10.740 11.174 1.00 98.69 188 LEU A O 1
ATOM 1479 N N . PRO A 1 189 ? -12.580 8.888 12.412 1.00 98.31 189 PRO A N 1
ATOM 1480 C CA . PRO A 1 189 ? -12.441 9.567 13.697 1.00 98.31 189 PRO A CA 1
ATOM 1481 C C . PRO A 1 189 ? -11.054 10.199 13.820 1.00 98.31 189 PRO A C 1
ATOM 1483 O O . PRO A 1 189 ? -10.098 9.712 13.220 1.00 98.31 189 PRO A O 1
ATOM 1486 N N . THR A 1 190 ? -10.916 11.259 14.623 1.00 98.19 190 THR A N 1
ATOM 1487 C CA . THR A 1 190 ? -9.658 12.021 14.790 1.00 98.19 190 THR A CA 1
ATOM 1488 C C . THR A 1 190 ? -8.483 11.187 15.303 1.00 98.19 190 THR A C 1
ATOM 1490 O O . THR A 1 190 ? -7.336 11.543 15.045 1.00 98.19 190 THR A O 1
ATOM 1493 N N . SER A 1 191 ? -8.764 10.078 15.989 1.00 98.50 191 SER A N 1
ATOM 1494 C CA . SER A 1 191 ? -7.784 9.083 16.438 1.00 98.50 191 SER A CA 1
ATOM 1495 C C . SER A 1 191 ? -7.108 8.327 15.294 1.00 98.50 191 SER A C 1
ATOM 1497 O O . SER A 1 191 ? -6.015 7.800 15.496 1.00 98.50 191 SER A O 1
ATOM 1499 N N . CYS A 1 192 ? -7.714 8.298 14.103 1.00 98.75 192 CYS A N 1
ATOM 1500 C CA . CYS A 1 192 ? -7.148 7.627 12.942 1.00 98.75 192 CYS A CA 1
ATOM 1501 C C . CYS A 1 192 ? -6.010 8.485 12.399 1.00 98.75 192 CYS A C 1
ATOM 1503 O O . CYS A 1 192 ? -6.244 9.583 11.902 1.00 98.75 192 CYS A O 1
ATOM 1505 N N . THR A 1 193 ? -4.774 8.019 12.519 1.00 98.62 193 THR A N 1
ATOM 1506 C CA . THR A 1 193 ? -3.588 8.752 12.053 1.00 98.62 193 THR A CA 1
ATOM 1507 C C . THR A 1 193 ? -2.888 8.039 10.907 1.00 98.62 193 THR A C 1
ATOM 1509 O O . THR A 1 193 ? -1.878 8.533 10.422 1.00 98.62 193 THR A O 1
ATOM 1512 N N . ASN A 1 194 ? -3.405 6.900 10.448 1.00 98.75 194 ASN A N 1
ATOM 1513 C CA . ASN A 1 194 ? -2.819 6.133 9.357 1.00 98.75 194 ASN A CA 1
ATOM 1514 C C . ASN A 1 194 ? -3.893 5.810 8.322 1.00 98.75 194 ASN A C 1
ATOM 1516 O O . ASN A 1 194 ? -4.944 5.276 8.686 1.00 98.75 194 ASN A O 1
ATOM 1520 N N . LEU A 1 195 ? -3.621 6.121 7.059 1.00 98.75 195 LEU A N 1
ATOM 1521 C CA . LEU A 1 195 ? -4.545 5.915 5.950 1.00 98.75 195 LEU A CA 1
ATOM 1522 C C . LEU A 1 195 ? -3.851 5.183 4.806 1.00 98.75 195 LEU A C 1
ATOM 1524 O O . LEU A 1 195 ? -2.873 5.683 4.255 1.00 98.75 195 LEU A O 1
ATOM 1528 N N . GLU A 1 196 ? -4.419 4.058 4.401 1.00 98.56 196 GLU A N 1
ATOM 1529 C CA . GLU A 1 196 ? -4.174 3.460 3.096 1.00 98.56 196 GLU A CA 1
ATOM 1530 C C . GLU A 1 196 ? -5.459 3.515 2.270 1.00 98.56 196 GLU A C 1
ATOM 1532 O O . GLU A 1 196 ? -6.531 3.110 2.724 1.00 98.56 196 GLU A O 1
ATOM 1537 N N . LEU A 1 197 ? -5.346 4.030 1.053 1.00 97.88 197 LEU A N 1
ATOM 1538 C CA . LEU A 1 197 ? -6.426 4.050 0.084 1.00 97.88 197 LEU A CA 1
ATOM 1539 C C . LEU A 1 197 ? -5.869 3.645 -1.272 1.00 97.88 197 LEU A C 1
ATOM 1541 O O . LEU A 1 197 ? -5.245 4.452 -1.957 1.00 97.88 197 LEU A O 1
ATOM 1545 N N . ASP A 1 198 ? -6.092 2.392 -1.632 1.00 96.56 198 ASP A N 1
ATOM 1546 C CA . ASP A 1 198 ? -5.686 1.804 -2.895 1.00 96.56 198 ASP A CA 1
ATOM 1547 C C . ASP A 1 198 ? -6.927 1.296 -3.625 1.00 96.56 198 ASP A C 1
ATOM 1549 O O . ASP A 1 198 ? -7.477 0.249 -3.306 1.00 96.56 198 ASP A O 1
ATOM 1553 N N . THR A 1 199 ? -7.431 2.076 -4.571 1.00 94.94 199 THR A N 1
ATOM 1554 C CA . THR A 1 199 ? -8.608 1.701 -5.366 1.00 94.94 199 THR A CA 1
ATOM 1555 C C . THR A 1 199 ? -8.217 0.976 -6.647 1.00 94.94 199 THR A C 1
ATOM 1557 O O . THR A 1 199 ? -9.092 0.485 -7.364 1.00 94.94 199 THR A O 1
ATOM 1560 N N . ASN A 1 200 ? -6.924 0.989 -6.985 1.00 91.25 200 ASN A N 1
ATOM 1561 C CA . ASN A 1 200 ? -6.385 0.527 -8.254 1.00 91.25 200 ASN A CA 1
ATOM 1562 C C . ASN A 1 200 ? -7.173 1.006 -9.499 1.00 91.25 200 ASN A C 1
ATOM 1564 O O . ASN A 1 200 ? -7.369 0.294 -10.488 1.00 91.25 200 ASN A O 1
ATOM 1568 N N . GLY A 1 201 ? -7.689 2.234 -9.433 1.00 90.06 201 GLY A N 1
ATOM 1569 C CA . GLY A 1 201 ? -8.483 2.835 -10.502 1.00 90.06 201 GLY A CA 1
ATOM 1570 C C . GLY A 1 201 ? -9.956 2.428 -10.565 1.00 90.06 201 GLY A C 1
ATOM 1571 O O . GLY A 1 201 ? -10.648 2.808 -11.509 1.00 90.06 201 GLY A O 1
ATOM 1572 N N . ASN A 1 202 ? -10.464 1.689 -9.577 1.00 89.94 202 ASN A N 1
ATOM 1573 C CA . ASN A 1 202 ? -11.872 1.283 -9.504 1.00 89.94 202 ASN A CA 1
ATOM 1574 C C . ASN A 1 202 ? -12.807 2.349 -8.889 1.00 89.94 202 ASN A C 1
ATOM 1576 O O . ASN A 1 202 ? -13.997 2.107 -8.682 1.00 89.94 202 ASN A O 1
ATOM 1580 N N . ASP A 1 203 ? -12.302 3.551 -8.627 1.00 91.19 203 ASP A N 1
ATOM 1581 C CA . ASP A 1 203 ? -13.037 4.746 -8.192 1.00 91.19 203 ASP A CA 1
ATOM 1582 C C . ASP A 1 203 ? -13.461 5.627 -9.376 1.00 91.19 203 ASP A C 1
ATOM 1584 O O . ASP A 1 203 ? -13.166 6.828 -9.452 1.00 91.19 203 ASP A O 1
ATOM 1588 N N . LYS A 1 204 ? -14.141 5.000 -10.340 1.00 79.25 204 LYS A N 1
ATOM 1589 C CA . LYS A 1 204 ? -14.630 5.674 -11.546 1.00 79.25 204 LYS A CA 1
ATOM 1590 C C . LYS A 1 204 ? -15.711 6.705 -11.210 1.00 79.25 204 LYS A C 1
ATOM 1592 O O . LYS A 1 204 ? -16.473 6.552 -10.255 1.00 79.25 204 LYS A O 1
ATOM 1597 N N . HIS A 1 205 ? -15.776 7.752 -12.026 1.00 73.69 205 HIS A N 1
ATOM 1598 C CA . HIS A 1 205 ? -16.870 8.713 -11.973 1.00 73.69 205 HIS A CA 1
ATOM 1599 C C . HIS A 1 205 ? -18.171 8.082 -12.467 1.00 73.69 205 HIS A C 1
ATOM 1601 O O . HIS A 1 205 ? -18.176 7.298 -13.414 1.00 73.69 205 HIS A O 1
ATOM 1607 N N . HIS A 1 206 ? -19.275 8.499 -11.858 1.00 76.69 206 HIS A N 1
ATOM 1608 C CA . HIS A 1 206 ? -20.583 8.463 -12.504 1.00 76.69 206 HIS A CA 1
ATOM 1609 C C . HIS A 1 206 ? -20.825 9.810 -13.198 1.00 76.69 206 HIS A C 1
ATOM 1611 O O . HIS A 1 206 ? -20.259 10.813 -12.763 1.00 76.69 206 HIS A O 1
ATOM 1617 N N . ASP A 1 207 ? -21.698 9.860 -14.209 1.00 73.56 207 ASP A N 1
ATOM 1618 C CA . ASP A 1 207 ? -21.932 11.033 -15.082 1.00 73.56 207 ASP A CA 1
ATOM 1619 C C . ASP A 1 207 ? -22.317 12.345 -14.359 1.00 73.56 207 ASP A C 1
ATOM 1621 O O . ASP A 1 207 ? -22.361 13.402 -14.977 1.00 73.56 207 ASP A O 1
ATOM 1625 N N . ASN A 1 208 ? -22.557 12.306 -13.044 1.00 77.56 208 ASN A N 1
ATOM 1626 C CA . ASN A 1 208 ? -22.875 13.466 -12.204 1.00 77.56 208 ASN A CA 1
ATOM 1627 C C . ASN A 1 208 ? -22.022 13.555 -10.919 1.00 77.56 208 ASN A C 1
ATOM 1629 O O . ASN A 1 208 ? -22.341 14.335 -10.019 1.00 77.56 208 ASN A O 1
ATOM 1633 N N . ASP A 1 209 ? -20.978 12.732 -10.775 1.00 82.69 209 ASP A N 1
ATOM 1634 C CA . ASP A 1 209 ? -20.118 12.746 -9.589 1.00 82.69 209 ASP A CA 1
ATOM 1635 C C . ASP A 1 209 ? -18.966 13.744 -9.766 1.00 82.69 209 ASP A C 1
ATOM 1637 O O . ASP A 1 209 ? -17.960 13.453 -10.414 1.00 82.69 209 ASP A O 1
ATOM 1641 N N . HIS A 1 210 ? -19.108 14.921 -9.154 1.00 84.31 210 HIS A N 1
ATOM 1642 C CA . HIS A 1 210 ? -18.077 15.966 -9.101 1.00 84.31 210 HIS A CA 1
ATOM 1643 C C . HIS A 1 210 ? -17.178 15.860 -7.857 1.00 84.31 210 HIS A C 1
ATOM 1645 O O . HIS A 1 210 ? -16.491 16.818 -7.492 1.00 84.31 210 HIS A O 1
ATOM 1651 N N . THR A 1 211 ? -17.206 14.731 -7.146 1.00 90.94 211 THR A N 1
ATOM 1652 C CA . THR A 1 211 ? -16.458 14.582 -5.897 1.00 90.94 211 THR A CA 1
ATOM 1653 C C . THR A 1 211 ? -14.960 14.448 -6.161 1.00 90.94 211 THR A C 1
ATOM 1655 O O . THR A 1 211 ? -14.489 13.462 -6.732 1.00 90.94 211 THR A O 1
ATOM 1658 N N . HIS A 1 212 ? -14.181 15.396 -5.640 1.00 91.06 212 HIS A N 1
ATOM 1659 C CA . HIS A 1 212 ? -12.728 15.280 -5.551 1.00 91.06 212 HIS A CA 1
ATOM 1660 C C . HIS A 1 212 ? -12.321 14.578 -4.252 1.00 91.06 212 HIS A C 1
ATOM 1662 O O . HIS A 1 212 ? -12.263 15.199 -3.191 1.00 91.06 212 HIS A O 1
ATOM 1668 N N . ILE A 1 213 ? -11.944 13.298 -4.329 1.00 94.88 213 ILE A N 1
ATOM 1669 C CA . ILE A 1 213 ? -11.389 12.555 -3.177 1.00 94.88 213 ILE A CA 1
ATOM 1670 C C . ILE A 1 213 ? -10.166 13.288 -2.591 1.00 94.88 213 ILE A C 1
ATOM 1672 O O . ILE A 1 213 ? -9.975 13.315 -1.373 1.00 94.88 213 ILE A O 1
ATOM 1676 N N . CYS A 1 214 ? -9.373 13.947 -3.446 1.00 94.81 214 CYS A N 1
ATOM 1677 C CA . CYS A 1 214 ? -8.229 14.767 -3.049 1.00 94.81 214 CYS A CA 1
ATOM 1678 C C . CYS A 1 214 ? -8.582 15.822 -1.988 1.00 94.81 214 CYS A C 1
ATOM 1680 O O . CYS A 1 214 ? -7.760 16.074 -1.109 1.00 94.81 214 CYS A O 1
ATOM 1682 N N . ASP A 1 215 ? -9.791 16.397 -2.017 1.00 94.25 215 ASP A N 1
ATOM 1683 C CA . ASP A 1 215 ? -10.229 17.390 -1.031 1.00 94.25 215 ASP A CA 1
ATOM 1684 C C . ASP A 1 215 ? -10.442 16.781 0.355 1.00 94.25 215 ASP A C 1
ATOM 1686 O O . ASP A 1 215 ? -10.014 17.364 1.359 1.00 94.25 215 ASP A O 1
ATOM 1690 N N . SER A 1 216 ? -11.069 15.604 0.418 1.00 96.94 216 SER A N 1
ATOM 1691 C CA . SER A 1 216 ? -11.265 14.873 1.673 1.00 96.94 216 SER A CA 1
ATOM 1692 C C . SER A 1 216 ? -9.931 14.404 2.250 1.00 96.94 216 SER A C 1
ATOM 1694 O O . SER A 1 216 ? -9.688 14.598 3.443 1.00 96.94 216 SER A O 1
ATOM 1696 N N . ILE A 1 217 ? -9.014 13.888 1.417 1.00 97.94 217 ILE A N 1
ATOM 1697 C CA . ILE A 1 217 ? -7.667 13.505 1.877 1.00 97.94 217 ILE A CA 1
ATOM 1698 C C . ILE A 1 217 ? -6.919 14.732 2.410 1.00 97.94 217 ILE A C 1
ATOM 1700 O O . ILE A 1 217 ? -6.464 14.721 3.557 1.00 97.94 217 ILE A O 1
ATOM 1704 N N . ARG A 1 218 ? -6.859 15.825 1.635 1.00 96.62 218 ARG A N 1
ATOM 1705 C CA . ARG A 1 218 ? -6.239 17.100 2.041 1.00 96.62 218 ARG A CA 1
ATOM 1706 C C . ARG A 1 218 ? -6.701 17.558 3.421 1.00 96.62 218 ARG A C 1
ATOM 1708 O O . ARG A 1 218 ? -5.890 18.023 4.221 1.00 96.62 218 ARG A O 1
ATOM 1715 N N . ARG A 1 219 ? -8.000 17.442 3.707 1.00 97.19 219 ARG A N 1
ATOM 1716 C CA . A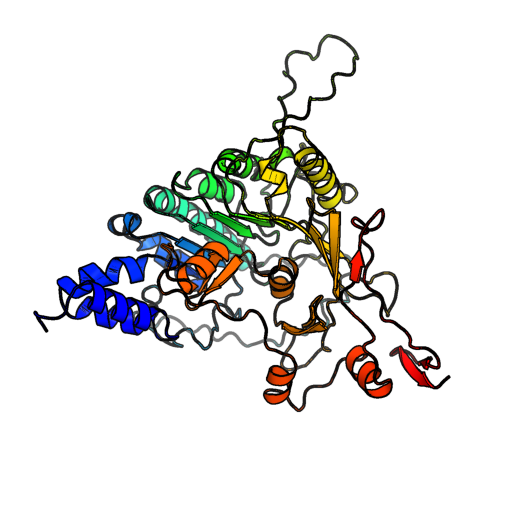RG A 1 219 ? -8.596 17.881 4.976 1.00 97.19 219 ARG A CA 1
ATOM 1717 C C . ARG A 1 219 ? -8.038 17.124 6.179 1.00 97.19 219 ARG A C 1
ATOM 1719 O O . ARG A 1 219 ? -7.904 17.711 7.252 1.00 97.19 219 ARG A O 1
ATOM 1726 N N . ILE A 1 220 ? -7.712 15.844 6.013 1.00 98.12 220 ILE A N 1
ATOM 1727 C CA . ILE A 1 220 ? -7.221 14.993 7.100 1.00 98.12 220 ILE A CA 1
ATOM 1728 C C . ILE A 1 220 ? -5.692 14.885 7.148 1.00 98.12 220 ILE A C 1
ATOM 1730 O O . ILE A 1 220 ? -5.170 14.548 8.208 1.00 98.12 220 ILE A O 1
ATOM 1734 N N . LEU A 1 221 ? -4.967 15.226 6.075 1.00 97.31 221 LEU A N 1
ATO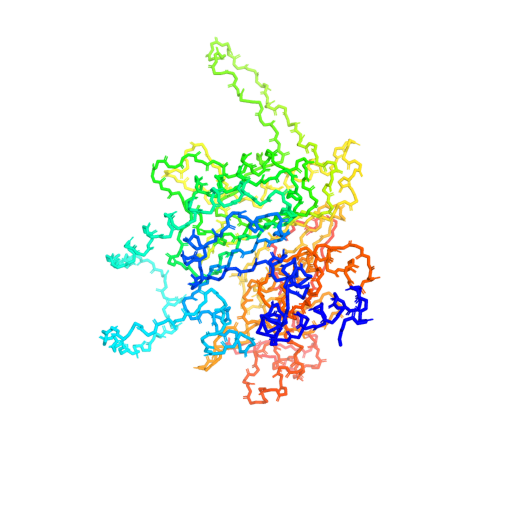M 1735 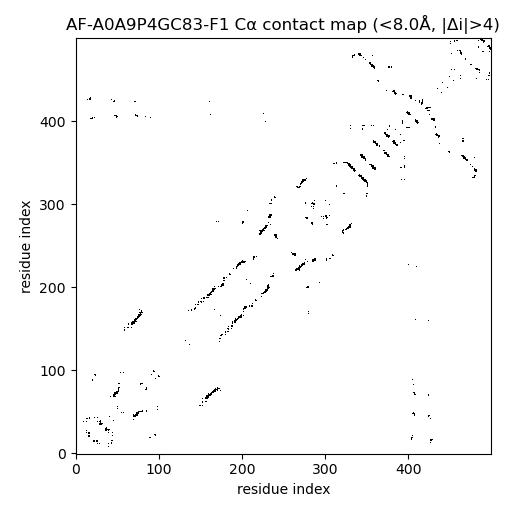C CA . LEU A 1 221 ? -3.495 15.179 6.032 1.00 97.31 221 LEU A CA 1
ATOM 1736 C C . LEU A 1 221 ? -2.788 15.815 7.248 1.00 97.31 221 LEU A C 1
ATOM 1738 O O . LEU A 1 221 ? -1.860 15.187 7.756 1.00 97.31 221 LEU A O 1
ATOM 1742 N N . PRO A 1 222 ? -3.220 16.971 7.804 1.00 96.94 222 PRO A N 1
ATOM 1743 C CA . PRO A 1 222 ? -2.530 17.594 8.940 1.00 96.94 222 PRO A CA 1
ATOM 1744 C C . PRO A 1 222 ? -2.373 16.705 10.187 1.00 96.94 222 PRO A C 1
ATOM 1746 O O . PRO A 1 222 ? -1.446 16.895 10.980 1.00 96.94 222 PRO A O 1
ATOM 1749 N N . ARG A 1 223 ? -3.273 15.732 10.378 1.00 97.75 223 ARG A N 1
ATOM 1750 C CA . ARG A 1 223 ? -3.246 14.785 11.508 1.00 97.75 223 ARG A CA 1
ATOM 1751 C C . ARG A 1 223 ? -2.662 13.412 11.155 1.00 97.75 223 ARG A C 1
ATOM 1753 O O . ARG A 1 223 ? -2.514 12.588 12.053 1.00 97.75 223 ARG A O 1
ATOM 1760 N N . MET A 1 224 ? -2.362 13.145 9.886 1.00 98.50 224 MET A N 1
ATOM 1761 C CA . MET A 1 224 ? -1.851 11.842 9.461 1.00 98.50 224 MET A CA 1
ATOM 1762 C C . MET A 1 224 ? -0.362 11.676 9.788 1.00 98.50 224 MET A C 1
ATOM 1764 O O . MET A 1 224 ? 0.401 12.641 9.807 1.00 98.50 224 MET A O 1
ATOM 1768 N N . GLN A 1 225 ? 0.030 10.429 10.027 1.00 98.12 225 GLN A N 1
ATOM 1769 C CA . GLN A 1 225 ? 1.392 9.952 10.250 1.00 98.12 225 GLN A CA 1
ATOM 1770 C C . GLN A 1 225 ? 1.865 9.115 9.064 1.00 98.12 225 GLN A C 1
ATOM 1772 O O . GLN A 1 225 ? 2.910 9.413 8.498 1.00 98.12 225 GLN A O 1
ATOM 1777 N N . ASN A 1 226 ? 1.084 8.120 8.646 1.00 98.56 226 ASN A N 1
ATOM 1778 C CA . ASN A 1 226 ? 1.418 7.266 7.509 1.00 98.56 226 ASN A CA 1
ATOM 1779 C C . ASN A 1 226 ? 0.278 7.311 6.491 1.00 98.56 226 ASN A C 1
ATOM 1781 O O . ASN A 1 226 ? -0.869 7.019 6.836 1.00 98.56 226 ASN A O 1
ATOM 1785 N N . VAL A 1 227 ? 0.579 7.709 5.255 1.00 98.44 227 VAL A N 1
ATOM 1786 C CA . VAL A 1 227 ? -0.410 7.833 4.175 1.00 98.44 227 VAL A CA 1
ATOM 1787 C C . VAL A 1 227 ? 0.076 7.078 2.948 1.00 98.44 227 VAL A C 1
ATOM 1789 O O . VAL A 1 227 ? 1.177 7.339 2.476 1.00 98.44 227 VAL A O 1
ATOM 1792 N N . ARG A 1 228 ? -0.745 6.179 2.407 1.00 98.00 228 ARG A N 1
ATOM 1793 C CA . ARG A 1 228 ? -0.528 5.532 1.108 1.00 98.00 228 ARG A CA 1
ATOM 1794 C C . ARG A 1 228 ? -1.765 5.722 0.241 1.00 98.00 228 ARG A C 1
ATOM 1796 O O . ARG A 1 228 ? -2.865 5.392 0.676 1.00 98.00 228 ARG A O 1
ATOM 1803 N N . VAL A 1 229 ? -1.597 6.292 -0.949 1.00 97.50 229 VAL A N 1
ATOM 1804 C CA . VAL A 1 229 ? -2.709 6.600 -1.858 1.00 97.50 229 VAL A CA 1
ATOM 1805 C C . VAL A 1 229 ? -2.430 6.107 -3.274 1.00 97.50 229 VAL A C 1
ATOM 1807 O O . VAL A 1 229 ? -1.389 6.416 -3.853 1.00 97.50 229 VAL A O 1
ATOM 1810 N N . ARG A 1 230 ? -3.390 5.376 -3.835 1.00 95.19 230 ARG A N 1
ATOM 1811 C CA . ARG A 1 230 ? -3.520 5.022 -5.249 1.00 95.19 230 ARG A CA 1
ATOM 1812 C C . ARG A 1 230 ? -4.993 5.171 -5.608 1.00 95.19 230 ARG A C 1
ATOM 1814 O O . ARG A 1 230 ? -5.819 4.383 -5.160 1.00 95.19 230 ARG A O 1
ATOM 1821 N N . LEU A 1 231 ? -5.320 6.217 -6.356 1.00 94.12 231 LEU A N 1
ATOM 1822 C CA . LEU A 1 231 ? -6.683 6.482 -6.826 1.00 94.12 231 LEU A CA 1
ATOM 1823 C C . LEU A 1 231 ? -6.762 6.256 -8.333 1.00 94.12 231 LEU A C 1
ATOM 1825 O O . LEU A 1 231 ? -5.747 5.995 -8.965 1.00 94.12 231 LEU A O 1
ATOM 1829 N N . GLY A 1 232 ? -7.950 6.384 -8.908 1.00 90.75 232 GLY A N 1
ATOM 1830 C CA . GLY A 1 232 ? -8.204 6.350 -10.344 1.00 90.75 232 GLY A CA 1
ATOM 1831 C C . GLY A 1 232 ? -8.106 7.711 -11.003 1.00 90.75 232 GLY A C 1
ATOM 1832 O O . GLY A 1 232 ? -8.009 7.776 -12.218 1.00 90.75 232 GLY A O 1
ATOM 1833 N N . ALA A 1 233 ? -8.092 8.790 -10.219 1.00 89.19 233 ALA A N 1
ATOM 1834 C CA . ALA A 1 233 ? -7.530 10.077 -10.612 1.00 89.19 233 ALA A CA 1
ATOM 1835 C C . ALA A 1 233 ? -6.957 10.788 -9.388 1.00 89.19 233 ALA A C 1
ATOM 1837 O O . ALA A 1 233 ? -7.507 10.689 -8.289 1.00 89.19 233 ALA A O 1
ATOM 1838 N N . MET A 1 234 ? -5.883 11.549 -9.583 1.00 91.12 234 MET A N 1
ATOM 1839 C CA . MET A 1 234 ? -5.299 12.386 -8.531 1.00 91.12 234 MET A CA 1
ATOM 1840 C C . MET A 1 234 ? -4.882 13.741 -9.084 1.00 91.12 234 MET A C 1
ATOM 1842 O O . MET A 1 234 ? -4.504 13.864 -10.242 1.00 91.12 234 MET A O 1
ATOM 1846 N N . CYS A 1 235 ? -4.907 14.781 -8.258 1.00 90.69 235 CYS A N 1
ATOM 1847 C CA . CYS A 1 235 ? -4.351 16.079 -8.621 1.00 90.69 235 CYS A CA 1
ATOM 1848 C C . CYS A 1 235 ? -3.514 16.666 -7.483 1.00 90.69 235 CYS A C 1
ATOM 1850 O O . CYS A 1 235 ? -3.656 16.287 -6.319 1.00 90.69 235 CYS A O 1
ATOM 1852 N N . SER A 1 236 ? -2.677 17.651 -7.823 1.00 90.81 236 SER A N 1
ATOM 1853 C CA . SER A 1 236 ? -1.813 18.369 -6.874 1.00 90.81 236 SER A CA 1
ATOM 1854 C C . SER A 1 236 ? -2.578 19.013 -5.716 1.00 90.81 236 SER A C 1
ATOM 1856 O O . SER A 1 236 ? -2.005 19.208 -4.648 1.00 90.81 236 SER A O 1
ATOM 1858 N N . ALA A 1 237 ? -3.882 19.283 -5.887 1.00 89.69 237 ALA A N 1
ATOM 1859 C CA . ALA A 1 237 ? -4.753 19.867 -4.866 1.00 89.69 237 ALA A CA 1
ATOM 1860 C C . ALA A 1 237 ? -4.793 19.062 -3.559 1.00 89.69 237 ALA A C 1
ATOM 1862 O O . ALA A 1 237 ? -5.144 19.619 -2.523 1.00 89.69 237 ALA A O 1
ATOM 1863 N N . ILE A 1 238 ? -4.398 17.785 -3.578 1.00 94.31 238 ILE A N 1
ATOM 1864 C CA . ILE A 1 238 ? -4.215 16.987 -2.363 1.00 94.31 238 ILE A CA 1
ATOM 1865 C C . ILE A 1 238 ? -3.158 17.577 -1.414 1.00 94.31 238 ILE A C 1
ATOM 1867 O O . ILE A 1 238 ? -3.280 17.391 -0.208 1.00 94.31 238 ILE A O 1
ATOM 1871 N N . PHE A 1 239 ? -2.160 18.310 -1.926 1.00 93.69 239 PHE A N 1
ATOM 1872 C CA . PHE A 1 239 ? -1.047 18.878 -1.151 1.00 93.69 239 PHE A CA 1
ATOM 1873 C C . PHE A 1 239 ? -1.043 20.408 -1.070 1.00 93.69 239 PHE A C 1
ATOM 1875 O O . PHE A 1 239 ? -0.277 20.974 -0.290 1.00 93.69 239 PHE A O 1
ATOM 1882 N N . GLU A 1 240 ? -1.911 21.084 -1.820 1.00 89.94 240 GLU A N 1
ATOM 1883 C CA . GLU A 1 240 ? -1.983 22.546 -1.886 1.00 89.94 240 GLU A CA 1
ATOM 1884 C C . GLU A 1 240 ? -3.389 23.066 -1.568 1.00 89.94 240 GLU A C 1
ATOM 1886 O O . GLU A 1 240 ? -4.408 22.446 -1.885 1.00 89.94 240 GLU A O 1
ATOM 1891 N N . ARG A 1 241 ? -3.471 24.255 -0.972 1.00 86.81 241 ARG A N 1
ATOM 1892 C CA . ARG A 1 241 ? -4.696 25.052 -0.937 1.00 86.81 241 ARG A CA 1
ATOM 1893 C C . ARG A 1 241 ? -4.727 25.941 -2.167 1.00 86.81 241 ARG A C 1
ATOM 1895 O O . ARG A 1 241 ? -4.003 26.926 -2.253 1.00 86.81 241 ARG A O 1
ATOM 1902 N N . ARG A 1 242 ? -5.622 25.629 -3.100 1.00 75.25 242 ARG A N 1
ATOM 1903 C CA . ARG A 1 242 ? -6.017 26.598 -4.121 1.00 75.25 242 ARG A CA 1
ATOM 1904 C C . ARG A 1 242 ? -7.036 27.535 -3.500 1.00 75.25 242 ARG A C 1
ATOM 1906 O O . ARG A 1 242 ? -8.124 27.100 -3.123 1.00 75.25 242 ARG A O 1
ATOM 1913 N N . GLN A 1 243 ? -6.688 28.810 -3.381 1.00 65.69 243 GLN A N 1
ATOM 1914 C CA . GLN A 1 243 ? -7.705 29.831 -3.172 1.00 65.69 243 GLN A CA 1
ATOM 1915 C C . GLN A 1 243 ? -8.591 29.808 -4.417 1.00 65.69 243 GLN A C 1
ATOM 1917 O O . GLN A 1 243 ? -8.091 29.998 -5.526 1.00 65.69 243 GLN A O 1
ATOM 1922 N N . SER A 1 244 ? -9.878 29.484 -4.248 1.00 58.97 244 SER A N 1
ATOM 1923 C CA . SER A 1 244 ? -10.826 29.566 -5.357 1.00 58.97 244 SER A CA 1
ATOM 1924 C C . SER A 1 244 ? -10.706 30.970 -5.941 1.00 58.97 244 SER A C 1
ATOM 1926 O O . SER A 1 244 ? -10.797 31.929 -5.167 1.00 58.97 244 SER A O 1
ATOM 1928 N N . PRO A 1 245 ? -10.492 31.127 -7.258 1.00 57.16 245 PRO A N 1
ATOM 1929 C CA . PRO A 1 245 ? -10.590 32.441 -7.863 1.00 57.16 245 PRO A CA 1
ATOM 1930 C C . PRO A 1 245 ? -11.976 32.971 -7.503 1.00 57.16 245 PRO A C 1
ATOM 1932 O O . PRO A 1 245 ? -12.986 32.309 -7.750 1.00 57.16 245 PRO A O 1
ATOM 1935 N N . ASN A 1 246 ? -12.016 34.098 -6.794 1.00 58.50 246 ASN A N 1
ATOM 1936 C CA . ASN A 1 246 ? -13.264 34.722 -6.383 1.00 58.50 246 ASN A CA 1
ATOM 1937 C C . ASN A 1 246 ? -14.073 34.965 -7.664 1.00 58.50 246 ASN A C 1
ATOM 1939 O O . ASN A 1 246 ? -13.633 35.711 -8.535 1.00 58.50 246 ASN A O 1
ATOM 1943 N N . VAL A 1 247 ? -15.214 34.288 -7.816 1.00 60.78 247 VAL A N 1
ATOM 1944 C CA . VAL A 1 247 ? -15.985 34.246 -9.076 1.00 60.78 247 VAL A CA 1
ATOM 1945 C C . VAL A 1 247 ? -16.469 35.646 -9.503 1.00 60.78 247 VAL A C 1
ATOM 1947 O O . VAL A 1 247 ? -16.794 35.871 -10.669 1.00 60.78 247 VAL A O 1
ATOM 1950 N N . ASP A 1 248 ? -16.411 36.620 -8.595 1.00 59.34 248 ASP A N 1
ATOM 1951 C CA . ASP A 1 248 ? -16.887 37.986 -8.798 1.00 59.34 248 ASP A CA 1
ATOM 1952 C C . ASP A 1 248 ? -15.902 38.933 -9.519 1.00 59.34 248 ASP A C 1
ATOM 1954 O O . ASP A 1 248 ? -16.279 40.057 -9.850 1.00 59.34 248 ASP A O 1
ATOM 1958 N N . THR A 1 249 ? -14.668 38.523 -9.847 1.00 56.84 249 THR A N 1
ATOM 1959 C CA . THR A 1 249 ? -13.699 39.377 -10.580 1.00 56.84 249 THR A CA 1
ATOM 1960 C C . THR A 1 249 ? -13.687 39.171 -12.100 1.00 56.84 249 THR A C 1
ATOM 1962 O O . THR A 1 249 ? -12.686 39.434 -12.764 1.00 56.84 249 THR A O 1
ATOM 1965 N N . ARG A 1 250 ? -14.820 38.786 -12.704 1.00 54.69 250 ARG A N 1
ATOM 1966 C CA . ARG A 1 250 ? -14.974 38.685 -14.175 1.00 54.69 250 ARG A CA 1
ATOM 1967 C C . ARG A 1 250 ? -14.872 40.020 -14.938 1.00 54.69 250 ARG A C 1
ATOM 1969 O O . ARG A 1 250 ? -14.933 40.015 -16.163 1.00 54.69 250 ARG A O 1
ATOM 1976 N N . SER A 1 251 ? -14.701 41.151 -14.254 1.00 57.66 251 SER A N 1
ATOM 1977 C CA . SER A 1 251 ? -14.948 42.476 -14.847 1.00 57.66 251 SER A CA 1
ATOM 1978 C C . SER A 1 251 ? -13.726 43.387 -14.989 1.00 57.66 251 SER A C 1
ATOM 1980 O O . SER A 1 251 ? -13.863 44.488 -15.517 1.00 57.66 251 SER A O 1
ATOM 1982 N N . SER A 1 252 ? -12.535 42.985 -14.546 1.00 52.34 252 SER A N 1
ATOM 1983 C CA . SER A 1 252 ? -11.346 43.850 -14.601 1.00 52.34 252 SER A CA 1
ATOM 1984 C C . SER A 1 252 ? -10.191 43.116 -15.268 1.00 52.34 252 SER A C 1
ATOM 1986 O O . SER A 1 252 ? -9.673 42.140 -14.737 1.00 52.34 252 SER A O 1
ATOM 1988 N N . GLY A 1 253 ? -9.872 43.566 -16.482 1.00 56.22 253 GLY A N 1
ATOM 1989 C CA . GLY A 1 253 ? -9.037 42.871 -17.450 1.00 56.22 253 GLY A CA 1
ATOM 1990 C C . GLY A 1 253 ? -7.648 42.458 -16.963 1.00 56.22 253 GLY A C 1
ATOM 1991 O O . GLY A 1 253 ? -6.984 43.185 -16.232 1.00 56.22 253 GLY A O 1
ATOM 1992 N N . LEU A 1 254 ? -7.244 41.284 -17.460 1.00 58.97 254 LEU A N 1
ATOM 1993 C CA . LEU A 1 254 ? -5.882 40.889 -17.833 1.00 58.97 254 LEU A CA 1
ATOM 1994 C C . LEU A 1 254 ? -4.757 41.443 -16.944 1.00 58.97 254 LEU A C 1
ATOM 1996 O O . LEU A 1 254 ? -4.061 42.378 -17.331 1.00 58.97 254 LEU A O 1
ATOM 2000 N N . SER A 1 255 ? -4.537 40.816 -15.787 1.00 52.69 255 SER A N 1
ATOM 2001 C CA . SER A 1 255 ? -3.208 40.788 -15.164 1.00 52.69 255 SER A CA 1
ATOM 2002 C C . SER A 1 255 ? -3.075 39.616 -14.180 1.00 52.69 255 SER A C 1
ATOM 2004 O O . SER A 1 255 ? -3.507 39.695 -13.031 1.00 52.69 255 SER A O 1
ATOM 2006 N N . ASP A 1 256 ? -2.555 38.494 -14.685 1.00 55.00 256 ASP A N 1
ATOM 2007 C CA . ASP A 1 256 ? -1.405 37.731 -14.159 1.00 55.00 256 ASP A CA 1
ATOM 2008 C C . ASP A 1 256 ? -1.271 37.362 -12.670 1.00 55.00 256 ASP A C 1
ATOM 2010 O O . ASP A 1 256 ? -0.197 36.935 -12.242 1.00 55.00 256 ASP A O 1
ATOM 2014 N N . MET A 1 257 ? -2.324 37.406 -11.859 1.00 62.97 257 MET A N 1
ATOM 2015 C CA . MET A 1 257 ? -2.264 36.792 -10.527 1.00 62.97 257 MET A CA 1
ATOM 2016 C C . MET A 1 257 ? -2.427 35.272 -10.639 1.00 62.97 257 MET A C 1
ATOM 2018 O O . MET A 1 257 ? -3.514 34.730 -10.428 1.00 62.97 257 MET A O 1
ATOM 2022 N N . LEU A 1 258 ? -1.335 34.581 -10.989 1.00 67.75 258 LEU A N 1
ATOM 2023 C CA . LEU A 1 258 ? -1.237 33.133 -10.817 1.00 67.75 258 LEU A CA 1
ATOM 2024 C C . LEU A 1 258 ? -1.583 32.795 -9.355 1.00 67.75 258 LEU A C 1
ATOM 2026 O O . LEU A 1 258 ? -1.060 33.448 -8.446 1.00 67.75 258 LEU A O 1
ATOM 2030 N N . PRO A 1 259 ? -2.468 31.815 -9.105 1.00 69.81 259 PRO A N 1
ATOM 2031 C CA . PRO A 1 259 ? -2.849 31.439 -7.751 1.00 69.81 259 PRO A CA 1
ATOM 2032 C C . PRO A 1 259 ? -1.597 31.079 -6.947 1.00 69.81 259 PRO A C 1
ATOM 2034 O O . PRO A 1 259 ? -0.790 30.251 -7.366 1.00 69.81 259 PRO A O 1
ATOM 2037 N N . THR A 1 260 ? -1.419 31.725 -5.795 1.00 80.25 260 THR A N 1
ATOM 2038 C CA . THR A 1 260 ? -0.275 31.465 -4.920 1.00 80.25 260 THR A CA 1
ATOM 2039 C C . THR A 1 260 ? -0.375 30.055 -4.353 1.00 80.25 260 THR A C 1
ATOM 2041 O O . THR A 1 260 ? -1.345 29.733 -3.667 1.00 80.25 260 THR A O 1
ATOM 2044 N N . PHE A 1 261 ? 0.639 29.234 -4.620 1.00 83.94 261 PHE A N 1
ATOM 2045 C CA . PHE A 1 261 ? 0.793 27.905 -4.040 1.00 83.94 261 PHE A CA 1
ATOM 2046 C C . PHE A 1 261 ? 0.942 27.996 -2.511 1.00 83.94 261 PHE A C 1
ATOM 2048 O O . PHE A 1 261 ? 1.938 28.523 -2.015 1.00 83.94 261 PHE A O 1
ATOM 2055 N N . GLU A 1 262 ? -0.028 27.475 -1.757 1.00 89.75 262 GLU A N 1
ATOM 2056 C CA . GLU A 1 262 ? 0.041 27.358 -0.293 1.00 89.75 262 GLU A CA 1
ATOM 2057 C C . GLU A 1 262 ? 0.011 25.868 0.088 1.00 89.75 262 GLU A C 1
ATOM 2059 O O . GLU A 1 262 ? -1.057 25.249 0.020 1.00 89.75 262 GLU A O 1
ATOM 2064 N N . PRO A 1 263 ? 1.145 25.246 0.464 1.00 90.75 263 PRO A N 1
ATOM 2065 C CA . PRO A 1 263 ? 1.157 23.832 0.807 1.00 90.75 263 PRO A CA 1
ATOM 2066 C C . PRO A 1 263 ? 0.403 23.573 2.109 1.00 90.75 263 PRO A C 1
ATOM 2068 O O . PRO A 1 263 ? 0.354 24.401 3.023 1.00 90.75 263 PRO A O 1
ATOM 2071 N N . ILE A 1 264 ? -0.136 22.368 2.236 1.00 91.31 264 ILE A N 1
ATOM 2072 C CA . ILE A 1 264 ? -0.761 21.930 3.480 1.00 91.31 264 ILE A CA 1
ATOM 2073 C C . ILE A 1 264 ? 0.322 21.587 4.498 1.00 91.31 264 ILE A C 1
ATOM 2075 O O . ILE A 1 264 ? 1.171 20.719 4.283 1.00 91.31 264 ILE A O 1
ATOM 2079 N N . LEU A 1 265 ? 0.234 22.211 5.669 1.00 91.31 265 LEU A N 1
ATOM 2080 C CA . LEU A 1 265 ? 1.069 21.855 6.808 1.00 91.31 265 LEU A CA 1
ATOM 2081 C C . LEU A 1 265 ? 0.670 20.471 7.335 1.00 91.31 265 LEU A C 1
ATOM 2083 O O . LEU A 1 265 ? -0.414 20.298 7.891 1.00 91.31 265 LEU A O 1
ATOM 2087 N N . SER A 1 266 ? 1.579 19.506 7.197 1.00 94.44 266 SER A N 1
ATOM 2088 C CA . SER A 1 266 ? 1.410 18.131 7.683 1.00 94.44 266 SER A CA 1
ATOM 2089 C C . SER A 1 266 ? 2.491 17.797 8.716 1.00 94.44 266 SER A C 1
ATOM 2091 O O . SER A 1 266 ? 3.415 17.038 8.428 1.00 94.44 266 SER A O 1
ATOM 2093 N N . PRO A 1 267 ? 2.441 18.401 9.921 1.00 94.69 267 PRO A N 1
ATOM 2094 C CA . PRO A 1 267 ? 3.546 18.351 10.880 1.00 94.69 267 PRO A CA 1
ATOM 2095 C C . PRO A 1 267 ? 3.811 16.955 11.453 1.00 94.69 267 PRO A C 1
ATOM 2097 O O . PRO A 1 267 ? 4.910 16.727 11.956 1.00 94.69 267 PRO A O 1
ATOM 2100 N N . ASN A 1 268 ? 2.821 16.059 11.388 1.00 96.62 268 ASN A N 1
ATOM 2101 C CA . ASN A 1 268 ? 2.865 14.712 11.960 1.00 96.62 268 ASN A CA 1
ATOM 2102 C C . ASN A 1 268 ? 3.269 13.627 10.952 1.00 96.62 268 ASN A C 1
ATOM 2104 O O . ASN A 1 268 ? 3.448 12.479 11.354 1.00 96.62 268 ASN A O 1
ATOM 2108 N N . LEU A 1 269 ? 3.396 13.979 9.670 1.00 97.38 269 LEU A N 1
ATOM 2109 C CA . LEU A 1 269 ? 3.606 13.027 8.588 1.00 97.38 269 LEU A CA 1
ATOM 2110 C C . LEU A 1 269 ? 4.999 12.391 8.696 1.00 97.38 269 LEU A C 1
ATOM 2112 O O . LEU A 1 269 ? 6.019 13.078 8.661 1.00 97.38 269 LEU A O 1
ATOM 2116 N N . GLN A 1 270 ? 5.041 11.071 8.817 1.00 97.31 270 GLN A N 1
ATOM 2117 C CA . GLN A 1 270 ? 6.246 10.244 8.892 1.00 97.31 270 GLN A CA 1
ATOM 2118 C C . GLN A 1 270 ? 6.511 9.531 7.567 1.00 97.31 270 GLN A C 1
ATOM 2120 O O . GLN A 1 270 ? 7.658 9.483 7.118 1.00 97.31 270 GLN A O 1
ATOM 2125 N N . SER A 1 271 ? 5.455 9.054 6.904 1.00 98.12 271 SER A N 1
ATOM 2126 C CA . SER A 1 271 ? 5.536 8.491 5.561 1.00 98.12 271 SER A CA 1
ATOM 2127 C C . SER A 1 271 ? 4.367 8.925 4.677 1.00 98.12 271 SER A C 1
ATOM 2129 O O . SER A 1 271 ? 3.232 9.093 5.132 1.00 98.12 271 SER A O 1
ATOM 2131 N N . LEU A 1 272 ? 4.670 9.120 3.398 1.00 98.06 272 LEU A N 1
ATOM 2132 C CA . LEU A 1 272 ? 3.721 9.408 2.337 1.00 98.06 272 LEU A CA 1
ATOM 2133 C C . LEU A 1 272 ? 4.127 8.608 1.104 1.00 98.06 272 LEU A C 1
ATOM 2135 O O . LEU A 1 272 ? 5.212 8.821 0.572 1.00 98.06 272 LEU A O 1
ATOM 2139 N N . VAL A 1 273 ? 3.253 7.723 0.645 1.00 98.12 273 VAL A N 1
ATOM 2140 C CA . VAL A 1 273 ? 3.398 7.005 -0.618 1.00 98.12 273 VAL A CA 1
ATOM 2141 C C . VAL A 1 273 ? 2.281 7.445 -1.553 1.00 98.12 273 VAL A C 1
ATOM 2143 O O . VAL A 1 273 ? 1.100 7.333 -1.220 1.00 98.12 273 VAL A O 1
ATOM 2146 N N . VAL A 1 274 ? 2.655 7.950 -2.722 1.00 97.06 274 VAL A N 1
ATOM 2147 C CA . VAL A 1 274 ? 1.724 8.316 -3.790 1.00 97.06 274 VAL A CA 1
ATOM 2148 C C . VAL A 1 274 ? 1.988 7.409 -4.975 1.00 97.06 274 VAL A C 1
ATOM 2150 O O . VAL A 1 274 ? 3.037 7.500 -5.604 1.00 97.06 274 VAL A O 1
ATOM 2153 N N . ASN A 1 275 ? 1.041 6.545 -5.300 1.00 95.69 275 ASN A N 1
ATOM 2154 C CA . ASN A 1 275 ? 1.146 5.686 -6.463 1.00 95.69 275 ASN A CA 1
ATOM 2155 C C . ASN A 1 275 ? 0.440 6.342 -7.649 1.00 95.69 275 ASN A C 1
ATOM 2157 O O . ASN A 1 275 ? -0.785 6.341 -7.742 1.00 95.69 275 ASN A O 1
ATOM 2161 N N . CYS A 1 276 ? 1.239 6.918 -8.546 1.00 92.38 276 CYS A N 1
ATOM 2162 C CA . CYS A 1 276 ? 0.797 7.497 -9.815 1.00 92.38 276 CYS A CA 1
ATOM 2163 C C . CYS A 1 276 ? 0.649 6.430 -10.910 1.00 92.38 276 CYS A C 1
ATOM 2165 O O . CYS A 1 276 ? 0.630 6.755 -12.097 1.00 92.38 276 CYS A O 1
ATOM 2167 N N . GLY A 1 277 ? 0.619 5.160 -10.510 1.00 82.25 277 GLY A N 1
ATOM 2168 C CA . GLY A 1 277 ? 0.539 4.033 -11.399 1.00 82.25 277 GLY A CA 1
ATOM 2169 C C . GLY A 1 277 ? -0.798 3.882 -12.090 1.00 82.25 277 GLY A C 1
ATOM 2170 O O . GLY A 1 277 ? -1.785 4.559 -11.824 1.00 82.25 277 GLY A O 1
ATOM 2171 N N . ILE A 1 278 ? -0.763 2.967 -13.037 1.00 68.69 278 ILE A N 1
ATOM 2172 C CA . ILE A 1 278 ? -1.798 2.716 -14.021 1.00 68.69 278 ILE A CA 1
ATOM 2173 C C . ILE A 1 278 ? -3.055 2.188 -13.326 1.00 68.69 278 ILE A C 1
ATOM 2175 O O . ILE A 1 278 ? -2.972 1.480 -12.316 1.00 68.69 278 ILE A O 1
ATOM 2179 N N . THR A 1 279 ? -4.216 2.489 -13.896 1.00 63.62 279 THR A N 1
ATOM 2180 C CA . THR A 1 279 ? -5.466 1.820 -13.518 1.00 63.62 279 THR A CA 1
ATOM 2181 C C . THR A 1 279 ? -5.434 0.339 -13.926 1.00 63.62 279 THR A C 1
ATOM 2183 O O . THR A 1 279 ? -4.632 -0.077 -14.766 1.00 63.62 279 THR A O 1
ATOM 2186 N N . ALA A 1 280 ? -6.353 -0.477 -13.406 1.00 58.47 280 ALA A N 1
ATOM 2187 C CA . ALA A 1 280 ? -6.497 -1.881 -13.814 1.00 58.47 280 ALA A CA 1
ATOM 2188 C C . ALA A 1 280 ? -6.608 -2.113 -15.347 1.00 58.47 280 ALA A C 1
ATOM 2190 O O . ALA A 1 280 ? -6.462 -3.243 -15.809 1.00 58.47 280 ALA A O 1
ATOM 2191 N N . CYS A 1 281 ? -6.859 -1.066 -16.147 1.00 56.19 281 CYS A N 1
ATOM 2192 C CA . CYS A 1 281 ? -7.035 -1.136 -17.600 1.00 56.19 281 CYS A CA 1
ATOM 2193 C C . CYS A 1 281 ? -5.762 -0.873 -18.426 1.00 56.19 281 CYS A C 1
ATOM 2195 O O . CYS A 1 281 ? -5.838 -0.911 -19.651 1.00 56.19 281 CYS A O 1
ATOM 2197 N N . GLY A 1 282 ? -4.600 -0.610 -17.818 1.00 67.31 282 GLY A N 1
ATOM 2198 C CA . GLY A 1 282 ? -3.404 -0.282 -18.612 1.00 67.31 282 GLY A CA 1
ATOM 2199 C C . GLY A 1 282 ? -3.272 1.208 -18.966 1.00 67.31 282 GLY A C 1
ATOM 2200 O O . GLY A 1 282 ? -2.321 1.590 -19.647 1.00 67.31 282 GLY A O 1
ATOM 2201 N N . GLU A 1 283 ? -4.189 2.054 -18.490 1.00 70.44 283 GLU A N 1
ATOM 2202 C CA . GLU A 1 283 ? -4.226 3.491 -18.774 1.00 70.44 283 GLU A CA 1
ATOM 2203 C C . GLU A 1 283 ? -3.455 4.317 -17.737 1.00 70.44 283 GLU A C 1
ATOM 2205 O O . GLU A 1 283 ? -3.507 4.046 -16.533 1.00 70.44 283 GLU A O 1
ATOM 2210 N N . LEU A 1 284 ? -2.750 5.348 -18.215 1.00 72.69 284 LEU A N 1
ATOM 2211 C CA . LEU A 1 284 ? -2.073 6.320 -17.357 1.00 72.69 284 LEU A CA 1
ATOM 2212 C C . LEU A 1 284 ? -3.072 6.973 -16.402 1.00 72.69 284 LEU A C 1
ATOM 2214 O O . LEU A 1 284 ? -4.214 7.246 -16.773 1.00 72.69 284 LEU A O 1
ATOM 2218 N N . LEU A 1 285 ? -2.620 7.245 -15.177 1.00 79.50 285 LEU A N 1
ATOM 2219 C CA . LEU A 1 285 ? -3.464 7.867 -14.175 1.00 79.50 285 LEU A CA 1
ATOM 2220 C C . LEU A 1 285 ? -3.845 9.294 -14.616 1.00 79.50 285 LEU A C 1
ATOM 2222 O O . LEU A 1 285 ? -2.952 10.139 -14.758 1.00 79.50 285 LEU A O 1
ATOM 2226 N N . PRO A 1 286 ? -5.140 9.594 -14.808 1.00 80.06 286 PRO A N 1
ATOM 2227 C CA . PRO A 1 286 ? -5.594 10.942 -15.125 1.00 80.06 286 PRO A CA 1
ATOM 2228 C C . PRO A 1 286 ? -5.360 11.913 -13.969 1.00 80.06 286 PRO A C 1
ATOM 2230 O O . PRO A 1 286 ? -5.397 11.566 -12.779 1.00 80.06 286 PRO A O 1
ATOM 2233 N N . GLN A 1 287 ? -5.225 13.183 -14.332 1.00 80.62 287 GLN A N 1
ATOM 2234 C CA . GLN A 1 287 ? -5.384 14.273 -13.386 1.00 80.62 287 GLN A CA 1
ATOM 2235 C C . GLN A 1 287 ? -6.872 14.517 -13.096 1.00 80.62 287 GLN A C 1
ATOM 2237 O O . GLN A 1 287 ? -7.690 14.453 -14.007 1.00 80.62 287 GLN A O 1
ATOM 2242 N N . CYS A 1 288 ? -7.238 14.852 -11.854 1.00 82.69 288 CYS A N 1
ATOM 2243 C CA . CYS A 1 288 ? -8.582 15.388 -11.605 1.00 82.69 288 CYS A CA 1
ATOM 2244 C C . CYS A 1 288 ? -8.726 16.767 -12.277 1.00 82.69 288 CYS A C 1
ATOM 2246 O O . CYS A 1 288 ? -7.940 17.676 -11.984 1.00 82.69 288 CYS A O 1
ATOM 2248 N N . GLY A 1 289 ? -9.718 16.936 -13.138 1.00 66.81 289 GLY A N 1
ATOM 2249 C CA . GLY A 1 289 ? -9.992 18.125 -13.940 1.00 66.81 289 GLY A CA 1
ATOM 2250 C C . GLY A 1 289 ? -11.314 18.817 -13.584 1.00 66.81 289 GLY A C 1
ATOM 2251 O O . GLY A 1 289 ? -12.098 18.364 -12.760 1.00 66.81 289 GLY A O 1
ATOM 2252 N N . TYR A 1 290 ? -11.541 19.986 -14.192 1.00 51.69 290 TYR A N 1
ATOM 2253 C CA . TYR A 1 290 ? -12.767 20.782 -14.011 1.00 51.69 290 TYR A CA 1
ATOM 2254 C C . TYR A 1 290 ? -13.895 20.347 -14.973 1.00 51.69 290 TYR A C 1
ATOM 2256 O O . TYR A 1 290 ? -15.070 20.502 -14.657 1.00 51.69 290 TYR A O 1
ATOM 2264 N N . GLU A 1 291 ? -13.539 19.752 -16.122 1.00 49.22 291 GLU A N 1
ATOM 2265 C CA . GLU A 1 291 ? -14.447 19.216 -17.157 1.00 49.22 291 GLU A CA 1
ATOM 2266 C C . GLU A 1 291 ? -14.234 17.698 -17.351 1.00 49.22 291 GLU A C 1
ATOM 2268 O O . GLU A 1 291 ? -14.084 17.194 -18.465 1.00 49.22 291 GLU A O 1
ATOM 2273 N N . ASP A 1 292 ? -14.200 16.968 -16.232 1.00 51.09 292 ASP A N 1
ATOM 2274 C CA . ASP A 1 292 ? -13.807 15.549 -16.086 1.00 51.09 292 ASP A CA 1
ATOM 2275 C C . ASP A 1 292 ? -14.609 14.504 -16.898 1.00 51.09 292 ASP A C 1
ATOM 2277 O O . ASP A 1 292 ? -14.347 13.304 -16.817 1.00 51.09 292 ASP A O 1
ATOM 2281 N N . HIS A 1 293 ? -15.574 14.934 -17.709 1.00 45.12 293 HIS A N 1
ATOM 2282 C CA . HIS A 1 293 ? -16.536 14.078 -18.405 1.00 45.12 293 HIS A CA 1
ATOM 2283 C C . HIS A 1 293 ? -16.329 13.999 -19.925 1.00 45.12 293 HIS A C 1
ATOM 2285 O O . HIS A 1 293 ? -16.901 13.108 -20.546 1.00 45.12 293 HIS A O 1
ATOM 2291 N N . LEU A 1 294 ? -15.548 14.891 -20.558 1.00 44.25 294 LEU A N 1
ATOM 2292 C CA . LEU A 1 294 ? -15.633 15.037 -22.026 1.00 44.25 294 LEU A CA 1
ATOM 2293 C C . LEU A 1 294 ? -14.364 14.790 -22.838 1.00 44.25 294 LEU A C 1
ATOM 2295 O O . LEU A 1 294 ? -14.489 14.611 -24.048 1.00 44.25 294 LEU A O 1
ATOM 2299 N N . LYS A 1 295 ? -13.178 14.732 -22.228 1.00 43.09 295 LYS A N 1
ATOM 2300 C CA . LYS A 1 295 ? -11.938 14.242 -22.857 1.00 43.09 295 LYS A CA 1
ATOM 2301 C C . LYS A 1 295 ? -10.845 14.213 -21.808 1.00 43.09 295 LYS A C 1
ATOM 2303 O O . LYS A 1 295 ? -10.368 15.256 -21.375 1.00 43.09 295 LYS A O 1
ATOM 2308 N N . TRP A 1 296 ? -10.456 13.014 -21.410 1.00 47.25 296 TRP A N 1
ATOM 2309 C CA . TRP A 1 296 ? -9.246 12.822 -20.633 1.00 47.25 296 TRP A CA 1
ATOM 2310 C C . TRP A 1 296 ? -8.108 13.172 -21.577 1.00 47.25 296 TRP A C 1
ATOM 2312 O O . TRP A 1 296 ? -7.840 12.436 -22.527 1.00 47.25 296 TRP A O 1
ATOM 2322 N N . ASP A 1 297 ? -7.517 14.349 -21.410 1.00 41.28 297 ASP A N 1
ATOM 2323 C CA . ASP A 1 297 ? -6.321 14.678 -22.163 1.00 41.28 297 ASP A CA 1
ATOM 2324 C C . ASP A 1 297 ? -5.192 13.831 -21.570 1.00 41.28 297 ASP A C 1
ATOM 2326 O O . ASP A 1 297 ? -4.587 14.177 -20.555 1.00 41.28 297 ASP A O 1
ATOM 2330 N N . ILE A 1 298 ? -4.963 12.666 -22.185 1.00 48.22 298 ILE A N 1
ATOM 2331 C CA . ILE A 1 298 ? -3.930 11.680 -21.825 1.00 48.22 298 ILE A CA 1
ATOM 2332 C C . ILE A 1 298 ? -2.532 12.341 -21.781 1.00 48.22 298 ILE A C 1
ATOM 2334 O O . ILE A 1 298 ? -1.585 11.760 -21.260 1.00 48.22 298 ILE A O 1
ATOM 2338 N N . SER A 1 299 ? -2.387 13.573 -22.287 1.00 40.19 299 SER A N 1
ATOM 2339 C CA . SER A 1 299 ? -1.145 14.343 -22.249 1.00 40.19 299 SER A CA 1
ATOM 2340 C C . SER A 1 299 ? -0.763 14.913 -20.871 1.00 40.19 299 SER A C 1
ATOM 2342 O O . SER A 1 299 ? 0.414 15.218 -20.671 1.00 40.19 299 SER A O 1
ATOM 2344 N N . ALA A 1 300 ? -1.689 15.042 -19.909 1.00 53.81 300 ALA A N 1
ATOM 2345 C CA . ALA A 1 300 ? -1.391 15.553 -18.564 1.00 53.81 300 ALA A CA 1
ATOM 2346 C C . ALA A 1 300 ? -1.243 14.409 -17.547 1.00 53.81 300 ALA A C 1
ATOM 2348 O O . ALA A 1 300 ? -2.143 14.108 -16.763 1.00 53.81 300 ALA A O 1
ATOM 2349 N N . GLU A 1 301 ? -0.083 13.754 -17.568 1.00 71.31 301 GLU A N 1
ATOM 2350 C CA . GLU A 1 301 ? 0.240 12.648 -16.665 1.00 71.31 301 GLU A CA 1
ATOM 2351 C C . GLU A 1 301 ? 0.196 13.102 -15.196 1.00 71.31 301 GLU A C 1
ATOM 2353 O O . GLU A 1 301 ? 0.935 14.014 -14.799 1.00 71.31 301 GLU A O 1
ATOM 2358 N N . ALA A 1 302 ? -0.608 12.430 -14.357 1.00 80.88 302 ALA A N 1
ATOM 2359 C CA . ALA A 1 302 ? -0.656 12.698 -12.916 1.00 80.88 302 ALA A CA 1
ATOM 2360 C C . ALA A 1 302 ? 0.746 12.679 -12.282 1.00 80.88 302 ALA A C 1
ATOM 2362 O O . ALA A 1 302 ? 1.024 13.465 -11.379 1.00 80.88 302 ALA A O 1
ATOM 2363 N N . TRP A 1 303 ? 1.656 11.853 -12.810 1.00 87.25 303 TRP A N 1
ATOM 2364 C CA . TRP A 1 303 ? 3.072 11.851 -12.452 1.00 87.25 303 TRP A CA 1
ATOM 2365 C C . TRP A 1 303 ? 3.695 13.252 -12.462 1.00 87.25 303 TRP A C 1
ATOM 2367 O O . TRP A 1 303 ? 4.190 13.706 -11.432 1.00 87.25 303 TRP A O 1
ATOM 2377 N N . CYS A 1 304 ? 3.641 13.967 -13.589 1.00 87.50 304 CYS A N 1
ATOM 2378 C CA . CYS A 1 304 ? 4.288 15.271 -13.734 1.00 87.50 304 CYS A CA 1
ATOM 2379 C C . CYS A 1 304 ? 3.716 16.302 -12.750 1.00 87.50 304 CYS A C 1
ATOM 2381 O O . CYS A 1 304 ? 4.472 17.008 -12.077 1.00 87.50 304 CYS A O 1
ATOM 2383 N N . ALA A 1 305 ? 2.387 16.350 -12.619 1.00 87.81 305 ALA A N 1
ATOM 2384 C CA . ALA A 1 305 ? 1.711 17.269 -11.705 1.00 87.81 305 ALA A CA 1
ATOM 2385 C C . ALA A 1 305 ? 2.042 16.970 -10.232 1.00 87.81 305 ALA A C 1
ATOM 2387 O O . ALA A 1 305 ? 2.347 17.884 -9.460 1.00 87.81 305 ALA A O 1
ATOM 2388 N N . MET A 1 306 ? 2.021 15.692 -9.843 1.00 92.06 306 MET A N 1
ATOM 2389 C CA . MET A 1 306 ? 2.304 15.258 -8.474 1.00 92.06 306 MET A CA 1
ATOM 2390 C C . MET A 1 306 ? 3.769 15.470 -8.103 1.00 92.06 306 MET A C 1
ATOM 2392 O O . MET A 1 306 ? 4.052 16.000 -7.030 1.00 92.06 306 MET A O 1
ATOM 2396 N N . ILE A 1 307 ? 4.698 15.122 -8.995 1.00 93.12 307 ILE A N 1
ATOM 2397 C CA . ILE A 1 307 ? 6.134 15.333 -8.793 1.00 93.12 307 ILE A CA 1
ATOM 2398 C C . ILE A 1 307 ? 6.449 16.821 -8.655 1.00 93.12 307 ILE A C 1
ATOM 2400 O O . ILE A 1 307 ? 7.138 17.192 -7.707 1.00 93.12 307 ILE A O 1
ATOM 2404 N N . SER A 1 308 ? 5.927 17.678 -9.541 1.00 92.31 308 SER A N 1
ATOM 2405 C CA . SER A 1 308 ? 6.149 19.129 -9.448 1.00 92.31 308 SER A CA 1
ATOM 2406 C C . SER A 1 308 ? 5.651 19.677 -8.111 1.00 92.31 308 SER A C 1
ATOM 2408 O O . SER A 1 308 ? 6.393 20.347 -7.398 1.00 92.31 308 SER A O 1
ATOM 2410 N N . CYS A 1 309 ? 4.425 19.317 -7.724 1.00 93.12 309 CYS A N 1
ATOM 2411 C CA . CYS A 1 309 ? 3.838 19.756 -6.465 1.00 93.12 309 CYS A CA 1
ATOM 2412 C C . CYS A 1 309 ? 4.640 19.271 -5.247 1.00 93.12 309 CYS A C 1
ATOM 2414 O O . CYS A 1 309 ? 4.957 20.056 -4.356 1.00 93.12 309 CYS A O 1
ATOM 2416 N N . LEU A 1 310 ? 5.022 17.992 -5.207 1.00 95.25 310 LEU A N 1
ATOM 2417 C CA . LEU A 1 310 ? 5.802 17.434 -4.101 1.00 95.25 310 LEU A CA 1
ATOM 2418 C C . LEU A 1 310 ? 7.218 18.018 -4.031 1.00 95.25 310 LEU A C 1
ATOM 2420 O O . LEU A 1 310 ? 7.731 18.232 -2.932 1.00 95.25 310 LEU A O 1
ATOM 2424 N N . MET A 1 311 ? 7.838 18.329 -5.172 1.00 94.62 311 MET A N 1
ATOM 2425 C CA . MET A 1 311 ? 9.105 19.066 -5.210 1.00 94.62 311 MET A CA 1
ATOM 2426 C C . MET A 1 311 ? 8.962 20.444 -4.560 1.00 94.62 311 MET A C 1
ATOM 2428 O O . MET A 1 311 ? 9.800 20.819 -3.734 1.00 94.62 311 MET A O 1
ATOM 2432 N N . ASP A 1 312 ? 7.890 21.175 -4.863 1.00 93.12 312 ASP A N 1
ATOM 2433 C CA . ASP A 1 312 ? 7.617 22.475 -4.245 1.00 93.12 312 ASP A CA 1
ATOM 2434 C C . ASP A 1 312 ? 7.367 22.330 -2.738 1.00 93.12 312 ASP A C 1
ATOM 2436 O O . ASP A 1 312 ? 7.947 23.062 -1.936 1.00 93.12 312 ASP A O 1
ATOM 2440 N N . VAL A 1 313 ? 6.589 21.329 -2.319 1.00 92.19 313 VAL A N 1
ATOM 2441 C CA . VAL A 1 313 ? 6.336 21.029 -0.899 1.00 92.19 313 VAL A CA 1
ATOM 2442 C C . VAL A 1 313 ? 7.637 20.744 -0.136 1.00 92.19 313 VAL A C 1
ATOM 2444 O O . VAL A 1 313 ? 7.856 21.295 0.943 1.00 92.19 313 VAL A O 1
ATOM 2447 N N . VAL A 1 314 ? 8.525 19.908 -0.681 1.00 93.81 314 VAL A N 1
ATOM 2448 C CA . VAL A 1 314 ? 9.772 19.488 -0.010 1.00 93.81 314 VAL A CA 1
ATOM 2449 C C . VAL A 1 314 ? 10.826 20.602 0.018 1.00 93.81 314 VAL A C 1
ATOM 2451 O O . VAL A 1 314 ? 11.647 20.671 0.942 1.00 93.81 314 VAL A O 1
ATOM 2454 N N . THR A 1 315 ? 10.823 21.493 -0.975 1.00 92.31 315 THR A N 1
ATOM 2455 C CA . THR A 1 315 ? 11.811 22.580 -1.077 1.00 92.31 315 THR A CA 1
ATOM 2456 C C . THR A 1 315 ? 11.491 23.781 -0.191 1.00 92.31 315 THR A C 1
ATOM 2458 O O . THR A 1 315 ? 12.398 24.567 0.106 1.00 92.31 315 THR A O 1
ATOM 2461 N N . GLN A 1 316 ? 10.257 23.911 0.303 1.00 89.31 316 GLN A N 1
ATOM 2462 C CA . GLN A 1 316 ? 9.865 25.084 1.074 1.00 89.31 316 GLN A CA 1
ATOM 2463 C C . GLN A 1 316 ? 10.630 25.245 2.402 1.00 89.31 316 GLN A C 1
ATOM 2465 O O . GLN A 1 316 ? 10.909 24.264 3.097 1.00 89.31 316 GLN A O 1
ATOM 2470 N N . PRO A 1 317 ? 10.964 26.487 2.813 1.00 86.25 317 PRO A N 1
ATOM 2471 C CA . PRO A 1 317 ? 11.773 26.729 4.011 1.00 86.25 317 PRO A CA 1
ATOM 2472 C C . PRO A 1 317 ? 11.162 26.190 5.311 1.00 86.25 317 PRO A C 1
ATOM 2474 O O . PRO A 1 317 ? 11.890 25.765 6.205 1.00 86.25 317 PRO A O 1
ATOM 2477 N N . HIS A 1 318 ? 9.831 26.187 5.418 1.00 83.69 318 HIS A N 1
ATOM 2478 C CA . HIS A 1 318 ? 9.108 25.725 6.605 1.00 83.69 318 HIS A CA 1
ATOM 2479 C C . HIS A 1 318 ? 8.829 24.211 6.608 1.00 83.69 318 HIS A C 1
ATOM 2481 O O . HIS A 1 318 ? 8.276 23.691 7.575 1.00 83.69 318 HIS A O 1
ATOM 2487 N N . ALA A 1 319 ? 9.256 23.479 5.575 1.00 83.31 319 ALA A N 1
ATOM 2488 C CA . ALA A 1 319 ? 9.073 22.035 5.431 1.00 83.31 319 ALA A CA 1
ATOM 2489 C C . ALA A 1 319 ? 10.090 21.203 6.250 1.00 83.31 319 ALA A C 1
ATOM 2491 O O . ALA A 1 319 ? 10.490 20.112 5.846 1.00 83.31 319 ALA A O 1
ATOM 2492 N N . THR A 1 320 ? 10.553 21.699 7.403 1.00 82.38 320 THR A N 1
ATOM 2493 C CA . THR A 1 320 ? 11.630 21.062 8.190 1.00 82.38 320 THR A CA 1
ATOM 2494 C C . THR A 1 320 ? 11.288 19.642 8.639 1.00 82.38 320 THR A C 1
ATOM 2496 O O . THR A 1 320 ? 12.164 18.777 8.610 1.00 82.38 320 THR A O 1
ATOM 2499 N N . ASN A 1 321 ? 10.029 19.379 8.999 1.00 86.94 321 ASN A N 1
ATOM 2500 C CA . ASN A 1 321 ? 9.567 18.029 9.334 1.00 86.94 321 ASN A CA 1
ATOM 2501 C C . ASN A 1 321 ? 9.496 17.126 8.095 1.00 86.94 321 ASN A C 1
ATOM 2503 O O . ASN A 1 321 ? 9.910 15.974 8.176 1.00 86.94 321 ASN A O 1
ATOM 2507 N N . LEU A 1 322 ? 9.086 17.665 6.940 1.00 88.19 322 LEU A N 1
ATOM 2508 C CA . LEU A 1 322 ? 8.951 16.902 5.693 1.00 88.19 322 LEU A CA 1
ATOM 2509 C C . LEU A 1 322 ? 10.288 16.384 5.162 1.00 88.19 322 LEU A C 1
ATOM 2511 O O . LEU A 1 322 ? 10.337 15.337 4.534 1.00 88.19 322 LEU A O 1
ATOM 2515 N N . ARG A 1 323 ? 11.400 17.052 5.488 1.00 89.44 323 ARG A N 1
ATOM 2516 C CA . ARG A 1 323 ? 12.752 16.561 5.165 1.00 89.44 323 ARG A CA 1
ATOM 2517 C C . ARG A 1 323 ? 13.166 15.313 5.953 1.00 89.44 323 ARG A C 1
ATOM 2519 O O . ARG A 1 323 ? 14.198 14.726 5.648 1.00 89.44 323 ARG A O 1
ATOM 2526 N N . LYS A 1 324 ? 12.415 14.940 6.993 1.00 93.88 324 LYS A N 1
ATOM 2527 C CA . LYS A 1 324 ? 12.583 13.678 7.734 1.00 93.88 324 LYS A CA 1
ATOM 2528 C C . LYS A 1 324 ? 11.514 12.648 7.368 1.00 93.88 324 LYS A C 1
ATOM 2530 O O . LYS A 1 324 ? 11.644 11.491 7.751 1.00 93.88 324 LYS A O 1
ATOM 2535 N N . THR A 1 325 ? 10.466 13.076 6.669 1.00 95.50 325 THR A N 1
ATOM 2536 C CA . THR A 1 325 ? 9.375 12.230 6.195 1.00 95.50 325 THR A CA 1
ATOM 2537 C C . THR A 1 325 ? 9.855 11.399 5.011 1.00 95.50 325 THR A C 1
ATOM 2539 O O . THR A 1 325 ? 10.533 11.903 4.119 1.00 95.50 325 THR A O 1
ATOM 2542 N N . LYS A 1 326 ? 9.473 10.124 4.968 1.00 97.56 326 LYS A N 1
ATOM 2543 C CA . LYS A 1 326 ? 9.681 9.272 3.794 1.00 97.56 326 LYS A CA 1
ATOM 2544 C C . LYS A 1 326 ? 8.597 9.594 2.763 1.00 97.56 326 LYS A C 1
ATOM 2546 O O . LYS A 1 326 ? 7.459 9.173 2.943 1.00 97.56 326 LYS A O 1
ATOM 2551 N N . ILE A 1 327 ? 8.925 10.368 1.728 1.00 97.56 327 ILE A N 1
ATOM 2552 C CA . ILE A 1 327 ? 7.980 10.744 0.664 1.00 97.56 327 ILE A CA 1
ATOM 2553 C C . ILE A 1 327 ? 8.354 9.990 -0.607 1.00 97.56 327 ILE A C 1
ATOM 2555 O O . ILE A 1 327 ? 9.348 10.324 -1.252 1.00 97.56 327 ILE A O 1
ATOM 2559 N N . LEU A 1 328 ? 7.561 8.978 -0.941 1.00 98.00 328 LEU A N 1
ATOM 2560 C CA . LEU A 1 328 ? 7.760 8.112 -2.094 1.00 98.00 328 LEU A CA 1
ATOM 2561 C C . LEU A 1 328 ? 6.684 8.369 -3.143 1.00 98.00 328 LEU A C 1
ATOM 2563 O O . LEU A 1 328 ? 5.501 8.483 -2.816 1.00 98.00 328 LEU A O 1
ATOM 2567 N N . VAL A 1 329 ? 7.091 8.405 -4.405 1.00 97.06 329 VAL A N 1
ATOM 2568 C CA . VAL A 1 329 ? 6.177 8.408 -5.547 1.00 97.06 329 VAL A CA 1
ATOM 2569 C C . VAL A 1 329 ? 6.462 7.179 -6.390 1.00 97.06 329 VAL A C 1
ATOM 2571 O O . VAL A 1 329 ? 7.602 6.955 -6.799 1.00 97.06 329 VAL A O 1
ATOM 2574 N N . LEU A 1 330 ? 5.429 6.376 -6.615 1.00 95.62 330 LEU A N 1
ATOM 2575 C CA . LEU A 1 330 ? 5.499 5.171 -7.423 1.00 95.62 330 LEU A CA 1
ATOM 2576 C C . LEU A 1 330 ? 4.969 5.458 -8.828 1.00 95.62 330 LEU A C 1
ATOM 2578 O O . LEU A 1 330 ? 3.970 6.164 -8.982 1.00 95.62 330 LEU A O 1
ATOM 2582 N N . SER A 1 331 ? 5.637 4.921 -9.844 1.00 93.25 331 SER A N 1
ATOM 2583 C CA . SER A 1 331 ? 5.149 4.952 -11.222 1.00 93.25 331 SER A CA 1
ATOM 2584 C C . SER A 1 331 ? 5.703 3.780 -12.032 1.00 93.25 331 SER A C 1
ATOM 2586 O O . SER A 1 331 ? 6.916 3.579 -12.062 1.00 93.25 331 SER A O 1
ATOM 2588 N N . PRO A 1 332 ? 4.854 3.007 -12.709 1.00 91.31 332 PRO A N 1
ATOM 2589 C CA . PRO A 1 332 ? 5.277 2.000 -13.659 1.00 91.31 332 PRO A CA 1
ATOM 2590 C C . PRO A 1 332 ? 5.704 2.656 -14.978 1.00 91.31 332 PRO A C 1
ATOM 2592 O O . PRO A 1 332 ? 5.175 3.681 -15.406 1.00 91.31 332 PRO A O 1
ATOM 2595 N N . THR A 1 333 ? 6.639 2.022 -15.667 1.00 88.75 333 THR A N 1
ATOM 2596 C CA . THR A 1 333 ? 7.000 2.340 -17.047 1.00 88.75 333 THR A CA 1
ATOM 2597 C C . THR A 1 333 ? 7.156 1.054 -17.841 1.00 88.75 333 THR A C 1
ATOM 2599 O O . THR A 1 333 ? 7.580 0.026 -17.305 1.00 88.75 333 THR A O 1
ATOM 2602 N N . TRP A 1 334 ? 6.793 1.101 -19.120 1.00 83.19 334 TRP A N 1
ATOM 2603 C CA . TRP A 1 334 ? 6.698 -0.085 -19.961 1.00 83.19 334 TRP A CA 1
ATOM 2604 C C . TRP A 1 334 ? 7.795 -0.160 -20.998 1.00 83.19 334 TRP A C 1
ATOM 2606 O O . TRP A 1 334 ? 8.220 0.838 -21.587 1.00 83.19 334 TRP A O 1
ATOM 2616 N N . GLY A 1 335 ? 8.164 -1.393 -21.315 1.00 73.25 335 GLY A N 1
ATOM 2617 C CA . GLY A 1 335 ? 9.174 -1.698 -22.309 1.00 73.25 335 GLY A CA 1
ATOM 2618 C C . GLY A 1 335 ? 8.737 -1.585 -23.772 1.00 73.25 335 GLY A C 1
ATOM 2619 O O . GLY A 1 335 ? 9.138 -2.422 -24.572 1.00 73.25 335 GLY A O 1
ATOM 2620 N N . LYS A 1 336 ? 7.947 -0.578 -24.170 1.00 70.19 336 LYS A N 1
ATOM 2621 C CA . LYS A 1 336 ? 7.397 -0.510 -25.545 1.00 70.19 336 LYS A CA 1
ATOM 2622 C C . LYS A 1 336 ? 8.452 -0.279 -26.637 1.00 70.19 336 LYS A C 1
ATOM 2624 O O . LYS A 1 336 ? 8.222 -0.625 -27.790 1.00 70.19 336 LYS A O 1
ATOM 2629 N N . ASP A 1 337 ? 9.622 0.243 -26.274 1.00 65.19 337 ASP A N 1
ATOM 2630 C C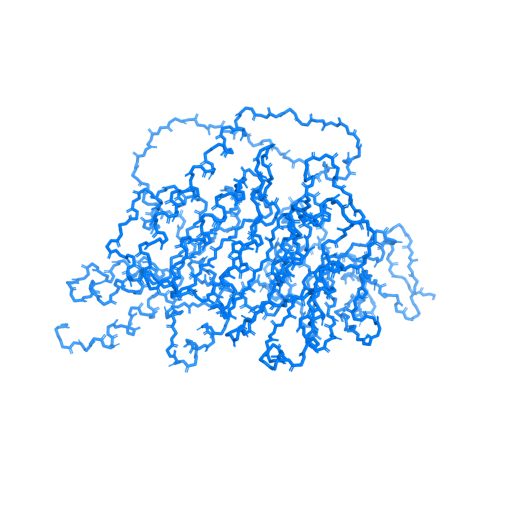A . ASP A 1 337 ? 10.629 0.673 -27.251 1.00 65.19 337 ASP A CA 1
ATOM 2631 C C . ASP A 1 337 ? 11.568 -0.444 -27.742 1.00 65.19 337 ASP A C 1
ATOM 2633 O O . ASP A 1 337 ? 12.313 -0.239 -28.701 1.00 65.19 337 ASP A O 1
ATOM 2637 N N . SER A 1 338 ? 11.608 -1.613 -27.083 1.00 79.56 338 SER A N 1
ATOM 2638 C CA . SER A 1 338 ? 12.428 -2.748 -27.537 1.00 79.56 338 SER A CA 1
ATOM 2639 C C . SER A 1 338 ? 12.061 -4.061 -26.845 1.00 79.56 338 SER A C 1
ATOM 2641 O O . SER A 1 338 ? 11.719 -4.059 -25.670 1.00 79.56 338 SER A O 1
ATOM 2643 N N . ASN A 1 339 ? 12.300 -5.198 -27.507 1.00 82.62 339 ASN A N 1
ATOM 2644 C CA . ASN A 1 339 ? 12.181 -6.552 -26.929 1.00 82.62 339 ASN A CA 1
ATOM 2645 C C . ASN A 1 339 ? 13.123 -6.832 -25.728 1.00 82.62 339 ASN A C 1
ATOM 2647 O O . ASN A 1 339 ? 13.130 -7.940 -25.177 1.00 82.62 339 ASN A O 1
ATOM 2651 N N . LEU A 1 340 ? 13.979 -5.868 -25.376 1.00 88.81 340 LEU A N 1
ATOM 2652 C CA . LEU A 1 340 ? 14.898 -5.909 -24.237 1.00 88.81 340 LEU A CA 1
ATOM 2653 C C . LEU A 1 340 ? 14.489 -4.955 -23.120 1.00 88.81 340 LEU A C 1
ATOM 2655 O O . LEU A 1 340 ? 15.082 -5.004 -22.046 1.00 88.81 340 LEU A O 1
ATOM 2659 N N . SER A 1 341 ? 13.533 -4.067 -23.371 1.00 91.12 341 SER A N 1
ATOM 2660 C CA . SER A 1 341 ? 12.997 -3.192 -22.344 1.00 91.12 341 SER A CA 1
ATOM 2661 C C . SER A 1 341 ? 12.015 -3.998 -21.498 1.00 91.12 341 SER A C 1
ATOM 2663 O O . SER A 1 341 ? 11.174 -4.716 -22.035 1.00 91.12 341 SER A O 1
ATOM 2665 N N . LEU A 1 342 ? 12.133 -3.886 -20.183 1.00 90.06 342 LEU A N 1
ATOM 2666 C CA . LEU A 1 342 ? 11.289 -4.597 -19.231 1.00 90.06 342 LEU A CA 1
ATOM 2667 C C . LEU A 1 342 ? 10.290 -3.636 -18.612 1.00 90.06 342 LEU A C 1
ATOM 2669 O O . LEU A 1 342 ? 10.602 -2.460 -18.392 1.00 90.06 342 LEU A O 1
ATOM 2673 N N . ASP A 1 343 ? 9.122 -4.161 -18.265 1.00 89.06 343 ASP A N 1
ATOM 2674 C CA . ASP A 1 343 ? 8.227 -3.455 -17.361 1.00 89.06 343 ASP A CA 1
ATOM 2675 C C . ASP A 1 343 ? 8.984 -3.161 -16.068 1.00 89.06 343 ASP A C 1
ATOM 2677 O O . ASP A 1 343 ? 9.755 -3.980 -15.562 1.00 89.06 343 ASP A O 1
ATOM 2681 N N . THR A 1 344 ? 8.864 -1.930 -15.599 1.00 92.12 344 THR A N 1
ATOM 2682 C CA . THR A 1 344 ? 9.718 -1.405 -14.542 1.00 92.12 344 THR A CA 1
ATOM 2683 C C . THR A 1 344 ? 8.878 -0.581 -13.586 1.00 92.12 344 THR A C 1
ATOM 2685 O O . THR A 1 344 ? 8.214 0.358 -14.019 1.00 92.12 344 THR A O 1
ATOM 2688 N N . GLN A 1 345 ? 8.961 -0.870 -12.290 1.00 94.44 345 GLN A N 1
ATOM 2689 C CA . GLN A 1 345 ? 8.399 -0.003 -11.258 1.00 94.44 345 GLN A CA 1
ATOM 2690 C C . GLN A 1 345 ? 9.426 1.022 -10.824 1.00 94.44 345 GLN A C 1
ATOM 2692 O O . GLN A 1 345 ? 10.541 0.678 -10.439 1.00 94.44 345 GLN A O 1
ATOM 2697 N N . LEU A 1 346 ? 9.060 2.291 -10.859 1.00 95.19 346 LEU A N 1
ATOM 2698 C CA . LEU A 1 346 ? 9.875 3.378 -10.347 1.00 95.19 346 LEU A CA 1
ATOM 2699 C C . LEU A 1 346 ? 9.389 3.720 -8.945 1.00 95.19 346 LEU A C 1
ATOM 2701 O O . LEU A 1 346 ? 8.196 3.915 -8.737 1.00 95.19 346 LEU A O 1
ATOM 2705 N N . CYS A 1 347 ? 10.316 3.821 -7.999 1.00 96.88 347 CYS A N 1
ATOM 2706 C CA . CYS A 1 347 ? 10.074 4.365 -6.670 1.00 96.88 347 CYS A CA 1
ATOM 2707 C C . CYS A 1 347 ? 11.000 5.555 -6.446 1.00 96.88 347 CYS A C 1
ATOM 2709 O O . CYS A 1 347 ? 12.215 5.396 -6.288 1.00 96.88 347 CYS A O 1
ATOM 2711 N N . THR A 1 348 ? 10.420 6.751 -6.472 1.00 97.75 348 THR A N 1
ATOM 2712 C CA . THR A 1 348 ? 11.125 8.020 -6.307 1.00 97.75 348 THR A CA 1
ATOM 2713 C C . THR A 1 348 ? 10.999 8.515 -4.879 1.00 97.75 348 THR A C 1
ATOM 2715 O O . THR A 1 348 ? 9.916 8.880 -4.434 1.00 97.75 348 THR A O 1
ATOM 2718 N N . ASP A 1 349 ? 12.124 8.600 -4.180 1.00 98.00 349 ASP A N 1
ATOM 2719 C CA . ASP A 1 349 ? 12.241 9.315 -2.916 1.00 98.00 349 ASP A CA 1
ATOM 2720 C C . ASP A 1 349 ? 12.426 10.813 -3.195 1.00 98.00 349 ASP A C 1
ATOM 2722 O O . ASP A 1 349 ? 13.495 11.267 -3.625 1.00 98.00 349 ASP A O 1
ATOM 2726 N N . MET A 1 350 ? 11.369 11.584 -2.944 1.00 97.44 350 MET A N 1
ATOM 2727 C CA . MET A 1 350 ? 11.317 13.021 -3.230 1.00 97.44 350 MET A CA 1
ATOM 2728 C C . MET A 1 350 ? 12.236 13.842 -2.326 1.00 97.44 350 MET A C 1
ATOM 2730 O O . MET A 1 350 ? 12.697 14.916 -2.719 1.00 97.44 350 MET A O 1
ATOM 2734 N N . VAL A 1 351 ? 12.524 13.347 -1.120 1.00 96.56 351 VAL A N 1
ATOM 2735 C CA . VAL A 1 351 ? 13.386 14.035 -0.154 1.00 96.56 351 VAL A CA 1
ATOM 2736 C C . VAL A 1 351 ? 14.849 13.829 -0.518 1.00 96.56 351 VAL A C 1
ATOM 2738 O O . VAL A 1 351 ? 15.614 14.794 -0.586 1.00 96.56 351 VAL A O 1
ATOM 2741 N N . ASN A 1 352 ? 15.230 12.585 -0.803 1.00 97.25 352 ASN A N 1
ATOM 2742 C CA . ASN A 1 352 ? 16.606 12.235 -1.150 1.00 97.25 352 ASN A CA 1
ATOM 2743 C C . ASN A 1 352 ? 16.940 12.471 -2.631 1.00 97.25 352 ASN A C 1
ATOM 2745 O O . ASN A 1 352 ? 18.116 12.427 -2.995 1.00 97.25 352 ASN A O 1
ATOM 2749 N N . LYS A 1 353 ? 15.938 12.748 -3.478 1.00 97.56 353 LYS A N 1
ATOM 2750 C CA . LYS A 1 353 ? 16.068 12.896 -4.941 1.00 97.56 353 LYS A CA 1
ATOM 2751 C C . LYS A 1 353 ? 16.758 11.690 -5.578 1.00 97.56 353 LYS A C 1
ATOM 2753 O O . LYS A 1 353 ? 17.696 11.815 -6.371 1.00 97.56 353 LYS A O 1
ATOM 2758 N N . VAL A 1 354 ? 16.302 10.509 -5.179 1.00 98.12 354 VAL A N 1
ATOM 2759 C CA . VAL A 1 354 ? 16.784 9.216 -5.666 1.00 98.12 354 VAL A CA 1
ATOM 2760 C C . VAL A 1 354 ? 15.592 8.439 -6.183 1.00 98.12 354 VAL A C 1
ATOM 2762 O O . VAL A 1 354 ? 14.577 8.365 -5.501 1.00 98.12 354 VAL A O 1
ATOM 2765 N N . THR A 1 355 ? 15.750 7.803 -7.336 1.00 97.88 355 THR A N 1
ATOM 2766 C CA . THR A 1 355 ? 14.782 6.820 -7.822 1.00 97.88 355 THR A CA 1
ATOM 2767 C C . THR A 1 355 ? 15.427 5.463 -7.914 1.00 97.88 355 THR A C 1
ATOM 2769 O O . THR A 1 355 ? 16.534 5.333 -8.434 1.00 97.88 355 THR A O 1
ATOM 2772 N N . TRP A 1 356 ? 14.729 4.454 -7.420 1.00 98.06 356 TRP A N 1
ATOM 2773 C CA . TRP A 1 356 ? 15.038 3.068 -7.715 1.00 98.06 356 TRP A CA 1
ATOM 2774 C C . TRP A 1 356 ? 14.064 2.566 -8.766 1.00 98.06 356 TRP A C 1
ATOM 2776 O O . TRP A 1 356 ? 12.851 2.656 -8.592 1.00 98.06 356 TRP A O 1
ATOM 2786 N N . ALA A 1 357 ? 14.610 2.074 -9.868 1.00 96.94 357 ALA A N 1
ATOM 2787 C CA . ALA A 1 357 ? 13.866 1.369 -10.888 1.00 96.94 357 ALA A CA 1
ATOM 2788 C C . ALA A 1 357 ? 13.994 -0.136 -10.620 1.00 96.94 357 ALA A C 1
ATOM 2790 O O . ALA A 1 357 ? 15.107 -0.656 -10.523 1.00 96.94 357 ALA A O 1
ATOM 2791 N N . PHE A 1 358 ? 12.863 -0.816 -10.482 1.00 96.00 358 PHE A N 1
ATOM 2792 C CA . PHE A 1 358 ? 12.754 -2.236 -10.182 1.00 96.00 358 PHE A CA 1
ATOM 2793 C C . PHE A 1 358 ? 12.281 -2.964 -11.437 1.00 96.00 358 PHE A C 1
ATOM 2795 O O . PHE A 1 358 ? 11.190 -2.669 -11.925 1.00 96.00 358 PHE A O 1
ATOM 2802 N N . PRO A 1 359 ? 13.083 -3.882 -11.992 1.00 93.94 359 PRO A N 1
ATOM 2803 C CA . PRO A 1 359 ? 12.676 -4.635 -13.163 1.00 93.94 359 PRO A CA 1
ATOM 2804 C C . PRO A 1 359 ? 11.635 -5.687 -12.776 1.00 93.94 359 PRO A C 1
ATOM 2806 O O . PRO A 1 359 ? 11.828 -6.431 -11.813 1.00 93.94 359 PRO A O 1
ATOM 2809 N N . CYS A 1 360 ? 10.578 -5.783 -13.572 1.00 90.00 360 CYS A N 1
ATOM 2810 C CA . CYS A 1 360 ? 9.590 -6.845 -13.502 1.00 90.00 360 CYS A CA 1
ATOM 2811 C C . CYS A 1 360 ? 9.873 -7.835 -14.633 1.00 90.00 360 CYS A C 1
ATOM 2813 O O . CYS A 1 360 ? 9.681 -7.528 -15.813 1.00 90.00 360 CYS A O 1
ATOM 2815 N N . ILE A 1 361 ? 10.402 -9.009 -14.290 1.00 89.56 361 ILE A N 1
ATOM 2816 C CA . ILE A 1 361 ? 10.716 -10.043 -15.277 1.00 89.56 361 ILE A CA 1
ATOM 2817 C C . ILE A 1 361 ? 9.536 -11.016 -15.297 1.00 89.56 361 ILE A C 1
ATOM 2819 O O . ILE A 1 361 ? 9.363 -11.753 -14.320 1.00 89.56 361 ILE A O 1
ATOM 2823 N N . PRO A 1 362 ? 8.723 -11.045 -16.370 1.00 82.31 362 PRO A N 1
ATOM 2824 C CA . PRO A 1 362 ? 7.674 -12.040 -16.485 1.00 82.31 362 PRO A CA 1
ATOM 2825 C C . PRO A 1 362 ? 8.331 -13.416 -16.576 1.00 82.31 362 PRO A C 1
ATOM 2827 O O . PRO A 1 362 ? 9.074 -13.723 -17.516 1.00 82.31 362 PRO A O 1
ATOM 2830 N N . GLU A 1 363 ? 8.067 -14.255 -15.583 1.00 73.38 363 GLU A N 1
ATOM 2831 C CA . GLU A 1 363 ? 8.261 -15.685 -15.744 1.00 73.38 363 GLU A CA 1
ATOM 2832 C C . GLU A 1 363 ? 7.204 -16.154 -16.762 1.00 73.38 363 GLU A C 1
ATOM 2834 O O . GLU A 1 363 ? 6.058 -15.708 -16.725 1.00 73.38 363 GLU A O 1
ATOM 2839 N N . GLY A 1 364 ? 7.618 -16.917 -17.781 1.00 61.53 364 GLY A N 1
ATOM 2840 C CA . GLY A 1 364 ? 6.843 -17.107 -19.017 1.00 61.53 364 GLY A CA 1
ATOM 2841 C C . GLY A 1 364 ? 5.397 -17.584 -18.805 1.00 61.53 364 GLY A C 1
ATOM 2842 O O . GLY A 1 364 ? 5.039 -18.086 -17.746 1.00 61.53 364 GLY A O 1
ATOM 2843 N N . ARG A 1 365 ? 4.543 -17.470 -19.836 1.00 53.16 365 ARG A N 1
ATOM 2844 C CA . ARG A 1 365 ? 3.151 -17.957 -19.775 1.00 53.16 365 ARG A CA 1
ATOM 2845 C C . ARG A 1 365 ? 3.121 -19.453 -19.438 1.00 53.16 365 ARG A C 1
ATOM 2847 O O . ARG A 1 365 ? 3.346 -20.298 -20.303 1.00 53.16 365 ARG A O 1
ATOM 2854 N N . TRP A 1 366 ? 2.837 -19.781 -18.182 1.00 56.34 366 TRP A N 1
ATOM 2855 C CA . TRP A 1 366 ? 2.633 -21.152 -17.732 1.00 56.34 366 TRP A CA 1
ATOM 2856 C C . TRP A 1 366 ? 1.152 -21.514 -17.830 1.00 56.34 366 TRP A C 1
ATOM 2858 O O . TRP A 1 366 ? 0.286 -20.763 -17.379 1.00 56.34 366 TRP A O 1
ATOM 2868 N N . SER A 1 367 ? 0.860 -22.702 -18.361 1.00 48.72 367 SER A N 1
ATOM 2869 C CA . SER A 1 367 ? -0.506 -23.228 -18.468 1.00 48.72 367 SER A CA 1
ATOM 2870 C C . SER A 1 367 ? -1.151 -23.557 -17.113 1.00 48.72 367 SER A C 1
ATOM 2872 O O . SER A 1 367 ? -2.354 -23.786 -17.068 1.00 48.72 367 SER A O 1
ATOM 2874 N N . SER A 1 368 ? -0.382 -23.596 -16.015 1.00 52.19 368 SER A N 1
ATOM 2875 C CA . SER A 1 368 ? -0.878 -23.983 -14.681 1.00 52.19 368 SER A CA 1
ATOM 2876 C C . SER A 1 368 ? -0.639 -22.965 -13.560 1.00 52.19 368 SER A C 1
ATOM 2878 O O . SER A 1 368 ? -1.348 -23.018 -12.562 1.00 52.19 368 SER A O 1
ATOM 2880 N N . VAL A 1 369 ? 0.320 -22.041 -13.692 1.00 58.62 369 VAL A N 1
ATOM 2881 C CA . VAL A 1 369 ? 0.626 -21.020 -12.669 1.00 58.62 369 VAL A CA 1
ATOM 2882 C C . VAL A 1 369 ? 0.792 -19.664 -13.371 1.00 58.62 369 VAL A C 1
ATOM 2884 O O . VAL A 1 369 ? 1.863 -19.086 -13.465 1.00 58.62 369 VAL A O 1
ATOM 2887 N N . SER A 1 370 ? -0.273 -19.178 -14.002 1.00 64.19 370 SER A N 1
ATOM 2888 C CA . SER A 1 370 ? -0.220 -17.870 -14.662 1.00 64.19 370 SER A CA 1
ATOM 2889 C C . SER A 1 370 ? -0.005 -16.748 -13.636 1.00 64.19 370 SER A C 1
ATOM 2891 O O . SER A 1 370 ? -0.778 -16.644 -12.685 1.00 64.19 370 SER A O 1
ATOM 2893 N N . GLY A 1 371 ? 1.000 -15.892 -13.867 1.00 74.25 371 GLY A N 1
ATOM 2894 C CA . GLY A 1 371 ? 1.107 -14.579 -13.215 1.00 74.25 371 GLY A CA 1
ATOM 2895 C C . GLY A 1 371 ? 2.271 -14.353 -12.247 1.00 74.25 371 GLY A C 1
ATOM 2896 O O . GLY A 1 371 ? 2.244 -13.346 -11.557 1.00 74.25 371 GLY A O 1
ATOM 2897 N N . CYS A 1 372 ? 3.284 -15.222 -12.172 1.00 87.19 372 CYS A N 1
ATOM 2898 C CA . CYS A 1 372 ? 4.448 -14.935 -11.328 1.00 87.19 372 CYS A CA 1
ATOM 2899 C C . CYS A 1 372 ? 5.449 -13.987 -12.007 1.00 87.19 372 CYS A C 1
ATOM 2901 O O . CYS A 1 372 ? 5.697 -14.078 -13.212 1.00 87.19 372 CYS A O 1
ATOM 2903 N N . PHE A 1 373 ? 6.073 -13.119 -11.215 1.00 89.44 373 PHE A N 1
ATOM 2904 C CA . PHE A 1 373 ? 7.126 -12.218 -11.677 1.00 89.44 373 PHE A CA 1
ATOM 2905 C C . PHE A 1 373 ? 8.355 -12.345 -10.786 1.00 89.44 373 PHE A C 1
ATOM 2907 O O . PHE A 1 373 ? 8.243 -12.437 -9.563 1.00 89.44 373 PHE A O 1
ATOM 2914 N N . LEU A 1 374 ? 9.533 -12.322 -11.402 1.00 91.69 374 LEU A N 1
ATOM 2915 C CA . LEU A 1 374 ? 10.792 -12.194 -10.682 1.00 91.69 374 LEU A CA 1
ATOM 2916 C C . LEU A 1 374 ? 11.111 -10.709 -10.506 1.00 91.69 374 LEU A C 1
ATOM 2918 O O . LEU A 1 374 ? 11.267 -9.976 -11.488 1.00 91.69 374 LEU A O 1
ATOM 2922 N N . VAL A 1 375 ? 11.262 -10.295 -9.251 1.00 92.56 375 VAL A N 1
ATOM 2923 C CA . VAL A 1 375 ? 11.685 -8.951 -8.857 1.00 92.56 375 VAL A CA 1
ATOM 2924 C C . VAL A 1 375 ? 13.074 -9.023 -8.242 1.00 92.56 375 VAL A C 1
ATOM 2926 O O . VAL A 1 375 ? 13.391 -9.919 -7.454 1.00 92.56 375 VAL A O 1
ATOM 2929 N N . ARG A 1 376 ? 13.917 -8.054 -8.605 1.00 92.25 376 ARG A N 1
ATOM 2930 C CA . ARG A 1 376 ? 15.252 -7.884 -8.028 1.00 92.25 376 ARG A CA 1
ATOM 2931 C C . ARG A 1 376 ? 15.326 -6.609 -7.224 1.00 92.25 376 ARG A C 1
ATOM 2933 O O . ARG A 1 376 ? 15.115 -5.523 -7.760 1.00 92.25 376 ARG A O 1
ATOM 2940 N N . SER A 1 377 ? 15.675 -6.755 -5.958 1.00 92.25 377 SER A N 1
ATOM 2941 C CA . SER A 1 377 ? 15.847 -5.637 -5.041 1.00 92.25 377 SER A CA 1
ATOM 2942 C C . SER A 1 377 ? 17.203 -4.937 -5.244 1.00 92.25 377 SER A C 1
ATOM 2944 O O . SER A 1 377 ? 18.137 -5.525 -5.797 1.00 92.25 377 SER A O 1
ATOM 2946 N N . PRO A 1 378 ? 17.365 -3.698 -4.742 1.00 93.69 378 PRO A N 1
ATOM 2947 C CA . PRO A 1 378 ? 18.632 -2.962 -4.729 1.00 93.69 378 PRO A CA 1
ATOM 2948 C C . PRO A 1 378 ? 19.824 -3.698 -4.107 1.00 93.69 378 PRO A C 1
ATOM 2950 O O . PRO A 1 378 ? 20.967 -3.426 -4.465 1.00 93.69 378 PRO A O 1
ATOM 2953 N N . ASP A 1 379 ? 19.572 -4.607 -3.165 1.00 92.81 379 ASP A N 1
ATOM 2954 C CA . ASP A 1 379 ? 20.591 -5.426 -2.501 1.00 92.81 379 ASP A CA 1
ATOM 2955 C C . ASP A 1 379 ? 20.962 -6.700 -3.286 1.00 92.81 379 ASP A C 1
ATOM 2957 O O . ASP A 1 379 ? 21.828 -7.460 -2.856 1.00 92.81 379 ASP A O 1
ATOM 2961 N N . GLY A 1 380 ? 20.334 -6.922 -4.444 1.00 90.31 380 GLY A N 1
ATOM 2962 C CA . GLY A 1 380 ? 20.532 -8.094 -5.290 1.00 90.31 380 GLY A CA 1
ATOM 2963 C C . GLY A 1 380 ? 19.690 -9.309 -4.901 1.00 90.31 380 GLY A C 1
ATOM 2964 O O . GLY A 1 380 ? 19.814 -10.337 -5.567 1.00 90.31 380 GLY A O 1
ATOM 2965 N N . SER A 1 381 ? 18.841 -9.216 -3.870 1.00 91.75 381 SER A N 1
ATOM 2966 C CA . SER A 1 381 ? 17.911 -10.298 -3.530 1.00 91.75 381 SER A CA 1
ATOM 2967 C C . SER A 1 381 ? 16.900 -10.544 -4.655 1.00 91.75 381 SER A C 1
ATOM 2969 O O . SER A 1 381 ? 16.445 -9.615 -5.330 1.00 91.75 381 SER A O 1
ATOM 2971 N N . GLU A 1 382 ? 16.578 -11.821 -4.866 1.00 93.25 382 GLU A N 1
ATOM 2972 C CA . GLU A 1 382 ? 15.657 -12.304 -5.894 1.00 93.25 382 GLU A CA 1
ATOM 2973 C C . GLU A 1 382 ? 14.384 -12.829 -5.232 1.00 93.25 382 GLU A C 1
ATOM 2975 O O . GLU A 1 382 ? 14.427 -13.769 -4.434 1.00 93.25 382 GLU A O 1
ATOM 2980 N N . GLN A 1 383 ? 13.260 -12.207 -5.569 1.00 93.25 383 GLN A N 1
ATOM 2981 C CA . GLN A 1 383 ? 11.953 -12.495 -4.992 1.00 93.25 383 GLN A CA 1
ATOM 2982 C C . GLN A 1 383 ? 10.969 -12.848 -6.101 1.00 93.25 383 GLN A C 1
ATOM 2984 O O . GLN A 1 383 ? 10.963 -12.204 -7.153 1.00 93.25 383 GLN A O 1
ATOM 2989 N N . VAL A 1 384 ? 10.137 -13.857 -5.863 1.00 91.94 384 VAL A N 1
ATOM 2990 C CA . VAL A 1 384 ? 9.052 -14.230 -6.773 1.00 91.94 384 VAL A CA 1
ATOM 2991 C C . VAL A 1 384 ? 7.741 -13.728 -6.190 1.00 91.94 384 VAL A C 1
ATOM 2993 O O . VAL A 1 384 ? 7.330 -14.150 -5.109 1.00 91.94 384 VAL A O 1
ATOM 2996 N N . ILE A 1 385 ? 7.090 -12.828 -6.921 1.00 91.44 385 ILE A N 1
ATOM 2997 C CA . ILE A 1 385 ? 5.768 -12.295 -6.585 1.00 91.44 385 ILE A CA 1
ATOM 2998 C C . ILE A 1 385 ? 4.690 -12.951 -7.441 1.00 91.44 385 ILE A C 1
ATOM 3000 O O . ILE A 1 385 ? 4.971 -13.432 -8.543 1.00 91.44 385 ILE A O 1
ATOM 3004 N N . LYS A 1 386 ? 3.456 -12.985 -6.932 1.00 86.75 386 LYS A N 1
ATOM 3005 C CA . LYS A 1 386 ? 2.298 -13.592 -7.616 1.00 86.75 386 LYS A CA 1
ATOM 3006 C C . LYS A 1 386 ? 1.386 -12.557 -8.251 1.00 86.75 386 LYS A C 1
ATOM 3008 O O . LYS A 1 386 ? 0.689 -12.872 -9.213 1.00 86.75 386 LYS A O 1
ATOM 3013 N N . ASP A 1 387 ? 1.389 -11.345 -7.716 1.00 85.88 387 ASP A N 1
ATOM 3014 C CA . ASP A 1 387 ? 0.622 -10.234 -8.241 1.00 85.88 387 ASP A CA 1
ATOM 3015 C C . ASP A 1 387 ? 1.550 -9.038 -8.432 1.00 85.88 387 ASP A C 1
ATOM 3017 O O . ASP A 1 387 ? 2.420 -8.763 -7.614 1.00 85.88 387 ASP A O 1
ATOM 3021 N N . ILE A 1 388 ? 1.385 -8.309 -9.538 1.00 85.06 388 ILE A N 1
ATOM 3022 C CA . ILE A 1 388 ? 2.246 -7.158 -9.851 1.00 85.06 388 ILE A CA 1
ATOM 3023 C C . ILE A 1 388 ? 2.139 -6.048 -8.790 1.00 85.06 388 ILE A C 1
ATOM 3025 O O . ILE A 1 388 ? 3.052 -5.247 -8.643 1.00 85.06 388 ILE A O 1
ATOM 3029 N N . GLU A 1 389 ? 1.045 -6.021 -8.028 1.00 87.50 389 GLU A N 1
ATOM 3030 C CA . GLU A 1 389 ? 0.829 -5.107 -6.901 1.00 87.50 389 GLU A CA 1
ATOM 3031 C C . GLU A 1 389 ? 1.808 -5.365 -5.748 1.00 87.50 389 GLU A C 1
ATOM 3033 O O . GLU A 1 389 ? 2.229 -4.419 -5.088 1.00 87.50 389 GLU A O 1
ATOM 3038 N N . ASP A 1 390 ? 2.261 -6.609 -5.559 1.00 91.25 390 ASP A N 1
ATOM 3039 C CA . ASP A 1 390 ? 3.289 -6.950 -4.567 1.00 91.25 390 ASP A CA 1
ATOM 3040 C C . ASP A 1 390 ? 4.621 -6.240 -4.880 1.00 91.25 390 ASP A C 1
ATOM 3042 O O . ASP A 1 390 ? 5.437 -5.981 -3.992 1.00 91.25 390 ASP A O 1
ATOM 3046 N N . MET A 1 391 ? 4.850 -5.886 -6.153 1.00 91.94 391 MET A N 1
ATOM 3047 C CA . MET A 1 391 ? 6.009 -5.094 -6.555 1.00 91.94 391 MET A CA 1
ATOM 3048 C C . MET A 1 391 ? 5.960 -3.683 -5.966 1.00 91.94 391 MET A C 1
ATOM 3050 O O . MET A 1 391 ? 7.017 -3.150 -5.635 1.00 91.94 391 MET A O 1
ATOM 3054 N N . ASP A 1 392 ? 4.773 -3.084 -5.814 1.00 93.62 392 ASP A N 1
ATOM 3055 C CA . ASP A 1 392 ? 4.637 -1.765 -5.191 1.00 93.62 392 ASP A CA 1
ATOM 3056 C C . ASP A 1 392 ? 5.091 -1.822 -3.733 1.00 93.62 392 ASP A C 1
ATOM 3058 O O . ASP A 1 392 ? 5.892 -0.984 -3.317 1.00 93.62 392 ASP A O 1
ATOM 3062 N N . ASP A 1 393 ? 4.663 -2.854 -2.997 1.00 93.88 393 ASP A N 1
ATOM 3063 C CA . ASP A 1 393 ? 5.046 -3.085 -1.602 1.00 93.88 393 ASP A CA 1
ATOM 3064 C C . ASP A 1 393 ? 6.565 -3.294 -1.455 1.00 93.88 393 ASP A C 1
ATOM 3066 O O . ASP A 1 393 ? 7.193 -2.726 -0.555 1.00 93.88 393 ASP A O 1
ATOM 3070 N N . ILE A 1 394 ? 7.187 -4.065 -2.357 1.00 93.50 394 ILE A N 1
ATOM 3071 C CA . ILE A 1 394 ? 8.650 -4.241 -2.389 1.00 93.50 394 ILE A CA 1
ATOM 3072 C C . ILE A 1 394 ? 9.345 -2.912 -2.714 1.00 93.50 394 ILE A C 1
ATOM 3074 O O . ILE A 1 394 ? 10.309 -2.533 -2.043 1.00 93.50 394 ILE A O 1
ATOM 3078 N N . ALA A 1 395 ? 8.860 -2.186 -3.724 1.00 94.69 395 ALA A N 1
ATOM 3079 C CA . ALA A 1 395 ? 9.481 -0.959 -4.213 1.00 94.69 395 ALA A CA 1
ATOM 3080 C C . ALA A 1 395 ? 9.422 0.175 -3.181 1.00 94.69 395 ALA A C 1
ATOM 3082 O O . ALA A 1 395 ? 10.395 0.919 -3.019 1.00 94.69 395 ALA A O 1
ATOM 3083 N N . GLU A 1 396 ? 8.323 0.297 -2.432 1.00 95.06 396 GLU A N 1
ATOM 3084 C CA . GLU A 1 396 ? 8.213 1.250 -1.324 1.00 95.06 396 GLU A CA 1
ATOM 3085 C C . GLU A 1 396 ? 8.996 0.805 -0.075 1.00 95.06 396 GLU A C 1
ATOM 3087 O O . GLU A 1 396 ? 9.197 1.601 0.848 1.00 95.06 396 GLU A O 1
ATOM 3092 N N . GLY A 1 397 ? 9.496 -0.434 -0.038 1.00 95.00 397 GLY A N 1
ATOM 3093 C CA . GLY A 1 397 ? 10.202 -1.014 1.102 1.00 95.00 397 GLY A CA 1
ATOM 3094 C C . GLY A 1 397 ? 9.268 -1.294 2.275 1.00 95.00 397 GLY A C 1
ATOM 3095 O O . GLY A 1 397 ? 9.617 -0.967 3.412 1.00 95.00 397 GLY A O 1
ATOM 3096 N N . HIS A 1 398 ? 8.084 -1.832 1.972 1.00 94.88 398 HIS A N 1
ATOM 3097 C CA . HIS A 1 398 ? 7.041 -2.233 2.913 1.00 94.88 398 HIS A CA 1
ATOM 3098 C C . HIS A 1 398 ? 6.691 -1.117 3.902 1.00 94.88 398 HIS A C 1
ATOM 3100 O O . HIS A 1 398 ? 6.823 -1.289 5.110 1.00 94.88 398 HIS A O 1
ATOM 3106 N N . VAL A 1 399 ? 6.297 0.066 3.411 1.00 96.94 399 VAL A N 1
ATOM 3107 C CA . VAL A 1 399 ? 5.794 1.130 4.304 1.00 96.94 399 VAL A CA 1
ATOM 3108 C C . VAL A 1 399 ? 4.493 0.669 4.953 1.00 96.94 399 VAL A C 1
ATOM 3110 O O . VAL A 1 399 ? 4.275 0.903 6.145 1.00 96.94 399 VAL A O 1
ATOM 3113 N N . TRP A 1 400 ? 3.680 -0.041 4.177 1.00 97.50 400 TRP A N 1
ATOM 3114 C CA . TRP A 1 400 ? 2.562 -0.840 4.649 1.00 97.50 400 TRP A CA 1
ATOM 3115 C C . TRP A 1 400 ? 2.872 -2.321 4.475 1.00 97.50 400 TRP A C 1
ATOM 3117 O O . TRP A 1 400 ? 3.567 -2.724 3.543 1.00 97.50 400 TRP A O 1
ATOM 3127 N N . ALA A 1 401 ? 2.375 -3.133 5.401 1.00 96.12 401 ALA A N 1
ATOM 3128 C CA . ALA A 1 401 ? 2.573 -4.569 5.363 1.00 96.12 401 ALA A CA 1
ATOM 3129 C C . ALA A 1 401 ? 1.277 -5.306 5.671 1.00 96.12 401 ALA A C 1
ATOM 3131 O O . ALA A 1 401 ? 0.450 -4.873 6.484 1.00 96.12 401 ALA A O 1
ATOM 3132 N N . ASP A 1 402 ? 1.134 -6.452 5.020 1.00 94.19 402 ASP A N 1
ATOM 3133 C CA . ASP A 1 402 ? 0.143 -7.438 5.399 1.00 94.19 402 ASP A CA 1
ATOM 3134 C C . ASP A 1 402 ? 0.523 -8.138 6.686 1.00 94.19 402 ASP A C 1
ATOM 3136 O O . ASP A 1 402 ? 1.696 -8.397 6.952 1.00 94.19 402 ASP A O 1
ATOM 3140 N N . VAL A 1 403 ? -0.489 -8.495 7.468 1.00 94.44 403 VAL A N 1
ATOM 3141 C CA . VAL A 1 403 ? -0.323 -9.358 8.632 1.00 94.44 403 VAL A CA 1
ATOM 3142 C C . VAL A 1 403 ? -1.152 -10.624 8.506 1.00 94.44 403 VAL A C 1
ATOM 3144 O O . VAL A 1 403 ? -2.160 -10.660 7.799 1.00 94.44 403 VAL A O 1
ATOM 3147 N N . VAL A 1 404 ? -0.752 -11.663 9.235 1.00 89.62 404 VAL A N 1
ATOM 3148 C CA . VAL A 1 404 ? -1.562 -12.865 9.450 1.00 89.62 404 VAL A CA 1
ATOM 3149 C C . VAL A 1 404 ? -2.953 -12.443 9.942 1.00 89.62 404 VAL A C 1
ATOM 3151 O O . VAL A 1 404 ? -3.081 -11.638 10.869 1.00 89.62 404 VAL A O 1
ATOM 3154 N N . GLY A 1 405 ? -3.999 -12.940 9.279 1.00 85.69 405 GLY A N 1
ATOM 3155 C CA . GLY A 1 405 ? -5.384 -12.481 9.459 1.00 85.69 405 GLY A CA 1
ATOM 3156 C C . GLY A 1 405 ? -5.826 -11.375 8.489 1.00 85.69 405 GLY A C 1
ATOM 3157 O O . GLY A 1 405 ? -6.951 -10.892 8.593 1.00 85.69 405 GLY A O 1
ATOM 3158 N N . GLY A 1 406 ? -4.965 -10.973 7.551 1.00 90.31 406 GLY A N 1
ATOM 3159 C CA . GLY A 1 406 ? -5.310 -10.164 6.379 1.00 90.31 406 GLY A CA 1
ATOM 3160 C C . GLY A 1 406 ? -5.420 -8.658 6.614 1.00 90.31 406 GLY A C 1
ATOM 3161 O O . GLY A 1 406 ? -5.848 -7.941 5.710 1.00 90.31 406 GLY A O 1
ATOM 3162 N N . ALA A 1 407 ? -5.106 -8.148 7.809 1.00 94.00 407 ALA A N 1
ATOM 3163 C CA . ALA A 1 407 ? -5.094 -6.703 8.040 1.00 94.00 407 ALA A CA 1
ATOM 3164 C C . ALA A 1 407 ? -3.862 -6.056 7.380 1.00 94.00 407 ALA A C 1
ATOM 3166 O O . ALA A 1 407 ? -2.796 -6.664 7.305 1.00 94.00 407 ALA A O 1
ATOM 3167 N N . ARG A 1 408 ? -4.006 -4.806 6.941 1.00 96.00 408 ARG A N 1
ATOM 3168 C CA . ARG A 1 408 ? -2.926 -3.950 6.429 1.00 96.00 408 ARG A CA 1
ATOM 3169 C C . ARG A 1 408 ? -2.574 -2.911 7.472 1.00 96.00 408 ARG A C 1
ATOM 3171 O O . ARG A 1 408 ? -3.450 -2.162 7.908 1.00 96.00 408 ARG A O 1
ATOM 3178 N N . LEU A 1 409 ? -1.312 -2.883 7.894 1.00 97.88 409 LEU A N 1
ATOM 3179 C CA . LEU A 1 409 ? -0.837 -1.988 8.948 1.00 97.88 409 LEU A CA 1
ATOM 3180 C C . LEU A 1 409 ? 0.453 -1.267 8.523 1.00 97.88 409 LEU A C 1
ATOM 3182 O O . LEU A 1 409 ? 1.259 -1.843 7.791 1.00 97.88 409 LEU A O 1
ATOM 3186 N N . PRO A 1 410 ? 0.689 -0.042 9.021 1.00 98.19 410 PRO A N 1
ATOM 3187 C CA . PRO A 1 410 ? 1.971 0.638 8.873 1.00 98.19 410 PRO A CA 1
ATOM 3188 C C . PRO A 1 410 ? 3.129 -0.159 9.494 1.00 98.19 410 PRO A C 1
ATOM 3190 O O . PRO A 1 410 ? 3.007 -0.710 10.596 1.00 98.19 410 PRO A O 1
ATOM 3193 N N . ALA A 1 411 ? 4.275 -0.192 8.817 1.00 97.06 411 ALA A N 1
ATOM 3194 C CA . ALA A 1 411 ? 5.438 -0.959 9.262 1.00 97.06 411 ALA A CA 1
ATOM 3195 C C . ALA A 1 411 ? 6.089 -0.421 10.545 1.00 97.06 411 ALA A C 1
ATOM 3197 O O . ALA A 1 411 ? 6.696 -1.185 11.296 1.00 97.06 411 ALA A O 1
ATOM 3198 N N . ASP A 1 412 ? 5.944 0.868 10.853 1.00 97.19 412 ASP A N 1
ATOM 3199 C CA . ASP A 1 412 ? 6.401 1.454 12.118 1.00 97.19 412 ASP A CA 1
ATOM 3200 C C . ASP A 1 412 ? 5.629 0.886 13.323 1.00 97.19 412 ASP A C 1
ATOM 3202 O O . ASP A 1 412 ? 6.237 0.528 14.336 1.00 97.19 412 ASP A O 1
ATOM 3206 N N . ALA A 1 413 ? 4.311 0.709 13.196 1.00 97.94 413 ALA A N 1
ATOM 3207 C CA . ALA A 1 413 ? 3.468 0.083 14.209 1.00 97.94 413 ALA A CA 1
ATOM 3208 C C . ALA A 1 413 ? 3.863 -1.386 14.431 1.00 97.94 413 ALA A C 1
ATOM 3210 O O . ALA A 1 413 ? 3.941 -1.847 15.576 1.00 97.94 413 ALA A O 1
ATOM 3211 N N . LEU A 1 414 ? 4.165 -2.113 13.357 1.00 97.50 414 LEU A N 1
ATOM 3212 C CA . LEU A 1 414 ? 4.618 -3.504 13.425 1.00 97.50 414 LEU A CA 1
ATOM 3213 C C . LEU A 1 414 ? 6.024 -3.623 14.021 1.00 97.50 414 LEU A C 1
ATOM 3215 O O . LEU A 1 414 ? 6.278 -4.470 14.882 1.00 97.50 414 LEU A O 1
ATOM 3219 N N . GLN A 1 415 ? 6.934 -2.728 13.644 1.00 97.12 415 GLN A N 1
ATOM 3220 C CA . GLN A 1 415 ? 8.275 -2.665 14.216 1.00 97.12 415 GLN A CA 1
ATOM 3221 C C . GLN A 1 415 ? 8.244 -2.304 15.708 1.00 97.12 415 GLN A C 1
ATOM 3223 O O . GLN A 1 415 ? 9.021 -2.868 16.483 1.00 97.12 415 GLN A O 1
ATOM 3228 N N . ALA A 1 416 ? 7.357 -1.398 16.127 1.00 97.38 416 ALA A N 1
ATOM 3229 C CA . ALA A 1 416 ? 7.159 -1.066 17.534 1.00 97.38 416 ALA A CA 1
ATOM 3230 C C . ALA A 1 416 ? 6.721 -2.300 18.340 1.00 97.38 416 ALA A C 1
ATOM 3232 O O . ALA A 1 416 ? 7.352 -2.610 19.350 1.00 97.38 416 ALA A O 1
ATOM 3233 N N . GLU A 1 417 ? 5.736 -3.059 17.847 1.00 96.38 417 GLU A N 1
ATOM 3234 C CA . GLU A 1 417 ? 5.293 -4.321 18.464 1.00 96.38 417 GLU A CA 1
ATOM 3235 C C . GLU A 1 417 ? 6.436 -5.344 18.553 1.00 96.38 417 GLU A C 1
ATOM 3237 O O . GLU A 1 417 ? 6.674 -5.922 19.615 1.00 96.38 417 GLU A O 1
ATOM 3242 N N . ARG A 1 418 ? 7.202 -5.538 17.470 1.00 95.81 418 ARG A N 1
ATOM 3243 C CA . ARG A 1 418 ? 8.360 -6.455 17.450 1.00 95.81 418 ARG A CA 1
ATOM 3244 C C . ARG A 1 418 ? 9.417 -6.100 18.494 1.00 95.81 418 ARG A C 1
ATOM 3246 O O . ARG A 1 418 ? 10.049 -6.990 19.054 1.00 95.81 418 ARG A O 1
ATOM 3253 N N . ARG A 1 419 ? 9.610 -4.806 18.757 1.00 96.69 419 ARG A N 1
ATOM 3254 C CA . ARG A 1 419 ? 10.547 -4.295 19.770 1.00 96.69 419 ARG A CA 1
ATOM 3255 C C . ARG A 1 419 ? 9.962 -4.282 21.187 1.00 96.69 419 ARG A C 1
ATOM 3257 O O . ARG A 1 419 ? 10.666 -3.899 22.116 1.00 96.69 419 ARG A O 1
ATOM 3264 N N . GLY A 1 420 ? 8.704 -4.692 21.362 1.00 95.00 420 GLY A N 1
ATOM 3265 C CA . GLY A 1 420 ? 8.009 -4.666 22.649 1.00 95.00 420 GLY A CA 1
ATOM 3266 C C . GLY A 1 420 ? 7.600 -3.262 23.104 1.00 95.00 420 GLY A C 1
ATOM 3267 O O . GLY A 1 420 ? 7.346 -3.054 24.290 1.00 95.00 420 GLY A O 1
ATOM 3268 N N . PHE A 1 421 ? 7.552 -2.290 22.191 1.00 96.56 421 PHE A N 1
ATOM 3269 C CA . PHE A 1 421 ? 7.018 -0.961 22.475 1.00 96.56 421 PHE A CA 1
ATOM 3270 C C . PHE A 1 421 ? 5.490 -0.942 22.337 1.00 96.56 421 PHE A C 1
ATOM 3272 O O . PHE A 1 421 ? 4.933 -1.742 21.582 1.00 96.56 421 PHE A O 1
ATOM 3279 N N . PRO A 1 422 ? 4.791 -0.019 23.026 1.00 95.62 422 PRO A N 1
ATOM 3280 C CA . PRO A 1 422 ? 3.351 0.142 22.863 1.00 95.62 422 PRO A CA 1
ATOM 3281 C C . PRO A 1 422 ? 2.974 0.359 21.394 1.00 95.62 422 PRO A C 1
ATOM 3283 O O . PRO A 1 422 ? 3.447 1.298 20.756 1.00 95.62 422 PRO A O 1
ATOM 3286 N N . SER A 1 423 ? 2.104 -0.502 20.872 1.00 97.31 423 SER A N 1
ATOM 3287 C CA . SER A 1 423 ? 1.625 -0.453 19.493 1.00 97.31 423 SER A CA 1
ATOM 3288 C C . SER A 1 423 ? 0.173 -0.912 19.421 1.00 97.31 423 SER A C 1
ATOM 3290 O O . SER A 1 423 ? -0.282 -1.699 20.245 1.00 97.31 423 SER A O 1
ATOM 3292 N N . PHE A 1 424 ? -0.573 -0.435 18.425 1.00 97.56 424 PHE A N 1
ATOM 3293 C CA . PHE A 1 424 ? -1.893 -0.994 18.126 1.00 97.56 424 PHE A CA 1
ATOM 3294 C C . PHE A 1 424 ? -1.818 -2.295 17.310 1.00 97.56 424 PHE A C 1
ATOM 3296 O O . PHE A 1 424 ? -2.807 -3.020 17.213 1.00 97.56 424 PHE A O 1
ATOM 3303 N N . ALA A 1 425 ? -0.638 -2.637 16.786 1.00 97.50 425 ALA A N 1
ATOM 3304 C CA . ALA A 1 425 ? -0.378 -3.884 16.075 1.00 97.50 425 ALA A CA 1
ATOM 3305 C C . ALA A 1 425 ? -0.185 -5.094 17.018 1.00 97.50 425 ALA A C 1
ATOM 3307 O O . ALA A 1 425 ? 0.373 -6.109 16.608 1.00 97.50 425 ALA A O 1
ATOM 3308 N N . THR A 1 426 ? -0.630 -5.017 18.280 1.00 95.56 426 THR A N 1
ATOM 3309 C CA . THR A 1 426 ? -0.417 -6.086 19.263 1.00 95.56 426 THR A CA 1
ATOM 3310 C C . THR A 1 426 ? -0.952 -7.435 18.799 1.00 95.56 426 THR A C 1
ATOM 3312 O O . THR A 1 426 ? -2.130 -7.590 18.442 1.00 95.56 426 THR A O 1
ATOM 3315 N N . GLY A 1 427 ? -0.055 -8.422 18.835 1.00 93.38 427 GLY A N 1
ATOM 3316 C CA . GLY A 1 427 ? -0.329 -9.789 18.403 1.00 93.38 427 GLY A CA 1
ATOM 3317 C C . GLY A 1 427 ? -0.424 -9.980 16.889 1.00 93.38 427 GLY A C 1
ATOM 3318 O O . GLY A 1 427 ? -0.762 -11.079 16.469 1.00 93.38 427 GLY A O 1
ATOM 3319 N N . CYS A 1 428 ? -0.136 -8.961 16.078 1.00 95.00 428 CYS A N 1
ATOM 3320 C CA . CYS A 1 428 ? -0.029 -9.116 14.632 1.00 95.00 428 CYS A CA 1
ATOM 3321 C C . CYS A 1 428 ? 1.365 -9.622 14.238 1.00 95.00 428 CYS A C 1
ATOM 3323 O O . CYS A 1 428 ? 2.370 -9.257 14.853 1.00 95.00 428 CYS A O 1
ATOM 3325 N N . VAL A 1 429 ? 1.417 -10.441 13.191 1.00 94.06 429 VAL A N 1
ATOM 3326 C CA . VAL A 1 429 ? 2.654 -10.959 12.594 1.00 94.06 429 VAL A CA 1
ATOM 3327 C C . VAL A 1 429 ? 2.637 -10.591 11.124 1.00 94.06 429 VAL A C 1
ATOM 3329 O O . VAL A 1 429 ? 1.648 -10.869 10.461 1.00 94.06 429 VAL A O 1
ATOM 3332 N N . GLU A 1 430 ? 3.693 -9.952 10.625 1.00 94.06 430 GLU A N 1
ATOM 3333 C CA . GLU A 1 430 ? 3.805 -9.637 9.195 1.00 94.06 430 GLU A CA 1
ATOM 3334 C C . GLU A 1 430 ? 3.761 -10.910 8.347 1.00 94.06 430 GLU A C 1
ATOM 3336 O O . GLU A 1 430 ? 4.436 -11.895 8.656 1.00 94.06 430 GLU A O 1
ATOM 3341 N N . ARG A 1 431 ? 2.983 -10.857 7.268 1.00 90.69 431 ARG A N 1
ATOM 3342 C CA . ARG A 1 431 ? 2.943 -11.869 6.221 1.00 90.69 431 ARG A CA 1
ATOM 3343 C C . ARG A 1 431 ? 4.044 -11.549 5.202 1.00 90.69 431 ARG A C 1
ATOM 3345 O O . ARG A 1 431 ? 4.088 -10.415 4.724 1.00 90.69 431 ARG A O 1
ATOM 3352 N N . PRO A 1 432 ? 4.918 -12.507 4.851 1.00 88.94 432 PRO A N 1
ATOM 3353 C CA . PRO A 1 432 ? 5.861 -12.322 3.754 1.00 88.94 432 PRO A CA 1
ATOM 3354 C C . PRO A 1 432 ? 5.116 -12.001 2.452 1.00 88.94 432 PRO A C 1
ATOM 3356 O O . PRO A 1 432 ? 4.130 -12.661 2.130 1.00 88.94 432 PRO A O 1
ATOM 3359 N N . VAL A 1 433 ? 5.578 -10.983 1.725 1.00 83.50 433 VAL A N 1
ATOM 3360 C CA . VAL A 1 433 ? 4.980 -10.559 0.445 1.00 83.50 433 VAL A CA 1
ATOM 3361 C C . VAL A 1 433 ? 5.408 -11.478 -0.701 1.00 83.50 433 VAL A C 1
ATOM 3363 O O . VAL A 1 433 ? 4.638 -11.731 -1.619 1.00 83.50 433 VAL A O 1
ATOM 3366 N N . ALA A 1 434 ? 6.626 -12.011 -0.635 1.00 85.62 434 ALA A N 1
ATOM 3367 C CA . ALA A 1 434 ? 7.209 -12.808 -1.700 1.00 85.62 434 ALA A CA 1
ATOM 3368 C C . ALA A 1 434 ? 7.971 -14.009 -1.146 1.00 85.62 434 ALA A C 1
ATOM 3370 O O . ALA A 1 434 ? 8.526 -13.962 -0.044 1.00 85.62 434 ALA A O 1
ATOM 3371 N N . ASP A 1 435 ? 8.037 -15.057 -1.961 1.00 87.75 435 ASP A N 1
ATOM 3372 C CA . ASP A 1 435 ? 8.938 -16.175 -1.728 1.00 87.75 435 ASP A CA 1
ATOM 3373 C C . ASP A 1 435 ? 10.332 -15.797 -2.245 1.00 87.75 435 ASP A C 1
ATOM 3375 O O . ASP A 1 435 ? 10.480 -15.155 -3.293 1.00 87.75 435 ASP A O 1
ATOM 3379 N N . LEU A 1 436 ? 11.381 -16.216 -1.535 1.00 90.88 436 LEU A N 1
ATOM 3380 C CA . LEU A 1 436 ? 12.730 -16.146 -2.095 1.00 90.88 436 LEU A CA 1
ATOM 3381 C C . LEU A 1 436 ? 12.813 -17.079 -3.303 1.00 90.88 436 LEU A C 1
ATOM 3383 O O . LEU A 1 436 ? 12.276 -18.186 -3.263 1.00 90.88 436 LEU A O 1
ATOM 3387 N N . MET A 1 437 ? 13.531 -16.666 -4.350 1.00 89.75 437 MET A N 1
ATOM 3388 C CA . MET A 1 437 ? 13.645 -17.454 -5.584 1.00 89.75 437 MET A CA 1
ATOM 3389 C C . MET A 1 437 ? 14.072 -18.908 -5.324 1.00 89.75 437 MET A C 1
ATOM 3391 O O . MET A 1 437 ? 13.492 -19.824 -5.898 1.00 89.75 437 MET A O 1
ATOM 3395 N N . ASP A 1 438 ? 15.028 -19.139 -4.422 1.00 89.38 438 ASP A N 1
ATOM 3396 C CA . ASP A 1 438 ? 15.487 -20.494 -4.090 1.00 89.38 438 ASP A CA 1
ATOM 3397 C C . ASP A 1 438 ? 14.377 -21.343 -3.448 1.00 89.38 438 ASP A C 1
ATOM 3399 O O . ASP A 1 438 ? 14.167 -22.486 -3.846 1.00 89.38 438 ASP A O 1
ATOM 3403 N N . GLN A 1 439 ? 13.609 -20.766 -2.519 1.00 91.81 439 GLN A N 1
ATOM 3404 C CA . GLN A 1 439 ? 12.469 -21.441 -1.884 1.00 91.81 439 GLN A CA 1
ATOM 3405 C C . GLN A 1 439 ? 11.375 -21.742 -2.908 1.00 91.81 439 GLN A C 1
ATOM 3407 O O . GLN A 1 439 ? 10.790 -22.824 -2.918 1.00 91.81 439 GLN A O 1
ATOM 3412 N N . TRP A 1 440 ? 11.125 -20.796 -3.809 1.00 89.50 440 TRP A N 1
ATOM 3413 C CA . TRP A 1 440 ? 10.157 -20.967 -4.877 1.00 89.50 440 TRP A CA 1
ATOM 3414 C C . TRP A 1 440 ? 10.579 -22.093 -5.840 1.00 89.50 440 TRP A C 1
ATOM 3416 O O . TRP A 1 440 ? 9.772 -22.962 -6.170 1.00 89.50 440 TRP A O 1
ATOM 3426 N N . LEU A 1 441 ? 11.857 -22.162 -6.220 1.00 88.62 441 LEU A N 1
ATOM 3427 C CA . LEU A 1 441 ? 12.395 -23.233 -7.068 1.00 88.62 441 LEU A CA 1
ATOM 3428 C C . LEU A 1 441 ? 12.374 -24.611 -6.388 1.00 88.62 441 LEU A C 1
ATOM 3430 O O . LEU A 1 441 ? 12.198 -25.614 -7.079 1.00 88.62 441 LEU A O 1
ATOM 3434 N N . GLU A 1 442 ? 12.526 -24.683 -5.063 1.00 90.62 442 GLU A N 1
ATOM 3435 C CA . GLU A 1 442 ? 12.379 -25.935 -4.303 1.00 90.62 442 GLU A CA 1
ATOM 3436 C C . GLU A 1 442 ? 10.950 -26.486 -4.376 1.00 90.62 442 GLU A C 1
ATOM 3438 O O . GLU A 1 442 ? 10.755 -27.695 -4.526 1.00 90.62 442 GLU A O 1
ATOM 3443 N N . VAL A 1 443 ? 9.949 -25.603 -4.318 1.00 89.38 443 VAL A N 1
ATOM 3444 C CA . VAL A 1 443 ? 8.533 -25.975 -4.456 1.00 89.38 443 VAL A CA 1
ATOM 3445 C C . VAL A 1 443 ? 8.186 -26.307 -5.913 1.00 89.38 443 VAL A C 1
ATOM 3447 O O . VAL A 1 443 ? 7.350 -27.177 -6.172 1.00 89.38 443 VAL A O 1
ATOM 3450 N N . TYR A 1 444 ? 8.858 -25.664 -6.873 1.00 87.81 444 TYR A N 1
ATOM 3451 C CA . TYR A 1 444 ? 8.538 -25.734 -8.299 1.00 87.81 444 TYR A CA 1
ATOM 3452 C C . TYR A 1 444 ? 9.745 -26.099 -9.197 1.00 87.81 444 TYR A C 1
ATOM 3454 O O . TYR A 1 444 ? 10.060 -25.384 -10.153 1.00 87.81 444 TYR A O 1
ATOM 3462 N N . PRO A 1 445 ? 10.400 -27.259 -8.990 1.00 87.81 445 PRO A N 1
ATOM 3463 C CA . PRO A 1 445 ? 11.685 -27.583 -9.627 1.00 87.81 445 PRO A CA 1
ATOM 3464 C C . PRO A 1 445 ? 11.618 -27.791 -11.150 1.00 87.81 445 PRO A C 1
ATOM 3466 O O . PRO A 1 445 ? 12.644 -27.767 -11.828 1.00 87.81 445 PRO A O 1
ATOM 3469 N N . GLY A 1 446 ? 10.424 -28.031 -11.701 1.00 83.81 446 GLY A N 1
ATOM 3470 C CA . GLY A 1 446 ? 10.209 -28.311 -13.125 1.00 83.81 446 GLY A CA 1
ATOM 3471 C C . GLY A 1 446 ? 9.793 -27.102 -13.958 1.00 83.81 446 GLY A C 1
ATOM 3472 O O . GLY A 1 446 ? 9.461 -27.266 -15.133 1.00 83.81 446 GLY A O 1
ATOM 3473 N N . VAL A 1 447 ? 9.740 -25.910 -13.366 1.00 81.12 447 VAL A N 1
ATOM 3474 C CA . VAL A 1 447 ? 9.131 -24.772 -14.044 1.00 81.12 447 VAL A CA 1
ATOM 3475 C C . VAL A 1 447 ? 10.067 -24.178 -15.110 1.00 81.12 447 VAL A C 1
ATOM 3477 O O . VAL A 1 447 ? 11.250 -23.949 -14.834 1.00 81.12 447 VAL A O 1
ATOM 3480 N N . PRO A 1 448 ? 9.578 -23.951 -16.352 1.00 79.19 448 PRO A N 1
ATOM 3481 C CA . PRO A 1 448 ? 10.381 -23.354 -17.408 1.00 79.19 448 PRO A CA 1
ATOM 3482 C C . PRO A 1 448 ? 10.861 -21.962 -17.015 1.00 79.19 448 PRO A C 1
ATOM 3484 O O . PRO A 1 448 ? 10.062 -21.069 -16.752 1.00 79.19 448 PRO A O 1
ATOM 3487 N N . LYS A 1 449 ? 12.179 -21.790 -17.049 1.00 83.19 449 LYS A N 1
ATOM 3488 C CA . LYS A 1 449 ? 12.854 -20.529 -16.755 1.00 83.19 449 LYS A CA 1
ATOM 3489 C C . LYS A 1 449 ? 12.593 -19.504 -17.853 1.00 83.19 449 LYS A C 1
ATOM 3491 O O . LYS A 1 449 ? 12.722 -19.829 -19.041 1.00 83.19 449 LYS A O 1
ATOM 3496 N N . SER A 1 450 ? 12.321 -18.261 -17.460 1.00 86.62 450 SER A N 1
ATOM 3497 C CA . SER A 1 450 ? 12.276 -17.118 -18.382 1.00 86.62 450 SER A CA 1
ATOM 3498 C C . SER A 1 450 ? 13.512 -17.049 -19.298 1.00 86.62 450 SER A C 1
ATOM 3500 O O . SER A 1 450 ? 14.598 -17.543 -18.972 1.00 86.62 450 SER A O 1
ATOM 3502 N N . ARG A 1 451 ? 13.371 -16.412 -20.471 1.00 90.25 451 ARG A N 1
ATOM 3503 C CA . ARG A 1 451 ? 14.502 -16.157 -21.385 1.00 90.25 451 ARG A CA 1
ATOM 3504 C C . ARG A 1 451 ? 15.665 -15.500 -20.649 1.00 90.25 451 ARG A C 1
ATOM 3506 O O . ARG A 1 451 ? 16.796 -15.966 -20.756 1.00 90.25 451 ARG A O 1
ATOM 3513 N N . THR A 1 452 ? 15.375 -14.436 -19.904 1.00 90.88 452 THR A N 1
ATOM 3514 C CA . THR A 1 452 ? 16.371 -13.685 -19.141 1.00 90.88 452 THR A CA 1
ATOM 3515 C C . THR A 1 452 ? 17.123 -14.617 -18.198 1.00 90.88 452 THR A C 1
ATOM 3517 O O . THR A 1 452 ? 18.347 -14.669 -18.253 1.00 90.88 452 THR A O 1
ATOM 3520 N N . PHE A 1 453 ? 16.417 -15.455 -17.436 1.00 89.56 453 PHE A N 1
ATOM 3521 C CA . PHE A 1 453 ? 17.054 -16.403 -16.525 1.00 89.56 453 PHE A CA 1
ATOM 3522 C C . PHE A 1 453 ? 17.909 -17.453 -17.260 1.00 89.56 453 PHE A C 1
ATOM 3524 O O . PHE A 1 453 ? 19.033 -17.741 -16.847 1.00 89.56 453 PHE A O 1
ATOM 3531 N N . ARG A 1 454 ? 17.437 -18.010 -18.386 1.00 91.12 454 ARG A N 1
ATOM 3532 C CA . ARG A 1 454 ? 18.230 -18.953 -19.207 1.00 91.12 454 ARG A CA 1
ATOM 3533 C C . ARG A 1 454 ? 19.519 -18.313 -19.727 1.00 91.12 454 ARG A C 1
ATOM 3535 O O . ARG A 1 454 ? 20.590 -18.916 -19.640 1.00 91.12 454 ARG A O 1
ATOM 3542 N N . ASN A 1 455 ? 19.426 -17.084 -20.223 1.00 95.00 455 ASN A N 1
ATOM 3543 C CA . ASN A 1 455 ? 20.576 -16.325 -20.701 1.00 95.00 455 ASN A CA 1
ATOM 3544 C C . ASN A 1 455 ? 21.559 -16.002 -19.560 1.00 95.00 455 ASN A C 1
ATOM 3546 O O . ASN A 1 455 ? 22.771 -16.095 -19.746 1.00 95.00 455 ASN A O 1
ATOM 3550 N N . GLU A 1 456 ? 21.074 -15.705 -18.357 1.00 95.00 456 GLU A N 1
ATOM 3551 C CA . GLU A 1 456 ? 21.925 -15.519 -17.174 1.00 95.00 456 GLU A CA 1
ATOM 3552 C C . GLU A 1 456 ? 22.682 -16.785 -16.792 1.00 95.00 456 GLU A C 1
ATOM 3554 O O . GLU A 1 456 ? 23.881 -16.727 -16.526 1.00 95.00 456 GLU A O 1
ATOM 3559 N N . GLN A 1 457 ? 22.022 -17.946 -16.831 1.00 93.12 457 GLN A N 1
ATOM 3560 C CA . GLN A 1 457 ? 22.693 -19.225 -16.594 1.00 93.12 457 GLN A CA 1
ATOM 3561 C C . GLN A 1 457 ? 23.767 -19.509 -17.649 1.00 93.12 457 GLN A C 1
ATOM 3563 O O . GLN A 1 457 ? 24.850 -19.985 -17.314 1.00 93.12 457 GLN A O 1
ATOM 3568 N N . LYS A 1 458 ? 23.488 -19.192 -18.919 1.00 96.06 458 LYS A N 1
ATOM 3569 C CA . LYS A 1 458 ? 24.426 -19.397 -20.033 1.00 96.06 458 LYS A CA 1
ATOM 3570 C C . LYS A 1 458 ? 25.642 -18.471 -19.948 1.00 96.06 458 LYS A C 1
ATOM 3572 O O . LYS A 1 458 ? 26.756 -18.886 -20.265 1.00 96.06 458 LYS A O 1
ATOM 3577 N N . THR A 1 459 ? 25.433 -17.225 -19.531 1.00 96.81 459 THR A N 1
ATOM 3578 C CA . THR A 1 459 ? 26.490 -16.204 -19.458 1.00 96.81 459 THR A CA 1
ATOM 3579 C C . THR A 1 459 ? 27.214 -16.153 -18.116 1.00 96.81 459 THR A C 1
ATOM 3581 O O . THR A 1 459 ? 28.306 -15.592 -18.041 1.00 96.81 459 THR A O 1
ATOM 3584 N N . GLY A 1 460 ? 26.626 -16.716 -17.058 1.00 96.31 460 GLY A N 1
ATOM 3585 C CA . GLY A 1 460 ? 27.122 -16.596 -15.686 1.00 96.31 460 GLY A CA 1
ATOM 3586 C C . GLY A 1 460 ? 27.021 -15.174 -15.120 1.00 96.31 460 GLY A C 1
ATOM 3587 O O . GLY A 1 460 ? 27.708 -14.862 -14.153 1.00 96.31 460 GLY A O 1
ATOM 3588 N N . THR A 1 461 ? 26.221 -14.296 -15.732 1.00 96.06 461 THR A N 1
ATOM 3589 C CA . THR A 1 461 ? 26.097 -12.876 -15.365 1.00 96.06 461 THR A CA 1
ATOM 3590 C C . THR A 1 461 ? 24.628 -12.495 -15.275 1.00 96.06 461 THR A C 1
ATOM 3592 O O . THR A 1 461 ? 23.856 -12.892 -16.139 1.00 96.06 461 THR A O 1
ATOM 3595 N N . LYS A 1 462 ? 24.242 -11.699 -14.270 1.00 95.62 462 LYS A N 1
ATOM 3596 C CA . LYS A 1 462 ? 22.892 -11.123 -14.177 1.00 95.62 462 LYS A CA 1
ATOM 3597 C C . LYS A 1 462 ? 22.702 -10.071 -15.269 1.00 95.62 462 LYS A C 1
ATOM 3599 O O . LYS A 1 462 ? 23.503 -9.147 -15.384 1.00 95.62 462 LYS A O 1
ATOM 3604 N N . LEU A 1 463 ? 21.650 -10.214 -16.068 1.00 95.88 463 LEU A N 1
ATOM 3605 C CA . LEU A 1 463 ? 21.404 -9.356 -17.233 1.00 95.88 463 LEU A CA 1
ATOM 3606 C C . LEU A 1 463 ? 20.528 -8.151 -16.900 1.00 95.88 463 LEU A C 1
ATOM 3608 O O . LEU A 1 463 ? 20.428 -7.217 -17.691 1.00 95.88 463 LEU A O 1
ATOM 3612 N N . VAL A 1 464 ? 19.888 -8.179 -15.735 1.00 94.75 464 VAL A N 1
ATOM 3613 C CA . VAL A 1 464 ? 18.943 -7.163 -15.285 1.00 94.75 464 VAL A CA 1
ATOM 3614 C C . VAL A 1 464 ? 19.154 -6.939 -13.794 1.00 94.75 464 VAL A C 1
ATOM 3616 O O . VAL A 1 464 ? 19.248 -7.898 -13.034 1.00 94.75 464 VAL A O 1
ATOM 3619 N N . LEU A 1 465 ? 19.226 -5.695 -13.347 1.00 95.81 465 LEU A N 1
ATOM 3620 C CA . LEU A 1 465 ? 19.354 -5.348 -11.933 1.00 95.81 465 LEU A CA 1
ATOM 3621 C C . LEU A 1 465 ? 18.476 -4.136 -11.639 1.00 95.81 465 LEU A C 1
ATOM 3623 O O . LEU A 1 465 ? 18.135 -3.391 -12.558 1.00 95.81 465 LEU A O 1
ATOM 3627 N N . ALA A 1 466 ? 18.144 -3.930 -10.365 1.00 96.75 466 ALA A N 1
ATOM 3628 C CA . ALA A 1 466 ? 17.575 -2.663 -9.936 1.00 96.75 466 ALA A CA 1
ATOM 3629 C C . ALA A 1 466 ? 18.545 -1.518 -10.262 1.00 96.75 466 ALA A C 1
ATOM 3631 O O . ALA A 1 466 ? 19.753 -1.616 -10.029 1.00 96.75 466 ALA A O 1
ATOM 3632 N N . GLU A 1 467 ? 18.018 -0.425 -10.806 1.00 97.50 467 GLU A N 1
ATOM 3633 C CA . GLU A 1 467 ? 18.815 0.711 -11.263 1.00 97.50 467 GLU A CA 1
ATOM 3634 C C . GLU A 1 467 ? 18.578 1.916 -10.347 1.00 97.50 467 GLU A C 1
ATOM 3636 O O . GLU A 1 467 ? 17.445 2.366 -10.173 1.00 97.50 467 GLU A O 1
ATOM 3641 N N . LYS A 1 468 ? 19.654 2.462 -9.769 1.00 98.00 468 LYS A N 1
ATOM 3642 C CA . LYS A 1 468 ? 19.600 3.696 -8.978 1.00 98.00 468 LYS A CA 1
ATOM 3643 C C . LYS A 1 468 ? 19.794 4.913 -9.878 1.00 98.00 468 LYS A C 1
ATOM 3645 O O . LYS A 1 468 ? 20.854 5.064 -10.482 1.00 98.00 468 LYS A O 1
ATOM 3650 N N . ARG A 1 469 ? 18.830 5.830 -9.877 1.00 97.88 469 ARG A N 1
ATOM 3651 C CA . ARG A 1 469 ? 18.861 7.102 -10.610 1.00 97.88 469 ARG A CA 1
ATOM 3652 C C . ARG A 1 469 ? 19.005 8.275 -9.653 1.00 97.88 469 ARG A C 1
ATOM 3654 O O . ARG A 1 469 ? 18.347 8.330 -8.614 1.00 97.88 469 ARG A O 1
ATOM 3661 N N . THR A 1 470 ? 19.881 9.212 -9.997 1.00 98.12 470 THR A N 1
ATOM 3662 C CA . THR A 1 470 ? 20.209 10.400 -9.192 1.00 98.12 470 THR A CA 1
ATOM 3663 C C . THR A 1 470 ? 20.470 11.605 -10.102 1.00 98.12 470 THR A C 1
ATOM 3665 O O . THR A 1 470 ? 20.461 11.491 -11.330 1.00 98.12 470 THR A O 1
ATOM 3668 N N . GLY A 1 471 ? 20.708 12.783 -9.519 1.00 96.62 471 GLY A N 1
ATOM 3669 C CA . GLY A 1 471 ? 21.093 13.972 -10.284 1.00 96.62 471 GLY A CA 1
ATOM 3670 C C . GLY A 1 471 ? 19.961 14.454 -11.189 1.00 96.62 471 GLY A C 1
ATOM 3671 O O . GLY A 1 471 ? 18.858 14.667 -10.709 1.00 96.62 471 GLY A O 1
ATOM 3672 N N . SER A 1 472 ? 20.219 14.634 -12.483 1.00 96.00 472 SER A N 1
ATOM 3673 C CA . SER A 1 472 ? 19.184 14.995 -13.465 1.00 96.00 472 SER A CA 1
ATOM 3674 C C . SER A 1 472 ? 18.319 13.810 -13.908 1.00 96.00 472 SER A C 1
ATOM 3676 O O . SER A 1 472 ? 17.268 14.022 -14.499 1.00 96.00 472 SER A O 1
ATOM 3678 N N . ASP A 1 473 ? 18.749 12.575 -13.636 1.00 95.75 473 ASP A N 1
ATOM 3679 C CA . ASP A 1 473 ? 18.078 11.351 -14.098 1.00 95.75 473 ASP A CA 1
ATOM 3680 C C . ASP A 1 473 ? 17.078 10.802 -13.066 1.00 95.75 473 ASP A C 1
ATOM 3682 O O . ASP A 1 473 ? 16.340 9.866 -13.357 1.00 95.75 473 ASP A O 1
ATOM 3686 N N . PHE A 1 474 ? 17.015 11.373 -11.854 1.00 96.88 474 PHE A N 1
ATOM 3687 C CA . PHE A 1 474 ? 16.155 10.837 -10.790 1.00 96.88 474 PHE A CA 1
ATOM 3688 C C . PHE A 1 474 ? 14.660 10.857 -11.147 1.00 96.88 474 PHE A C 1
ATOM 3690 O O . PHE A 1 474 ? 13.920 10.052 -10.609 1.00 96.88 474 PHE A O 1
ATOM 3697 N N . LEU A 1 475 ? 14.203 11.708 -12.069 1.00 95.00 475 LEU A N 1
ATOM 3698 C CA . LEU A 1 475 ? 12.805 11.729 -12.531 1.00 95.00 475 LEU A CA 1
ATOM 3699 C C . LEU A 1 475 ? 12.599 11.045 -13.889 1.00 95.00 475 LEU A C 1
ATOM 3701 O O . LEU A 1 475 ? 11.522 11.155 -14.471 1.00 95.00 475 LEU A O 1
ATOM 3705 N N . ALA A 1 476 ? 13.615 10.369 -14.429 1.00 93.56 476 ALA A N 1
ATOM 3706 C CA . ALA A 1 476 ? 13.497 9.728 -15.730 1.00 93.56 476 ALA A CA 1
ATOM 3707 C C . ALA A 1 476 ? 12.497 8.565 -15.682 1.00 93.56 476 ALA A C 1
ATOM 3709 O O . ALA A 1 476 ? 12.644 7.645 -14.877 1.00 93.56 476 ALA A O 1
ATOM 3710 N N . LEU A 1 477 ? 11.538 8.570 -16.612 1.00 91.19 477 LEU A N 1
ATOM 3711 C CA . LEU A 1 477 ? 10.505 7.539 -16.767 1.00 91.19 477 LEU A CA 1
ATOM 3712 C C . LEU A 1 477 ? 10.918 6.384 -17.692 1.00 91.19 477 LEU A C 1
ATOM 3714 O O . LEU A 1 477 ? 10.077 5.644 -18.189 1.00 91.19 477 LEU A O 1
ATOM 3718 N N . ARG A 1 478 ? 12.214 6.210 -17.969 1.00 92.12 478 ARG A N 1
ATOM 3719 C CA . ARG A 1 478 ? 12.672 5.160 -18.892 1.00 92.12 478 ARG A CA 1
ATOM 3720 C C . ARG A 1 478 ? 12.594 3.762 -18.255 1.00 92.12 478 ARG A C 1
ATOM 3722 O O . ARG A 1 478 ? 12.960 3.630 -17.082 1.00 92.12 478 ARG A O 1
ATOM 3729 N N . PRO A 1 479 ? 12.193 2.717 -18.998 1.00 93.44 479 PRO A N 1
ATOM 3730 C CA . PRO A 1 479 ? 12.257 1.339 -18.516 1.00 93.44 479 PRO A CA 1
ATOM 3731 C C . PRO A 1 479 ? 13.705 0.853 -18.392 1.00 93.44 479 PRO A C 1
ATOM 3733 O O . PRO A 1 479 ? 14.620 1.386 -19.035 1.00 93.44 479 PRO A O 1
ATOM 3736 N N . ILE A 1 480 ? 13.917 -0.170 -17.565 1.00 94.94 480 ILE A N 1
ATOM 3737 C CA . ILE A 1 480 ? 15.184 -0.905 -17.511 1.00 94.94 480 ILE A CA 1
ATOM 3738 C C . ILE A 1 480 ? 15.332 -1.733 -18.787 1.00 94.94 480 ILE A C 1
ATOM 3740 O O . ILE A 1 480 ? 14.367 -2.310 -19.289 1.00 94.94 480 ILE A O 1
ATOM 3744 N N . LYS A 1 481 ? 16.558 -1.797 -19.313 1.00 95.31 481 LYS A N 1
ATOM 3745 C CA . LYS A 1 481 ? 16.905 -2.622 -20.473 1.00 95.31 481 LYS A CA 1
ATOM 3746 C C . LYS A 1 481 ? 17.794 -3.785 -20.056 1.00 95.31 481 LYS A C 1
ATOM 3748 O O . LYS A 1 481 ? 18.751 -3.599 -19.307 1.00 95.31 481 LYS A O 1
ATOM 3753 N N . GLU A 1 482 ? 17.495 -4.965 -20.583 1.00 94.88 482 GLU A N 1
ATOM 3754 C CA . GLU A 1 482 ? 18.323 -6.158 -20.436 1.00 94.88 482 GLU A CA 1
ATOM 3755 C C . GLU A 1 482 ? 19.702 -5.927 -21.081 1.00 94.88 482 GLU A C 1
ATOM 3757 O O . GLU A 1 482 ? 19.814 -5.533 -22.246 1.00 94.88 482 GLU A O 1
ATOM 3762 N N . ILE A 1 483 ? 20.766 -6.181 -20.323 1.00 95.94 483 ILE A N 1
ATOM 3763 C CA . ILE A 1 483 ? 22.153 -5.979 -20.751 1.00 95.94 483 ILE A CA 1
ATOM 3764 C C . ILE A 1 483 ? 22.587 -7.143 -21.652 1.00 95.94 483 ILE A C 1
ATOM 3766 O O . ILE A 1 483 ? 22.234 -8.296 -21.418 1.00 95.94 483 ILE A O 1
ATOM 3770 N N . THR A 1 484 ? 23.374 -6.857 -22.691 1.00 96.75 484 THR A N 1
ATOM 3771 C CA . THR A 1 484 ? 24.116 -7.875 -23.454 1.00 96.75 484 THR A CA 1
ATOM 3772 C C . THR A 1 484 ? 25.564 -7.878 -22.955 1.00 96.75 484 THR A C 1
ATOM 3774 O O . THR A 1 484 ? 26.247 -6.869 -23.138 1.00 96.75 484 THR A O 1
ATOM 3777 N N . PRO A 1 485 ? 26.056 -8.950 -22.305 1.00 97.06 485 PRO A N 1
ATOM 3778 C CA . PRO A 1 485 ? 27.419 -8.977 -21.786 1.00 97.06 485 PRO A CA 1
ATOM 3779 C C . PRO A 1 485 ? 28.462 -8.945 -22.911 1.00 97.06 485 PRO A C 1
ATOM 3781 O O . PRO A 1 485 ? 28.215 -9.406 -24.025 1.00 97.06 485 PRO A O 1
ATOM 3784 N N . ASN A 1 486 ? 29.665 -8.452 -22.610 1.00 97.19 486 ASN A N 1
ATOM 3785 C CA . ASN A 1 486 ? 30.766 -8.420 -23.576 1.00 97.19 486 ASN A CA 1
ATOM 3786 C C . ASN A 1 486 ? 31.099 -9.830 -24.097 1.00 97.19 486 ASN A C 1
ATOM 3788 O O . ASN A 1 486 ? 31.207 -10.775 -23.317 1.00 97.19 486 ASN A O 1
ATOM 3792 N N . GLY A 1 487 ? 31.297 -9.958 -25.413 1.00 97.12 487 GLY A N 1
ATOM 3793 C CA . GLY A 1 487 ? 31.566 -11.244 -26.070 1.00 97.12 487 GLY A CA 1
ATOM 3794 C C . GLY A 1 487 ? 30.319 -12.090 -26.347 1.00 97.12 487 GLY A C 1
ATOM 3795 O O . GLY A 1 487 ? 30.455 -13.245 -26.749 1.00 97.12 487 GLY A O 1
ATOM 3796 N N . TRP A 1 488 ? 29.124 -11.530 -26.145 1.00 98.00 488 TRP A N 1
ATOM 3797 C CA . TRP A 1 488 ? 27.856 -12.161 -26.492 1.00 98.00 488 TRP A CA 1
ATOM 3798 C C . TRP A 1 488 ? 27.086 -11.333 -27.518 1.00 98.00 488 TRP A C 1
ATOM 3800 O O . TRP A 1 488 ? 27.157 -10.104 -27.531 1.00 98.00 488 TRP A O 1
ATOM 3810 N N . VAL A 1 489 ? 26.315 -12.017 -28.355 1.00 97.06 489 VAL A N 1
ATOM 3811 C CA . VAL A 1 489 ? 25.389 -11.428 -29.326 1.00 97.06 489 VAL A CA 1
ATOM 3812 C C . VAL A 1 489 ? 24.005 -12.032 -29.147 1.00 97.06 489 VAL A C 1
ATOM 3814 O O . VAL A 1 489 ? 23.868 -13.194 -28.769 1.00 97.06 489 VAL A O 1
ATOM 3817 N N . ARG A 1 490 ? 22.965 -11.233 -29.396 1.00 95.19 490 ARG A N 1
ATOM 3818 C CA . ARG A 1 490 ? 21.579 -11.713 -29.395 1.00 95.19 490 ARG A CA 1
ATOM 3819 C C . ARG A 1 490 ? 21.235 -12.240 -30.775 1.00 95.19 490 ARG A C 1
ATOM 3821 O O . ARG A 1 490 ? 21.441 -11.536 -31.761 1.00 95.19 490 ARG A O 1
ATOM 3828 N N . THR A 1 491 ? 20.717 -13.456 -30.834 1.00 94.81 491 THR A N 1
ATOM 3829 C CA . THR A 1 491 ? 20.401 -14.146 -32.086 1.00 94.81 491 THR A CA 1
ATOM 3830 C C . THR A 1 491 ? 18.968 -14.669 -32.070 1.00 94.81 491 THR A C 1
ATOM 3832 O O . THR A 1 491 ? 18.373 -14.881 -31.011 1.00 94.81 491 THR A O 1
ATOM 3835 N N . GLY A 1 492 ? 18.402 -14.847 -33.266 1.00 91.88 492 GLY A N 1
ATOM 3836 C CA . GLY A 1 492 ? 17.059 -15.391 -33.445 1.00 91.88 492 GLY A CA 1
ATOM 3837 C C . GLY A 1 492 ? 15.915 -14.466 -32.995 1.00 91.88 492 GLY A C 1
ATOM 3838 O O . GLY A 1 492 ? 16.147 -13.358 -32.506 1.00 91.88 492 GLY A O 1
ATOM 3839 N N . PRO A 1 493 ? 14.660 -14.914 -33.180 1.00 87.88 493 PRO A N 1
ATOM 3840 C CA . PRO A 1 493 ? 13.468 -14.166 -32.772 1.00 87.88 493 PRO A CA 1
ATOM 3841 C C . PRO A 1 493 ? 13.341 -14.058 -31.247 1.00 87.88 493 PRO A C 1
ATOM 3843 O O . PRO A 1 493 ? 12.846 -13.052 -30.743 1.00 87.88 493 PRO A O 1
ATOM 3846 N N . ASP A 1 494 ? 13.848 -15.055 -30.519 1.00 85.75 494 ASP A N 1
ATOM 3847 C CA . ASP A 1 494 ? 13.78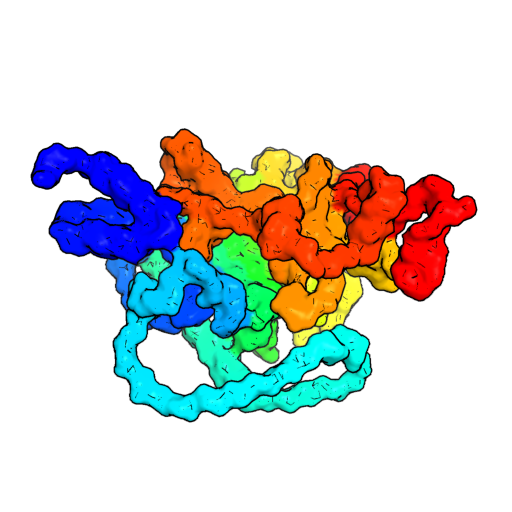0 -15.098 -29.060 1.00 85.75 494 ASP A CA 1
ATOM 3848 C C . ASP A 1 494 ? 14.819 -14.190 -28.391 1.00 85.75 494 ASP A C 1
ATOM 3850 O O . ASP A 1 494 ? 14.668 -13.869 -27.216 1.00 85.75 494 ASP A O 1
ATOM 3854 N N . LEU A 1 495 ? 15.823 -13.694 -29.129 1.00 91.81 495 LEU A N 1
ATOM 3855 C CA . LEU A 1 495 ? 16.940 -12.889 -28.612 1.00 91.81 495 LEU A CA 1
ATOM 3856 C C . LEU A 1 495 ? 17.798 -13.628 -27.576 1.00 91.81 495 LEU A C 1
ATOM 3858 O O . LEU A 1 495 ? 18.258 -13.037 -26.587 1.00 91.81 495 LEU A O 1
ATOM 3862 N N . ASP A 1 496 ? 18.022 -14.914 -27.822 1.00 93.00 496 ASP A N 1
ATOM 3863 C CA . ASP A 1 496 ? 18.929 -15.743 -27.038 1.00 93.00 496 ASP A CA 1
ATOM 3864 C C . ASP A 1 496 ? 20.377 -15.269 -27.210 1.00 93.00 496 ASP A C 1
ATOM 3866 O O . ASP A 1 496 ? 20.786 -14.804 -28.279 1.00 93.00 496 ASP A O 1
ATOM 3870 N N . LEU A 1 497 ? 21.166 -15.376 -26.138 1.00 95.75 497 LEU A N 1
ATOM 3871 C CA . LEU A 1 497 ? 22.571 -14.977 -26.161 1.00 95.75 497 LEU A CA 1
ATOM 3872 C C . LEU A 1 497 ? 23.457 -16.103 -26.694 1.00 95.75 497 LEU A C 1
ATOM 3874 O O . LEU A 1 497 ? 23.471 -17.203 -26.147 1.00 95.75 497 LEU A O 1
ATOM 3878 N N . GLU A 1 498 ? 24.269 -15.819 -27.707 1.00 96.06 498 GLU A N 1
ATOM 3879 C CA . GLU A 1 498 ? 25.320 -16.696 -28.236 1.00 96.06 498 GLU A CA 1
ATOM 3880 C C . GLU A 1 498 ? 26.690 -16.031 -28.097 1.00 96.06 498 GLU A C 1
ATOM 3882 O O . GLU A 1 498 ? 26.778 -14.806 -28.015 1.00 96.06 498 GLU A O 1
ATOM 3887 N N . ARG A 1 499 ? 27.768 -16.823 -28.012 1.00 95.94 499 ARG A N 1
ATOM 3888 C CA . ARG A 1 499 ? 29.119 -16.246 -28.016 1.00 95.94 499 ARG A CA 1
ATOM 3889 C C . ARG A 1 499 ? 29.402 -15.658 -29.399 1.00 95.94 499 ARG A C 1
ATOM 3891 O O . ARG A 1 499 ? 29.131 -16.327 -30.392 1.00 95.94 499 ARG A O 1
ATOM 3898 N N . ALA A 1 500 ? 29.906 -14.425 -29.406 1.00 91.75 500 ALA A N 1
ATOM 3899 C CA . ALA A 1 500 ? 30.224 -13.649 -30.603 1.00 91.75 500 ALA A CA 1
ATOM 3900 C C . ALA A 1 500 ? 31.343 -14.267 -31.451 1.00 91.75 500 ALA A C 1
ATOM 3902 O O . ALA A 1 500 ? 32.238 -14.923 -30.860 1.00 91.75 500 ALA A O 1
#

Foldseek 3Di:
DVPDDLVVLLVVLLQLLLDLCSLQVLVVQLVPDVSSVVSSLLVNQLADEAEQQLLQQCLVPPDLVSLQSYAEYAYEYAPPPDCLVVVVSPPPDQPDPSPNDDDPPDDDPPDDDDPDDPPVPPVPPDDDDDPDDPVLVVLAVVLAVSLLSCLVVQLSNQNHQEYAYAYDLRRLSYAYELVSLLSNLQSHHLNHQYYHDHNLLSHDYDPPDLHDNLVSLLVNQQRHAYYADDYLAEALSSFWDFPPPPPPPPDDDDDDPDGDTDTRHNLNYQEYEAEQEDHSPRAGRAYNDPPVNDDRPSVDGRLVRNLVSLLVCLPDPPNVSVLNHFYWYWYWFDPPPDPFFFTWIWIFRSNQLKIKIWGWADFDQDPPQPAWTWIADPVRFTWIARHVVLVVCVRSVNCWFAWSNGGIDGVVLVVCCVVVHDHSCRSTDTDDRTDGPVRVCVVVVPRDGGLQVVLCVVVVHRQWHIDMDHDPCSSPSGTTGGHQDPQWFQDDPSRHIDGD

Nearest PDB structures (foldseek):
  7vgi-assembly1_B  TM=3.562E-01  e=2.307E+00  Homo sapiens
  4u9c-assembly1_B  TM=3.854E-01  e=3.387E+00  Neisseria meningitidis CU385
  6dk8-assembly3_F  TM=3.175E-01  e=9.596E+00  Pseudomonas aeruginosa

Solvent-accessible surface area (backbone atoms only — not comparable to full-atom values): 27911 Å² total; per-residue (Å²): 121,92,82,64,55,70,70,58,52,43,50,51,45,33,54,36,42,50,40,75,67,7,69,56,51,41,52,56,48,32,67,72,40,76,69,40,24,66,58,32,45,45,62,65,43,13,61,35,44,33,43,58,85,25,42,62,51,45,59,73,66,65,57,64,88,52,18,65,39,21,26,30,44,16,42,38,36,48,29,97,79,27,66,86,74,60,35,88,66,48,74,94,64,65,62,47,93,64,47,61,74,70,92,74,91,71,77,94,76,86,74,81,82,75,82,80,68,84,68,64,80,78,72,75,74,85,84,80,78,74,81,81,51,71,68,54,56,55,49,30,60,52,40,42,61,49,59,51,49,44,27,70,53,37,60,40,20,64,45,22,36,33,40,27,39,39,33,42,66,70,19,79,66,51,42,44,43,35,60,48,54,30,45,42,56,70,27,51,36,87,52,39,26,29,42,37,41,31,35,39,29,31,39,50,78,54,103,82,58,83,57,58,43,41,56,44,50,38,72,50,41,45,63,22,29,38,40,37,43,23,52,37,49,46,47,46,58,38,52,34,49,77,72,73,76,66,81,85,63,84,82,68,82,93,74,90,76,69,79,69,88,39,66,63,72,42,80,51,36,48,35,37,37,41,40,44,31,54,26,69,82,76,42,76,25,40,46,64,61,95,65,79,84,80,68,84,65,82,84,53,47,27,50,62,49,40,51,53,45,49,50,54,50,60,68,40,89,86,28,66,56,50,68,73,20,50,38,35,40,33,36,68,26,64,27,84,90,38,102,47,32,27,39,16,42,33,29,28,33,68,67,78,46,34,16,42,35,33,42,47,41,67,45,53,96,40,98,83,64,73,57,38,30,42,36,37,42,88,87,67,52,51,32,38,30,65,46,78,67,51,50,53,39,59,61,66,64,39,58,52,38,45,22,66,80,67,27,61,44,51,36,67,39,47,51,29,34,76,72,71,41,93,41,76,39,62,36,59,37,78,45,80,80,52,44,47,46,69,61,47,40,71,78,44,77,83,63,77,71,26,69,70,56,50,42,21,68,74,67,75,44,83,43,68,66,38,45,81,28,45,82,91,47,27,81,60,74,72,42,48,61,56,57,77,59,90,68,47,39,71,44,77,95,85,52,47,70,41,78,103

Organism: NCBI:txid1168544

Radius of gyration: 24.6 Å; Cα contacts (8 Å, |Δi|>4): 880; chains: 1; bounding box: 62×72×74 Å

Secondary structure (DSSP, 8-state):
-TTS-HHHHHHHHHHHHHSTTHHHHHHHHHHS-HHHHHHHHHHHHHEEEEETTTHHHHHHH--GGGTTT--EEEEEE--TTSTTTS-TTS-SSS-STT-------------------GGGGTS--S-------HHHHHHHHHHHHHHHTHHHHHHH-TT--EEEEEE-TT-TT----HHHHHHHHHT--TT--EEEEE-TT--PPPTT----HHHHHHHHGGG-SEEEEE-SSB-GGGTEE-PPP-GGGTTS-----PPP-EE---TT-SEEEEE-PPPTTSPPPPBP-SSTTT---TTS-HHHHHHHHHHHHHHSTT-TTGGGSEEEEEEEE--TT-TTEE-EEEEEETTTTEEEEEEEEEPP--SSSTT-EEEE-TT--EEEESSTTHHHHHHHTSSEEEBTTS-EEEHHHHHHHHTT---TTTT--BPPSSEEHHHHHHH-TTPPPPHHHHHHHHHTS-S---EEE-TTSTT--PPEE----TTEEEETTTTEEEE-

Sequence (500 aa):
MAAVPDDILIAIATQLKRNDSGTSHLFAFIQVSRRWHMLGLPLLYGNISVTTRGLERFANIFLPKYGKLVRSLSLRVGAIRSHVDMDPYLPSNDRDPWNLEGDLSDGNLTMEAGALNADENHARSEGEEWPFDENQERRVTNSVLLFARFIPILTSLQNLASFSLVVETRASWCLVPRATIAGLIDALPTSCTNLELDTNGNDKHHDNDHTHICDSIRRILPRMQNVRVRLGAMCSAIFERRQSPNVDTRSSGLSDMLPTFEPILSPNLQSLVVNCGITACGELLPQCGYEDHLKWDISAEAWCAMISCLMDVVTQPHATNLRKTKILVLSPTWGKDSNLSLDTQLCTDMVNKVTWAFPCIPEGRWSSVSGCFLVRSPDGSEQVIKDIEDMDDIAEGHVWADVVGGARLPADALQAERRGFPSFATGCVERPVADLMDQWLEVYPGVPKSRTFRNEQKTGTKLVLAEKRTGSDFLALRPIKEITPNGWVRTGPDLDLERA

pLDDT: mean 83.46, std 18.75, range [29.91, 98.75]

Mean predicted aligned error: 7.83 Å